Protein AF-A0A7C3BAU5-F1 (afdb_monomer)

Structure (mmCIF, N/CA/C/O backbone):
data_AF-A0A7C3BAU5-F1
#
_entry.id   AF-A0A7C3BAU5-F1
#
loop_
_atom_site.group_PDB
_atom_site.id
_atom_site.type_symbol
_atom_site.label_atom_id
_atom_site.label_alt_id
_atom_site.label_comp_id
_atom_site.label_asym_id
_atom_site.label_entity_id
_atom_site.label_seq_id
_atom_site.pdbx_PDB_ins_code
_atom_site.Cartn_x
_atom_site.Cartn_y
_atom_site.Cartn_z
_atom_site.occupancy
_atom_site.B_iso_or_equiv
_atom_site.auth_seq_id
_atom_site.auth_comp_id
_atom_site.auth_asym_id
_atom_site.auth_atom_id
_atom_site.pdbx_PDB_model_num
ATOM 1 N N . MET A 1 1 ? -24.018 23.374 11.054 1.00 55.62 1 MET A N 1
ATOM 2 C CA . MET A 1 1 ? -23.605 22.783 9.769 1.00 55.62 1 MET A CA 1
ATOM 3 C C . MET A 1 1 ? -24.853 22.575 8.941 1.00 55.62 1 MET A C 1
ATOM 5 O O . MET A 1 1 ? -25.745 21.865 9.404 1.00 55.62 1 MET A O 1
ATOM 9 N N . GLY A 1 2 ? -24.959 23.269 7.809 1.00 74.81 2 GLY A N 1
ATOM 10 C CA . GLY A 1 2 ? -26.102 23.132 6.901 1.00 74.81 2 GLY A CA 1
ATOM 11 C C . GLY A 1 2 ? -26.100 21.772 6.198 1.00 74.81 2 GLY A C 1
ATOM 12 O O . GLY A 1 2 ? -25.072 21.096 6.162 1.00 74.81 2 GLY A O 1
ATOM 13 N N . ILE A 1 3 ? -27.241 21.353 5.645 1.00 82.06 3 ILE A N 1
ATOM 14 C CA . ILE A 1 3 ? -27.339 20.087 4.901 1.00 82.06 3 ILE A CA 1
ATOM 15 C C . ILE A 1 3 ? -26.442 20.078 3.658 1.00 82.06 3 ILE A C 1
ATOM 17 O O . ILE A 1 3 ? -25.807 19.069 3.371 1.00 82.06 3 ILE A O 1
ATOM 21 N N . GLU A 1 4 ? -26.336 21.212 2.965 1.00 82.38 4 GLU A N 1
ATOM 22 C CA . GLU A 1 4 ? -25.482 21.368 1.785 1.00 82.38 4 GLU A CA 1
ATOM 23 C C . GLU A 1 4 ? -24.011 21.131 2.126 1.00 82.38 4 GLU A C 1
ATOM 25 O O . GLU A 1 4 ? -23.329 20.370 1.451 1.00 82.38 4 GLU A O 1
ATOM 30 N N . GLU A 1 5 ? -23.542 21.717 3.226 1.00 79.75 5 GLU A N 1
ATOM 31 C CA . GLU A 1 5 ? -22.179 21.542 3.730 1.00 79.75 5 GLU A CA 1
ATOM 32 C C . GLU A 1 5 ? -21.903 20.067 4.064 1.00 79.75 5 GLU A C 1
ATOM 34 O O . GLU A 1 5 ? -20.912 19.504 3.603 1.00 79.75 5 GLU A O 1
ATOM 39 N N . ARG A 1 6 ? -22.846 19.389 4.743 1.00 83.00 6 ARG A N 1
ATOM 40 C CA . ARG A 1 6 ? -22.765 17.937 5.000 1.00 83.00 6 ARG A CA 1
ATOM 41 C C . ARG A 1 6 ? -22.683 17.123 3.712 1.00 83.00 6 ARG A C 1
ATOM 43 O O . ARG A 1 6 ? -21.959 16.132 3.655 1.00 83.00 6 ARG A O 1
ATOM 50 N N . LEU A 1 7 ? -23.447 17.512 2.693 1.00 88.44 7 LEU A N 1
ATOM 51 C CA . LEU A 1 7 ? -23.487 16.823 1.409 1.00 88.44 7 LEU A CA 1
ATOM 52 C C . LEU A 1 7 ? -22.169 16.988 0.642 1.00 88.44 7 LEU A C 1
ATOM 54 O O . LEU A 1 7 ? -21.667 16.013 0.083 1.00 88.44 7 LEU A O 1
ATOM 58 N N . ILE A 1 8 ? -21.567 18.181 0.673 1.00 85.06 8 ILE A N 1
ATOM 59 C CA . ILE A 1 8 ? -20.228 18.422 0.116 1.00 85.06 8 ILE A CA 1
ATOM 60 C C . ILE A 1 8 ? -19.202 17.515 0.800 1.00 85.06 8 ILE A C 1
ATOM 62 O O . ILE A 1 8 ? -18.450 16.817 0.112 1.00 85.06 8 ILE A O 1
ATOM 66 N N . GLU A 1 9 ? -19.187 17.485 2.134 1.00 81.38 9 GLU A N 1
ATOM 67 C CA . GLU A 1 9 ? -18.254 16.643 2.884 1.00 81.38 9 GLU A CA 1
ATOM 68 C C . GLU A 1 9 ? -18.478 15.150 2.609 1.00 81.38 9 GLU A C 1
ATOM 70 O O . GLU A 1 9 ? -17.511 14.406 2.454 1.00 81.38 9 GLU A O 1
ATOM 75 N N . PHE A 1 10 ? -19.733 14.708 2.486 1.00 89.00 10 PHE A N 1
ATOM 76 C CA . PHE A 1 10 ? -20.071 13.324 2.156 1.00 89.00 10 PHE A CA 1
ATOM 77 C C . PHE A 1 10 ? -19.571 12.921 0.765 1.00 89.00 10 PHE A C 1
ATOM 79 O O . PHE A 1 10 ? -18.945 11.871 0.608 1.00 89.00 10 PHE A O 1
ATOM 86 N N . ILE A 1 11 ? -19.787 13.768 -0.248 1.00 89.38 11 ILE A N 1
ATOM 87 C CA . ILE A 1 11 ? -19.284 13.540 -1.611 1.00 89.38 11 ILE A CA 1
ATOM 88 C C . ILE A 1 11 ? -17.752 13.487 -1.612 1.00 89.38 11 ILE A C 1
ATOM 90 O O . ILE A 1 11 ? -17.158 12.634 -2.278 1.00 89.38 11 ILE A O 1
ATOM 94 N N . ALA A 1 12 ? -17.098 14.379 -0.869 1.00 80.81 12 ALA A N 1
ATOM 95 C CA . ALA A 1 12 ? -15.648 14.375 -0.723 1.00 80.81 12 ALA A CA 1
ATOM 96 C C . ALA A 1 12 ? -15.146 13.105 -0.007 1.00 80.81 12 ALA A C 1
ATOM 98 O O . ALA A 1 12 ? -14.176 12.503 -0.464 1.00 80.81 12 ALA A O 1
ATOM 99 N N . GLY A 1 13 ? -15.844 12.636 1.031 1.00 81.31 13 GLY A N 1
ATOM 100 C CA . GLY A 1 13 ? -15.552 11.378 1.723 1.00 81.31 13 GLY A CA 1
ATOM 101 C C . GLY A 1 13 ? -15.683 10.151 0.816 1.00 81.31 13 GLY A C 1
ATOM 102 O O . GLY A 1 13 ? -14.781 9.314 0.772 1.00 81.31 13 GLY A O 1
ATOM 103 N N . LEU A 1 14 ? -16.751 10.072 0.014 1.00 85.94 14 LEU A N 1
ATOM 104 C CA . LEU A 1 14 ? -16.921 9.015 -0.992 1.00 85.94 14 LEU A CA 1
ATOM 105 C C . LEU A 1 14 ? -15.770 9.019 -2.009 1.00 85.94 14 LEU A C 1
ATOM 107 O O . LEU A 1 14 ? -15.193 7.971 -2.307 1.00 85.94 14 LEU A O 1
ATOM 111 N N . ARG A 1 15 ? -15.384 10.202 -2.506 1.00 80.25 15 ARG A N 1
ATOM 112 C CA . ARG A 1 15 ? -14.238 10.354 -3.416 1.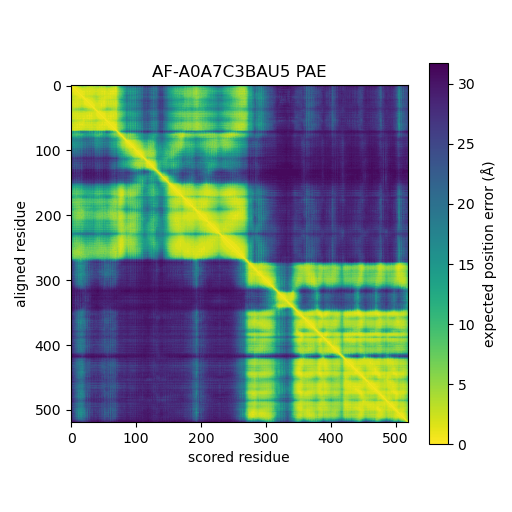00 80.25 15 ARG A CA 1
ATOM 113 C C . ARG A 1 15 ? -12.917 9.939 -2.765 1.00 80.25 15 ARG A C 1
ATOM 115 O O . ARG A 1 15 ? -12.089 9.312 -3.428 1.00 80.25 15 ARG A O 1
ATOM 122 N N . ALA A 1 16 ? -12.721 10.247 -1.484 1.00 72.50 16 ALA A N 1
ATOM 123 C CA . ALA A 1 16 ? -11.522 9.874 -0.736 1.00 72.50 16 ALA A CA 1
ATOM 124 C C . ALA A 1 16 ? -11.379 8.350 -0.561 1.00 72.50 16 ALA A C 1
ATOM 126 O O . ALA A 1 16 ? -10.261 7.834 -0.633 1.00 72.50 16 ALA A O 1
ATOM 127 N N . GLU A 1 17 ? -12.497 7.630 -0.427 1.00 74.56 17 GLU A N 1
ATOM 128 C CA . GLU A 1 17 ? -12.561 6.158 -0.400 1.00 74.56 17 GLU A CA 1
ATOM 129 C C . GLU A 1 17 ? -12.557 5.523 -1.809 1.00 74.56 17 GLU A C 1
ATOM 131 O O . GLU A 1 17 ? -12.654 4.305 -1.957 1.00 74.56 17 GLU A O 1
ATOM 136 N N . GLY A 1 18 ? -12.381 6.331 -2.860 1.00 74.88 18 GLY A N 1
ATOM 137 C CA . GLY A 1 18 ? -12.150 5.865 -4.226 1.00 74.88 18 GLY A CA 1
ATOM 138 C C . GLY A 1 18 ? -13.395 5.748 -5.105 1.00 74.88 18 GLY A C 1
ATOM 139 O O . GLY A 1 18 ? -13.264 5.287 -6.242 1.00 74.88 18 GLY A O 1
ATOM 140 N N . VAL A 1 19 ? -14.562 6.194 -4.631 1.00 83.25 19 VAL A N 1
ATOM 141 C CA . VAL A 1 19 ? -15.788 6.258 -5.439 1.00 83.25 19 VAL A CA 1
ATOM 142 C C . VAL A 1 19 ? -15.637 7.354 -6.496 1.00 83.25 19 VAL A C 1
ATOM 144 O O . VAL A 1 19 ? -15.302 8.505 -6.195 1.00 83.25 19 VAL A O 1
ATOM 147 N N . ARG A 1 20 ? -15.868 7.011 -7.766 1.00 80.75 20 ARG A N 1
ATOM 148 C CA . ARG A 1 20 ? -15.763 7.974 -8.871 1.00 80.75 20 ARG A CA 1
ATOM 149 C C . ARG A 1 20 ? -17.056 8.772 -8.987 1.00 80.75 20 ARG A C 1
ATOM 151 O O . ARG A 1 20 ? -18.033 8.272 -9.520 1.00 80.75 20 ARG A O 1
ATOM 158 N N . ILE A 1 21 ? -17.021 10.020 -8.524 1.00 85.38 21 ILE A N 1
ATOM 159 C CA . ILE A 1 21 ? -18.158 10.947 -8.591 1.00 85.38 21 ILE A CA 1
ATOM 160 C C . ILE A 1 21 ? -17.750 12.179 -9.397 1.00 85.38 21 ILE A C 1
ATOM 162 O O . ILE A 1 21 ? -16.884 12.951 -8.972 1.00 85.38 21 ILE A O 1
ATOM 166 N N . SER A 1 22 ? -18.382 12.389 -10.544 1.00 82.62 22 SER A N 1
ATOM 167 C CA . SER A 1 22 ? -18.223 13.561 -11.405 1.00 82.62 22 SER A CA 1
ATOM 168 C C . SER A 1 22 ? -18.901 14.811 -10.827 1.00 82.62 22 SER A C 1
ATOM 170 O O . SER A 1 22 ? -19.681 14.751 -9.877 1.00 82.62 22 SER A O 1
ATOM 172 N N . VAL A 1 23 ? -18.601 15.977 -11.408 1.00 82.38 23 VAL A N 1
ATOM 173 C CA . VAL A 1 23 ? -19.256 17.246 -11.039 1.00 82.38 23 VAL A CA 1
ATOM 174 C C . VAL A 1 23 ? -20.749 17.218 -11.378 1.00 82.38 23 VAL A C 1
ATOM 176 O O . VAL A 1 23 ? -21.552 17.730 -10.604 1.00 82.38 23 VAL A O 1
ATOM 179 N N . ALA A 1 24 ? -21.125 16.584 -12.495 1.00 85.12 24 ALA A N 1
ATOM 180 C CA . ALA A 1 24 ? -22.522 16.438 -12.897 1.00 85.12 24 ALA A CA 1
ATOM 181 C C . ALA A 1 24 ? -23.311 15.602 -11.879 1.00 85.12 24 ALA A C 1
ATOM 183 O O . ALA A 1 24 ? -24.347 16.047 -11.408 1.00 85.12 24 ALA A O 1
ATOM 184 N N . GLU A 1 25 ? -22.766 14.463 -11.444 1.00 90.94 25 GLU A N 1
ATOM 185 C CA . GLU A 1 25 ? -23.404 13.610 -10.427 1.00 90.94 25 GLU A CA 1
ATOM 186 C C . GLU A 1 25 ? -23.505 14.301 -9.065 1.00 90.94 25 GLU A C 1
ATOM 188 O O . GLU A 1 25 ? -24.496 14.136 -8.358 1.00 90.94 25 GLU A O 1
ATOM 193 N N . SER A 1 26 ? -22.505 15.117 -8.706 1.00 90.38 26 SER A N 1
ATOM 194 C CA . SER A 1 26 ? -22.607 15.974 -7.522 1.00 90.38 26 SER A CA 1
ATOM 195 C C . SER A 1 26 ? -23.786 16.937 -7.662 1.00 90.38 26 SER A C 1
ATOM 197 O O . SER A 1 26 ? -24.648 16.957 -6.792 1.00 90.38 26 SER A O 1
ATOM 199 N N . ALA A 1 27 ? -23.878 17.680 -8.768 1.00 89.62 27 ALA A N 1
ATOM 200 C CA . ALA A 1 27 ? -24.973 18.620 -9.014 1.00 89.62 27 ALA A CA 1
ATOM 201 C C . ALA A 1 27 ? -26.354 17.938 -9.041 1.00 89.62 27 ALA A C 1
ATOM 203 O O . ALA A 1 27 ? -27.309 18.472 -8.481 1.00 89.62 27 ALA A O 1
ATOM 204 N N . ASP A 1 28 ? -26.454 16.752 -9.641 1.00 93.25 28 ASP A N 1
ATOM 205 C CA . ASP A 1 28 ? -27.688 15.965 -9.667 1.00 93.25 28 ASP A CA 1
ATOM 206 C C . ASP A 1 28 ? -28.094 15.515 -8.260 1.00 93.25 28 ASP A C 1
ATOM 208 O O . ASP A 1 28 ? -29.279 15.534 -7.937 1.00 93.25 28 ASP A O 1
ATOM 212 N N . SER A 1 29 ? -27.128 15.184 -7.395 1.00 94.38 29 SER A N 1
ATOM 213 C CA . SER A 1 29 ? -27.415 14.866 -5.993 1.00 94.38 29 SER A CA 1
ATOM 214 C C . SER A 1 29 ? -27.974 16.062 -5.215 1.00 94.38 29 SER A C 1
ATOM 216 O O . SER A 1 29 ? -28.926 15.882 -4.465 1.00 94.38 29 SER A O 1
ATOM 218 N N . PHE A 1 30 ? -27.470 17.285 -5.438 1.00 93.62 30 PHE A N 1
ATOM 219 C CA . PHE A 1 30 ? -28.030 18.490 -4.805 1.00 93.62 30 PHE A CA 1
ATOM 220 C C . PHE A 1 30 ? -29.479 18.718 -5.236 1.00 93.62 30 PHE A C 1
ATOM 222 O O . PHE A 1 30 ? -30.349 18.868 -4.386 1.00 93.62 30 PHE A O 1
ATOM 229 N N . LYS A 1 31 ? -29.757 18.633 -6.542 1.00 92.81 31 LYS A N 1
ATOM 230 C CA . LYS A 1 31 ? -31.123 18.762 -7.073 1.00 92.81 31 LYS A CA 1
ATOM 231 C C . LYS A 1 31 ? -32.059 17.688 -6.524 1.00 92.81 31 LYS A C 1
ATOM 233 O O . LYS A 1 31 ? -33.185 17.983 -6.149 1.00 92.81 31 LYS A O 1
ATOM 238 N N . ALA A 1 32 ? -31.601 16.437 -6.459 1.00 91.94 32 ALA A N 1
ATOM 239 C CA . ALA A 1 32 ? -32.408 15.349 -5.916 1.00 91.94 32 ALA A CA 1
ATOM 240 C C . ALA A 1 32 ? -32.760 15.584 -4.439 1.00 91.94 32 ALA A C 1
ATOM 242 O O . ALA A 1 32 ? -33.878 15.291 -4.026 1.00 91.94 32 ALA A O 1
ATOM 243 N N . VAL A 1 33 ? -31.830 16.138 -3.656 1.00 91.25 33 VAL A N 1
ATOM 244 C CA . VAL A 1 33 ? -32.060 16.480 -2.245 1.00 91.25 33 VAL A CA 1
ATOM 245 C C . VAL A 1 33 ? -32.989 17.684 -2.084 1.00 91.25 33 VAL A C 1
ATOM 247 O O . VAL A 1 33 ? -33.806 17.675 -1.168 1.00 91.25 33 VAL A O 1
ATOM 250 N N . GLU A 1 34 ? -32.913 18.688 -2.960 1.00 90.31 34 GLU A N 1
ATOM 251 C CA . GLU A 1 34 ? -33.848 19.826 -2.965 1.00 90.31 34 GLU A CA 1
ATOM 252 C C . GLU A 1 34 ? -35.297 19.381 -3.219 1.00 90.31 34 GLU A C 1
ATOM 254 O O . GLU A 1 34 ? -36.212 19.869 -2.559 1.00 90.31 34 GLU A O 1
ATOM 259 N N . GLU A 1 35 ? -35.501 18.425 -4.128 1.00 91.56 35 GLU A N 1
ATOM 260 C CA . GLU A 1 35 ? -36.832 17.917 -4.489 1.00 91.56 35 GLU A CA 1
ATOM 261 C C . GLU A 1 35 ? -37.401 16.932 -3.455 1.00 91.56 35 GLU A C 1
ATOM 263 O O . GLU A 1 35 ? -38.584 16.975 -3.123 1.00 91.56 35 GLU A O 1
ATOM 268 N N . ILE A 1 36 ? -36.570 16.017 -2.942 1.00 89.25 36 ILE A N 1
ATOM 269 C CA . ILE A 1 36 ? -37.009 14.946 -2.028 1.00 89.25 36 ILE A CA 1
ATOM 270 C C . ILE A 1 36 ? -37.040 15.429 -0.572 1.00 89.25 36 ILE A C 1
ATOM 272 O O . ILE A 1 36 ? -37.829 14.939 0.240 1.00 89.25 36 ILE A O 1
ATOM 276 N N . GLY A 1 37 ? -36.198 16.405 -0.231 1.00 85.50 37 GLY A N 1
ATOM 277 C CA . GLY A 1 37 ? -35.982 16.854 1.137 1.00 85.50 37 GLY A CA 1
ATOM 278 C C . GLY A 1 37 ? -35.217 15.835 1.992 1.00 85.50 37 GLY A C 1
ATOM 279 O O . GLY A 1 37 ? -34.718 14.816 1.519 1.00 85.50 37 GLY A O 1
ATOM 280 N N . VAL A 1 38 ? -35.113 16.134 3.290 1.00 83.56 38 VAL A N 1
ATOM 281 C CA . VAL A 1 38 ? -34.362 15.329 4.280 1.00 83.56 38 VAL A CA 1
ATOM 282 C C . VAL A 1 38 ? -35.240 14.706 5.366 1.00 83.56 38 VAL A C 1
ATOM 284 O O . VAL A 1 38 ? -34.726 14.138 6.324 1.00 83.56 38 VAL A O 1
ATOM 287 N N . VAL A 1 39 ? -36.563 14.857 5.251 1.00 83.38 39 VAL A N 1
ATOM 288 C CA . VAL A 1 39 ? -37.518 14.402 6.274 1.00 83.38 39 VAL A CA 1
ATOM 289 C C . VAL A 1 39 ? -37.656 12.882 6.249 1.00 83.38 39 VAL A C 1
ATOM 291 O O . VAL A 1 39 ? -37.600 12.242 7.295 1.00 83.38 39 VAL A O 1
ATOM 294 N N . ASP A 1 40 ? -37.802 12.302 5.056 1.00 87.12 40 ASP A N 1
ATOM 295 C CA . ASP A 1 40 ? -37.791 10.853 4.868 1.00 87.12 40 ASP A CA 1
ATOM 296 C C . ASP A 1 40 ? -36.352 10.384 4.633 1.00 87.12 40 ASP A C 1
ATOM 298 O O . ASP A 1 40 ? -35.755 10.604 3.576 1.00 87.12 40 ASP A O 1
ATOM 302 N N . ARG A 1 41 ? -35.790 9.733 5.653 1.00 85.50 41 ARG A N 1
ATOM 303 C CA . ARG A 1 41 ? -34.408 9.249 5.660 1.00 85.50 41 ARG A CA 1
ATOM 304 C C . ARG A 1 41 ? -34.151 8.193 4.589 1.00 85.50 41 ARG A C 1
ATOM 306 O O . ARG A 1 41 ? -33.070 8.191 3.998 1.00 85.50 41 ARG A O 1
ATOM 313 N N . ASP A 1 42 ? -35.102 7.296 4.345 1.00 89.06 42 ASP A N 1
ATOM 314 C CA . ASP A 1 42 ? -34.926 6.230 3.363 1.00 89.06 42 ASP A CA 1
ATOM 315 C C . ASP A 1 42 ? -35.013 6.782 1.944 1.00 89.06 42 ASP A C 1
ATOM 317 O O . ASP A 1 42 ? -34.173 6.436 1.107 1.00 89.06 42 ASP A O 1
ATOM 321 N N . ALA A 1 43 ? -35.943 7.707 1.697 1.00 90.38 43 ALA A N 1
ATOM 322 C CA . ALA A 1 43 ? -36.022 8.420 0.427 1.00 90.38 43 ALA A CA 1
ATOM 323 C C . ALA A 1 43 ? -34.763 9.266 0.173 1.00 90.38 43 ALA A C 1
ATOM 325 O O . ALA A 1 43 ? -34.174 9.182 -0.905 1.00 90.38 43 ALA A O 1
ATOM 326 N N . PHE A 1 44 ? -34.289 10.010 1.178 1.00 91.62 44 PHE A N 1
ATOM 327 C CA . PHE A 1 44 ? -33.062 10.807 1.105 1.00 91.62 44 PHE A CA 1
ATOM 328 C C . PHE A 1 44 ? -31.823 9.938 0.829 1.00 91.62 44 PHE A C 1
ATOM 330 O O . PHE A 1 44 ? -31.022 10.236 -0.063 1.00 91.62 44 PHE A O 1
ATOM 337 N N . ARG A 1 45 ? -31.686 8.807 1.533 1.00 94.12 45 ARG A N 1
ATOM 338 C CA . ARG A 1 45 ? -30.610 7.833 1.295 1.00 94.12 45 ARG A CA 1
ATOM 339 C C . ARG A 1 45 ? -30.672 7.259 -0.118 1.00 94.12 45 ARG A C 1
ATOM 341 O O . ARG A 1 45 ? -29.646 7.193 -0.799 1.00 94.12 45 ARG A O 1
ATOM 348 N N . ALA A 1 46 ? -31.856 6.842 -0.561 1.00 93.50 46 ALA A N 1
ATOM 349 C CA . ALA A 1 46 ? -32.058 6.264 -1.885 1.00 93.50 46 ALA A CA 1
ATOM 350 C C . ALA A 1 46 ? -31.754 7.273 -3.001 1.00 93.50 46 ALA A C 1
ATOM 352 O O . ALA A 1 46 ? -31.118 6.905 -3.993 1.00 93.50 46 ALA A O 1
ATOM 353 N N . ALA A 1 47 ? -32.139 8.539 -2.818 1.00 94.75 47 ALA A N 1
ATOM 354 C CA . ALA A 1 47 ? -31.834 9.635 -3.732 1.00 94.75 47 ALA A CA 1
ATOM 355 C C . ALA A 1 47 ? -30.326 9.776 -3.940 1.00 94.75 47 ALA A C 1
ATOM 357 O O . ALA A 1 47 ? -29.836 9.633 -5.061 1.00 94.75 47 ALA A O 1
ATOM 358 N N . LEU A 1 48 ? -29.586 9.943 -2.839 1.00 95.56 48 LEU A N 1
ATOM 359 C CA . LEU A 1 48 ? -28.136 10.093 -2.867 1.00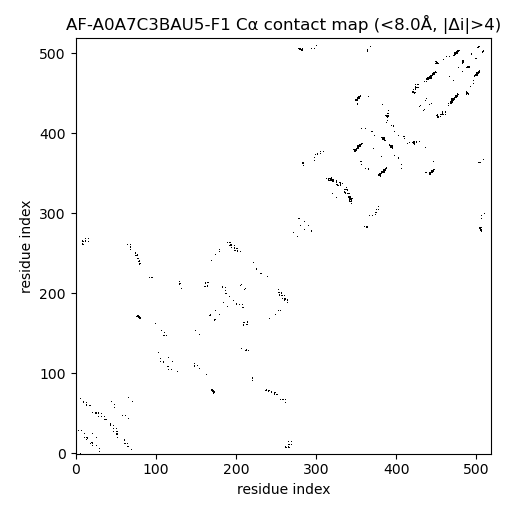 95.56 48 LEU A CA 1
ATOM 360 C C . LEU A 1 48 ? -27.444 8.874 -3.476 1.00 95.56 48 LEU A C 1
ATOM 362 O O . LEU A 1 48 ? -26.552 9.034 -4.311 1.00 95.56 48 LEU A O 1
ATOM 366 N N . ARG A 1 49 ? -27.868 7.657 -3.112 1.00 96.38 49 ARG A N 1
ATOM 367 C CA . ARG A 1 49 ? -27.293 6.426 -3.673 1.00 96.38 49 ARG A CA 1
ATOM 368 C C . ARG A 1 49 ? -27.488 6.366 -5.185 1.00 96.38 49 ARG A C 1
ATOM 370 O O . ARG A 1 49 ? -26.560 6.016 -5.906 1.00 96.38 49 ARG A O 1
ATOM 377 N N . THR A 1 50 ? -28.671 6.742 -5.665 1.00 95.19 50 THR A N 1
ATOM 378 C CA . THR A 1 50 ? -29.029 6.706 -7.092 1.00 95.19 50 THR A CA 1
ATOM 379 C C . THR A 1 50 ? -28.256 7.745 -7.906 1.00 95.19 50 THR A C 1
ATOM 381 O O . THR A 1 50 ? -27.817 7.468 -9.027 1.00 95.19 50 THR A O 1
ATOM 384 N N . THR A 1 51 ? -28.054 8.942 -7.352 1.00 96.00 51 THR A N 1
ATOM 385 C CA . THR A 1 51 ? -27.332 10.016 -8.045 1.00 96.00 51 THR A CA 1
ATOM 386 C C . THR A 1 51 ? -25.818 9.823 -8.018 1.00 96.00 51 THR A C 1
ATOM 388 O O . THR A 1 51 ? -25.161 10.123 -9.012 1.00 96.00 51 THR A O 1
ATOM 391 N N . LEU A 1 52 ? -25.263 9.298 -6.917 1.00 95.62 52 LEU A N 1
ATOM 392 C CA . LEU A 1 52 ? -23.815 9.272 -6.673 1.00 95.62 52 LEU A CA 1
ATOM 393 C C . LEU A 1 52 ? -23.131 7.943 -7.026 1.00 95.62 52 LEU A C 1
ATOM 395 O O . LEU A 1 52 ? -21.928 7.950 -7.273 1.00 95.62 52 LEU A O 1
ATOM 399 N N . ILE A 1 53 ? -23.846 6.811 -7.038 1.00 95.81 53 ILE A N 1
ATOM 400 C CA . ILE A 1 53 ? -23.243 5.477 -7.205 1.00 95.81 53 ILE A CA 1
ATOM 401 C C . ILE A 1 53 ? -23.623 4.872 -8.559 1.00 95.81 53 ILE A C 1
ATOM 403 O O . ILE A 1 53 ? -24.800 4.651 -8.842 1.00 95.81 53 ILE A O 1
ATOM 407 N N . LYS A 1 54 ? -22.620 4.577 -9.399 1.00 89.12 54 LYS A N 1
ATOM 408 C CA . LYS A 1 54 ? -22.804 3.949 -10.726 1.00 89.12 54 LYS A CA 1
ATOM 409 C C . LYS A 1 54 ? -22.350 2.497 -10.790 1.00 89.12 54 LYS A C 1
ATOM 411 O O . LYS A 1 54 ? -22.904 1.723 -11.564 1.00 89.12 54 LYS A O 1
ATOM 416 N N . GLU A 1 55 ? -21.375 2.129 -9.968 1.00 83.94 55 GLU A N 1
ATOM 417 C CA . GLU A 1 55 ? -20.815 0.782 -9.933 1.00 83.94 55 GLU A CA 1
ATOM 418 C C . GLU A 1 55 ? -21.365 0.006 -8.726 1.00 83.94 55 GLU A C 1
ATOM 420 O O . GLU A 1 55 ? -21.305 0.508 -7.599 1.00 83.94 55 GLU A O 1
ATOM 425 N N . PRO A 1 56 ? -21.841 -1.244 -8.898 1.00 85.44 56 PRO A N 1
ATOM 426 C CA . PRO A 1 56 ? -22.304 -2.071 -7.780 1.00 85.44 56 PRO A CA 1
ATOM 427 C C . PRO A 1 56 ? -21.246 -2.268 -6.684 1.00 85.44 56 PRO A C 1
ATOM 429 O O . PRO A 1 56 ? -21.587 -2.413 -5.511 1.00 85.44 56 PRO A O 1
ATOM 432 N N . ALA A 1 57 ? -19.962 -2.237 -7.057 1.00 81.12 57 ALA A N 1
ATOM 433 C CA . ALA A 1 57 ? -18.836 -2.374 -6.138 1.00 81.12 57 ALA A CA 1
ATOM 434 C C . ALA A 1 57 ? -18.694 -1.203 -5.146 1.00 81.12 57 ALA A C 1
ATOM 436 O O . ALA A 1 57 ? -18.068 -1.381 -4.103 1.00 81.12 57 ALA A O 1
ATOM 437 N N . ASP A 1 58 ? -19.277 -0.037 -5.442 1.00 88.25 58 ASP A N 1
ATOM 438 C CA . ASP A 1 58 ? -19.178 1.164 -4.603 1.00 88.25 58 ASP A CA 1
ATOM 439 C C . ASP A 1 58 ? -20.346 1.280 -3.598 1.00 88.25 58 ASP A C 1
ATOM 441 O O . ASP A 1 58 ? -20.282 2.069 -2.653 1.00 88.25 58 ASP A O 1
ATOM 445 N N . ILE A 1 59 ? -21.393 0.452 -3.738 1.00 90.31 59 ILE A N 1
ATOM 446 C CA . ILE A 1 59 ? -22.546 0.418 -2.818 1.00 90.31 59 ILE A CA 1
ATOM 447 C C . ILE A 1 59 ? -22.117 0.153 -1.362 1.00 90.31 59 ILE A C 1
ATOM 449 O O . ILE A 1 59 ? -22.560 0.896 -0.486 1.00 90.31 59 ILE A O 1
ATOM 453 N N . PRO A 1 60 ? -21.238 -0.826 -1.053 1.00 86.69 60 PRO A N 1
ATOM 454 C CA . PRO A 1 60 ? -20.805 -1.056 0.327 1.00 86.69 60 PRO A CA 1
ATOM 455 C C . PRO A 1 60 ? -20.091 0.152 0.948 1.00 86.69 60 PRO A C 1
ATOM 457 O O . PRO A 1 60 ? -20.232 0.409 2.142 1.00 86.69 60 PRO A O 1
ATOM 460 N N . VAL A 1 61 ? -19.338 0.916 0.146 1.00 85.38 61 VAL A N 1
ATOM 461 C CA . VAL A 1 61 ? -18.659 2.136 0.610 1.00 85.38 61 VAL A CA 1
ATOM 462 C C . VAL A 1 61 ? -19.686 3.210 0.955 1.00 85.38 61 VAL A C 1
ATOM 464 O O . VAL A 1 61 ? -19.579 3.822 2.018 1.00 85.38 61 VAL A O 1
ATOM 467 N N . PHE A 1 62 ? -20.702 3.387 0.106 1.00 93.00 62 PHE A N 1
ATOM 468 C CA . PHE A 1 62 ? -21.808 4.311 0.349 1.00 93.00 62 PHE A CA 1
ATOM 469 C C . PHE A 1 62 ? -22.582 3.974 1.626 1.00 93.00 62 PHE A C 1
ATOM 471 O O . PHE A 1 62 ? -22.725 4.839 2.487 1.00 93.00 62 PHE A O 1
ATOM 478 N N . GLU A 1 63 ? -23.045 2.729 1.777 1.00 90.00 63 GLU A N 1
ATOM 479 C CA . GLU A 1 63 ? -23.865 2.320 2.931 1.00 90.00 63 GLU A CA 1
ATOM 480 C C . GLU A 1 63 ? -23.088 2.429 4.251 1.00 90.00 63 GLU A C 1
ATOM 482 O O . GLU A 1 63 ? -23.668 2.731 5.289 1.00 90.00 63 GLU A O 1
ATOM 487 N N . ARG A 1 64 ? -21.760 2.256 4.214 1.00 85.00 64 ARG A N 1
ATOM 488 C CA . ARG A 1 64 ? -20.886 2.466 5.376 1.00 85.00 64 ARG A CA 1
ATOM 489 C C . ARG A 1 64 ? -20.688 3.947 5.707 1.00 85.00 64 ARG A C 1
ATOM 491 O O . ARG A 1 64 ? -20.635 4.304 6.879 1.00 85.00 64 ARG A O 1
ATOM 498 N N . LEU A 1 65 ? -20.537 4.806 4.697 1.00 87.00 65 LEU A N 1
ATOM 499 C CA . LEU A 1 65 ? -20.253 6.230 4.897 1.00 87.00 65 LEU A CA 1
ATOM 500 C C . LEU A 1 65 ? -21.497 7.048 5.240 1.00 87.00 65 LEU A C 1
ATOM 502 O O . LEU A 1 65 ? -21.414 7.973 6.043 1.00 87.00 65 LEU A O 1
ATOM 506 N N . PHE A 1 66 ? -22.645 6.724 4.651 1.00 90.75 66 PHE A N 1
ATOM 507 C CA . PHE A 1 66 ? -23.869 7.510 4.795 1.00 90.75 66 PHE A CA 1
ATOM 508 C C . PHE A 1 66 ? -24.270 7.757 6.270 1.00 90.75 66 PHE A C 1
ATOM 510 O O . PHE A 1 66 ? -24.502 8.916 6.632 1.00 90.75 66 PHE A O 1
ATOM 517 N N . PRO A 1 67 ? -24.266 6.748 7.169 1.00 86.62 67 PRO A N 1
ATOM 518 C CA . PRO A 1 67 ? -24.581 6.953 8.585 1.00 86.62 67 PRO A CA 1
ATOM 519 C C . PRO A 1 67 ? -23.581 7.847 9.334 1.00 86.62 67 PRO A C 1
ATOM 521 O O . PRO A 1 67 ? -23.939 8.449 10.342 1.00 86.62 67 PRO A O 1
ATOM 524 N N . LEU A 1 68 ? -22.341 7.984 8.858 1.00 83.44 68 LEU A N 1
ATOM 525 C CA . LEU A 1 68 ? -21.333 8.827 9.513 1.00 83.44 68 LEU A CA 1
ATOM 526 C C . LEU A 1 68 ? -21.586 10.322 9.283 1.00 83.44 68 LEU A C 1
ATOM 528 O O . LEU A 1 68 ? -21.252 11.139 10.136 1.00 83.44 68 LEU A O 1
ATOM 532 N N . TYR A 1 69 ? -22.209 10.680 8.157 1.00 82.31 69 TYR A N 1
ATOM 533 C CA . TYR A 1 69 ? -22.527 12.070 7.812 1.00 82.31 69 TYR A CA 1
ATOM 534 C C . TYR A 1 69 ? -23.962 12.468 8.179 1.00 82.31 69 TYR A C 1
ATOM 536 O O . TYR A 1 69 ? -24.211 13.613 8.580 1.00 82.31 69 TYR A O 1
ATOM 544 N N . PHE A 1 70 ? -24.899 11.519 8.069 1.00 85.38 70 PHE A N 1
ATOM 545 C CA . PHE A 1 70 ? -26.341 11.755 8.212 1.00 85.38 70 PHE A CA 1
ATOM 546 C C . PHE A 1 70 ? -27.010 10.901 9.306 1.00 85.38 70 PHE A C 1
ATOM 548 O O . PHE A 1 70 ? -28.226 10.956 9.491 1.00 85.38 70 PHE A O 1
ATOM 555 N N . GLY A 1 71 ? -26.253 10.094 10.052 1.00 72.31 71 GLY A N 1
ATOM 556 C CA . GLY A 1 71 ? -26.763 9.402 11.236 1.00 72.31 71 GLY A CA 1
ATOM 557 C C . GLY A 1 71 ? -26.991 10.374 12.389 1.00 72.31 71 GLY A C 1
ATOM 558 O O . GLY A 1 71 ? -26.063 11.060 12.807 1.00 72.31 71 GLY A O 1
ATOM 559 N N . LEU A 1 72 ? -28.221 10.418 12.899 1.00 57.25 72 LEU A N 1
ATOM 560 C CA . LEU A 1 72 ? -28.584 11.079 14.158 1.00 57.25 72 LEU A CA 1
ATOM 561 C C . LEU A 1 72 ? -29.028 10.060 15.222 1.00 57.25 72 LEU A C 1
ATOM 563 O O . LEU A 1 72 ? -29.376 10.452 16.328 1.00 57.25 72 LEU A O 1
ATOM 567 N N . ASP A 1 73 ? -28.994 8.766 14.898 1.00 56.28 73 ASP A N 1
ATOM 568 C CA . ASP A 1 73 ? -29.675 7.709 15.647 1.00 56.28 73 ASP A CA 1
ATOM 569 C C . ASP A 1 73 ? -28.702 6.875 16.489 1.00 56.28 73 ASP A C 1
ATOM 571 O O . ASP A 1 73 ? -28.821 5.656 16.542 1.00 56.28 73 ASP A O 1
ATOM 575 N N . THR A 1 74 ? -27.713 7.497 17.137 1.00 63.91 74 THR A N 1
ATOM 576 C CA . THR A 1 74 ? -27.056 6.796 18.248 1.00 63.91 74 THR A CA 1
ATOM 577 C C . THR A 1 74 ? -28.073 6.629 19.369 1.00 63.91 74 THR A C 1
ATOM 579 O O . THR A 1 74 ? -28.702 7.630 19.738 1.00 63.91 74 THR A O 1
ATOM 582 N N . PRO A 1 75 ? -28.224 5.423 19.937 1.00 71.94 75 PRO A N 1
ATOM 583 C CA . PRO A 1 75 ? -29.096 5.204 21.076 1.00 71.94 75 PRO A CA 1
ATOM 584 C C . PRO A 1 75 ? -28.790 6.236 22.171 1.00 71.94 75 PRO A C 1
ATOM 586 O O . PRO A 1 75 ? -27.614 6.448 22.504 1.00 71.94 75 PRO A O 1
ATOM 589 N N . PRO A 1 76 ? -29.808 6.937 22.704 1.00 79.69 76 PRO A N 1
ATOM 590 C CA . PRO A 1 76 ? -29.590 7.798 23.850 1.00 79.69 76 PRO A CA 1
ATOM 591 C C . PRO A 1 76 ? -29.181 6.924 25.033 1.00 79.69 76 PRO A C 1
ATOM 593 O O . PRO A 1 76 ? -29.717 5.832 25.228 1.00 79.69 76 PRO A O 1
ATOM 596 N N . MET A 1 77 ? -28.247 7.418 25.839 1.00 85.75 77 MET A N 1
ATOM 597 C CA . MET A 1 77 ? -28.000 6.803 27.135 1.00 85.75 77 MET A CA 1
ATOM 598 C C . MET A 1 77 ? -29.216 7.062 28.035 1.00 85.75 77 MET A C 1
ATOM 600 O O . MET A 1 77 ? -29.834 8.128 27.995 1.00 85.75 77 MET A O 1
ATOM 604 N N . LEU A 1 78 ? -29.581 6.061 28.823 1.00 85.00 78 LEU A N 1
ATOM 605 C CA . LEU A 1 78 ? -30.711 6.077 29.735 1.00 85.00 78 LEU A CA 1
ATOM 606 C C . LEU A 1 78 ? -30.244 6.502 31.133 1.00 85.00 78 LEU A C 1
ATOM 608 O O . LEU A 1 78 ? -29.147 6.137 31.557 1.00 85.00 78 LEU A O 1
ATOM 612 N N . PRO A 1 79 ? -31.043 7.255 31.897 1.00 85.12 79 PRO A N 1
ATOM 613 C CA . PRO A 1 79 ? -30.718 7.549 33.288 1.00 85.12 79 PRO A CA 1
ATOM 614 C C . PRO A 1 79 ? -30.804 6.264 34.128 1.00 85.12 79 PRO A C 1
ATOM 616 O O . PRO A 1 79 ? -31.874 5.858 34.569 1.00 85.12 79 PRO A O 1
ATOM 619 N N . ALA A 1 80 ? -29.664 5.621 34.393 1.00 81.50 80 ALA A N 1
ATOM 620 C CA . ALA A 1 80 ? -29.612 4.329 35.088 1.00 81.50 80 ALA A CA 1
ATOM 621 C C . ALA A 1 80 ? -30.124 4.390 36.540 1.00 81.50 80 ALA A C 1
ATOM 623 O O . ALA A 1 80 ? -30.494 3.378 37.131 1.00 81.50 80 ALA A O 1
ATOM 624 N N . MET A 1 81 ? -30.165 5.594 37.114 1.00 75.31 81 MET A N 1
ATOM 625 C CA . MET A 1 81 ? -30.710 5.861 38.447 1.00 75.31 81 MET A CA 1
ATOM 626 C C . MET A 1 81 ? -32.234 6.088 38.462 1.00 75.31 81 MET A C 1
ATOM 628 O O . MET A 1 81 ? -32.811 6.280 39.541 1.00 75.31 81 MET A O 1
ATOM 632 N N . GLU A 1 82 ? -32.892 6.115 37.300 1.00 70.69 82 GLU A N 1
ATOM 633 C CA . GLU A 1 82 ? -34.335 6.321 37.186 1.00 70.69 82 GLU A CA 1
ATOM 634 C C . GLU A 1 82 ? -35.092 5.104 37.750 1.00 70.69 82 GLU A C 1
ATOM 636 O O . GLU A 1 82 ? -34.855 3.958 37.379 1.00 70.69 82 GLU A O 1
ATOM 641 N N . GLY A 1 83 ? -35.974 5.342 38.728 1.00 66.69 83 GLY A N 1
ATOM 642 C CA . GLY A 1 83 ? -36.698 4.284 39.450 1.00 66.69 83 GLY A CA 1
ATOM 643 C C . GLY A 1 83 ? -36.066 3.820 40.772 1.00 66.69 83 GLY A C 1
ATOM 644 O O . GLY A 1 83 ? -36.687 3.028 41.481 1.00 66.69 83 GLY A O 1
ATOM 645 N N . MET A 1 84 ? -34.888 4.330 41.154 1.00 71.19 84 MET A N 1
ATOM 646 C CA . MET A 1 84 ? -34.317 4.123 42.494 1.00 71.19 84 MET A CA 1
ATOM 647 C C . MET A 1 84 ? -34.919 5.088 43.526 1.00 71.19 84 MET A C 1
ATOM 649 O O . MET A 1 84 ? -35.198 6.249 43.226 1.00 71.19 84 MET A O 1
ATOM 653 N N . SER A 1 85 ? -35.072 4.641 44.777 1.00 76.06 85 SER A N 1
ATOM 654 C CA . SER A 1 85 ? -35.479 5.532 45.872 1.00 76.06 85 SER A CA 1
ATOM 655 C C . SER A 1 85 ? -34.367 6.541 46.216 1.00 76.06 85 SER A C 1
ATOM 657 O O . SER A 1 85 ? -33.185 6.229 46.045 1.00 76.06 85 SER A O 1
ATOM 659 N N . PRO A 1 86 ? -34.695 7.720 46.779 1.00 77.44 86 PRO A N 1
ATOM 660 C CA . PRO A 1 86 ? -33.694 8.715 47.175 1.00 77.44 86 PRO A CA 1
ATOM 661 C C . PRO A 1 86 ? -32.610 8.164 48.113 1.00 77.44 86 PRO A 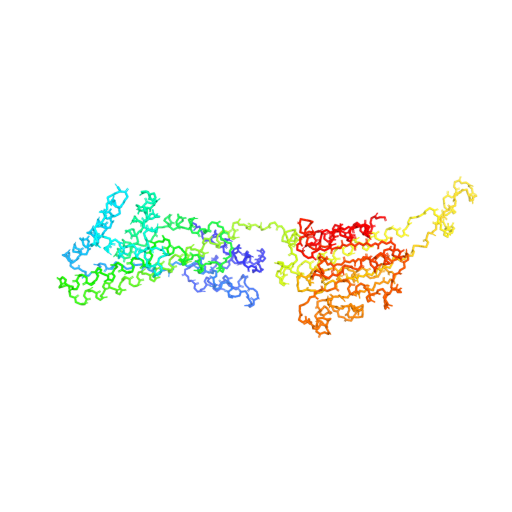C 1
ATOM 663 O O . PRO A 1 86 ? -31.447 8.533 47.984 1.00 77.44 86 PRO A O 1
ATOM 666 N N . ASN A 1 87 ? -32.963 7.237 49.013 1.00 74.69 87 ASN A N 1
ATOM 667 C CA . ASN A 1 87 ? -31.993 6.581 49.894 1.00 74.69 87 ASN A CA 1
ATOM 668 C C . ASN A 1 87 ? -31.020 5.689 49.111 1.00 74.69 87 ASN A C 1
ATOM 670 O O . ASN A 1 87 ? -29.818 5.777 49.339 1.00 74.69 87 ASN A O 1
ATOM 674 N N . GLN A 1 88 ? -31.516 4.894 48.157 1.00 6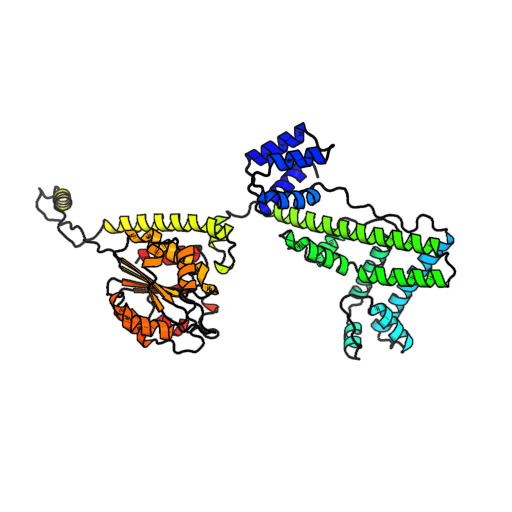9.38 88 GLN A N 1
ATOM 675 C CA . GLN A 1 88 ? -30.679 4.038 47.304 1.00 69.38 88 GLN A CA 1
ATOM 676 C C . GLN A 1 88 ? -29.748 4.868 46.414 1.00 69.38 88 GLN A C 1
ATOM 678 O O . GLN A 1 88 ? -28.563 4.565 46.307 1.00 69.38 88 GLN A O 1
ATOM 683 N N . GLN A 1 89 ? -30.253 5.960 45.833 1.00 73.50 89 GLN A N 1
ATOM 684 C CA . GLN A 1 89 ? -29.430 6.899 45.066 1.00 73.50 89 GLN A CA 1
ATOM 685 C C . GLN A 1 89 ? -28.338 7.532 45.941 1.00 73.50 89 GLN A C 1
ATOM 687 O O . GLN A 1 89 ? -27.187 7.659 45.524 1.00 73.50 89 GLN A O 1
ATOM 692 N N . GLN A 1 90 ? -28.677 7.911 47.176 1.00 76.12 90 GLN A N 1
ATOM 693 C CA . GLN A 1 90 ? -27.727 8.506 48.110 1.00 76.12 90 GLN A CA 1
ATOM 694 C C . GLN A 1 90 ? -26.675 7.496 48.589 1.00 76.12 90 GLN A C 1
ATOM 696 O O . GLN A 1 90 ? -25.520 7.870 48.783 1.00 76.12 90 GLN A O 1
ATOM 701 N N . GLU A 1 91 ? -27.048 6.229 48.752 1.00 72.88 91 GLU A N 1
ATOM 702 C CA . GLU A 1 91 ? -26.154 5.130 49.120 1.00 72.88 91 GLU A CA 1
ATOM 703 C C . GLU A 1 91 ? -25.194 4.762 47.984 1.00 72.88 91 GLU A C 1
ATOM 705 O O . GLU A 1 91 ? -23.988 4.699 48.214 1.00 72.88 91 GLU A O 1
ATOM 710 N N . LEU A 1 92 ? -25.688 4.669 46.746 1.00 71.62 92 LEU A N 1
ATOM 711 C CA . LEU A 1 92 ? -24.869 4.498 45.542 1.00 71.62 92 LEU A CA 1
ATOM 712 C C . LEU A 1 92 ? -23.839 5.631 45.399 1.00 71.62 92 LEU A C 1
ATOM 714 O O . LEU A 1 92 ? -22.644 5.388 45.226 1.00 71.62 92 LEU A O 1
ATOM 718 N N . MET A 1 93 ? -24.276 6.885 45.554 1.00 72.56 93 MET A N 1
ATOM 719 C CA . MET A 1 93 ? -23.380 8.045 45.486 1.00 72.56 93 MET A CA 1
ATOM 720 C C . MET A 1 93 ? -22.379 8.090 46.647 1.00 72.56 93 MET A C 1
ATOM 722 O O . MET A 1 93 ? -21.253 8.563 46.473 1.00 72.56 93 MET A O 1
ATOM 726 N N . ARG A 1 94 ? -22.754 7.604 47.839 1.00 74.81 94 ARG A N 1
ATOM 727 C CA . ARG A 1 94 ? -21.821 7.436 48.966 1.00 74.81 94 ARG A CA 1
ATOM 728 C C . ARG A 1 94 ? -20.796 6.345 48.672 1.00 74.81 94 ARG A C 1
ATOM 730 O O . ARG A 1 94 ? -19.618 6.582 48.924 1.00 74.81 94 ARG A O 1
ATOM 737 N N . ALA A 1 95 ? -21.216 5.213 48.109 1.00 70.50 95 ALA A N 1
ATOM 738 C CA . ALA A 1 95 ? -20.333 4.119 47.722 1.00 70.50 95 ALA A CA 1
ATOM 739 C C . ALA A 1 95 ? -19.294 4.597 46.697 1.00 70.50 95 ALA A C 1
ATOM 741 O O . ALA A 1 95 ? -18.097 4.482 46.960 1.00 70.50 95 ALA A O 1
ATOM 742 N N . LEU A 1 96 ? -19.729 5.263 45.622 1.00 66.94 96 LEU A N 1
ATOM 743 C CA . LEU A 1 96 ? -18.847 5.849 44.602 1.00 66.94 96 LEU A CA 1
ATOM 744 C C . LEU A 1 96 ? -17.833 6.833 45.196 1.00 66.94 96 LEU A C 1
ATOM 746 O O . LEU A 1 96 ? -16.633 6.706 44.961 1.00 66.94 96 LEU A O 1
ATOM 750 N N . ARG A 1 97 ? -18.293 7.781 46.025 1.00 68.44 97 ARG A N 1
ATOM 751 C CA . ARG A 1 97 ? -17.411 8.768 46.674 1.00 68.44 97 ARG A CA 1
ATOM 752 C C . ARG A 1 97 ? -16.446 8.139 47.675 1.00 68.44 97 ARG A C 1
ATOM 754 O O . ARG A 1 97 ? -15.346 8.653 47.853 1.00 68.44 97 ARG A O 1
ATOM 761 N N . SER A 1 98 ? -16.859 7.078 48.368 1.00 68.88 98 SER A N 1
ATOM 762 C CA . SER A 1 98 ? -15.993 6.367 49.313 1.00 68.88 98 SER A CA 1
ATOM 763 C C . SER A 1 98 ? -14.866 5.639 48.587 1.00 68.88 98 SER A C 1
ATOM 765 O O . SER A 1 98 ? -13.721 5.692 49.025 1.00 68.88 98 SER A O 1
ATOM 767 N N . LEU A 1 99 ? -15.180 5.043 47.436 1.00 66.06 99 LEU A N 1
ATOM 768 C CA . LEU A 1 99 ? -14.251 4.268 46.629 1.00 66.06 99 LEU A CA 1
ATOM 769 C C . LEU A 1 99 ? -13.254 5.191 45.917 1.00 66.06 99 LEU A C 1
ATOM 771 O O . LEU A 1 99 ? -12.049 4.972 46.007 1.00 66.06 99 LEU A O 1
ATOM 775 N N . SER A 1 100 ? -13.733 6.301 45.342 1.00 61.06 100 SER A N 1
ATOM 776 C CA . SER A 1 100 ? -12.865 7.318 44.737 1.00 61.06 100 SER A CA 1
ATOM 777 C C . SER A 1 100 ? -11.930 7.971 45.760 1.00 61.06 100 SER A C 1
ATOM 779 O O . SER A 1 100 ? -10.759 8.206 45.468 1.00 61.06 100 SER A O 1
ATOM 781 N N . ARG A 1 101 ? -12.422 8.245 46.978 1.00 66.06 101 ARG A N 1
ATOM 782 C CA . ARG A 1 101 ? -11.615 8.826 48.060 1.00 66.06 101 ARG A CA 1
ATOM 783 C C . ARG A 1 101 ? -10.565 7.843 48.572 1.00 66.06 101 ARG A C 1
ATOM 785 O O . ARG A 1 101 ? -9.422 8.241 48.742 1.00 66.06 101 ARG A O 1
ATOM 792 N N . ARG A 1 102 ? -10.930 6.573 48.758 1.00 68.69 102 ARG A N 1
ATOM 793 C CA . ARG A 1 102 ? -10.010 5.519 49.207 1.00 68.69 102 ARG A CA 1
ATOM 794 C C . ARG A 1 102 ? -8.878 5.285 48.209 1.00 68.69 102 ARG A C 1
ATOM 796 O O . ARG A 1 102 ? -7.723 5.179 48.607 1.00 68.69 102 ARG A O 1
ATOM 803 N N . LEU A 1 103 ? -9.204 5.260 46.919 1.00 63.47 103 LEU A N 1
ATOM 804 C CA . LEU A 1 103 ? -8.221 5.108 45.849 1.00 63.47 103 LEU A CA 1
ATOM 805 C C . LEU A 1 103 ? -7.273 6.323 45.797 1.00 63.47 103 LEU A C 1
ATOM 807 O O . LEU A 1 103 ? -6.056 6.152 45.745 1.00 63.47 103 LEU A O 1
ATOM 811 N N . ALA A 1 104 ? -7.806 7.544 45.933 1.00 61.66 104 ALA A N 1
ATOM 812 C CA . ALA A 1 104 ? -6.996 8.760 46.031 1.00 61.66 104 ALA A CA 1
ATOM 813 C C . ALA A 1 104 ? -6.080 8.780 47.273 1.00 61.66 104 ALA A C 1
ATOM 815 O O . ALA A 1 104 ? -4.923 9.180 47.166 1.00 61.66 104 ALA A O 1
ATOM 816 N N . GLU A 1 105 ? -6.568 8.327 48.433 1.00 64.62 105 GLU A N 1
ATOM 817 C CA . GLU A 1 105 ? -5.789 8.225 49.677 1.00 64.62 105 GLU A CA 1
ATOM 818 C C . GLU A 1 105 ? -4.612 7.247 49.538 1.00 64.62 105 GLU A C 1
ATOM 820 O O . GLU A 1 105 ? -3.484 7.598 49.885 1.00 64.62 105 GLU A O 1
ATOM 825 N N . LEU A 1 106 ? -4.849 6.053 48.982 1.00 65.38 106 LEU A N 1
ATOM 826 C CA . LEU A 1 106 ? -3.810 5.034 48.791 1.00 65.38 106 LEU A CA 1
ATOM 827 C C . LEU A 1 106 ? -2.744 5.477 47.774 1.00 65.38 106 LEU A C 1
ATOM 829 O O . LEU A 1 106 ? -1.550 5.281 48.009 1.00 65.38 106 LEU A O 1
ATOM 833 N N . LEU A 1 107 ? -3.153 6.131 46.680 1.00 60.44 107 LEU A N 1
ATOM 834 C CA . LEU A 1 107 ? -2.223 6.729 45.717 1.00 60.44 107 LEU A CA 1
ATOM 835 C C . LEU A 1 107 ? -1.403 7.858 46.351 1.00 60.44 107 LEU A C 1
ATOM 837 O O . LEU A 1 107 ? -0.189 7.904 46.183 1.00 60.44 107 LEU A O 1
ATOM 841 N N . GLN A 1 108 ? -2.031 8.743 47.130 1.00 63.00 108 GLN A N 1
ATOM 842 C CA . GLN A 1 108 ? -1.339 9.849 47.794 1.00 63.00 108 GLN A CA 1
ATOM 843 C C . GLN A 1 108 ? -0.333 9.363 48.853 1.00 63.00 108 GLN A C 1
ATOM 845 O O . GLN A 1 108 ? 0.743 9.946 49.001 1.00 63.00 108 GLN A O 1
ATOM 850 N N . GLN A 1 109 ? -0.643 8.288 49.581 1.00 64.31 109 GLN A N 1
ATOM 851 C CA . GLN A 1 109 ? 0.294 7.647 50.509 1.00 64.31 109 GLN A CA 1
ATOM 852 C C . GLN A 1 109 ? 1.511 7.068 49.775 1.00 64.31 109 GLN A C 1
ATOM 854 O O . GLN A 1 109 ? 2.644 7.305 50.196 1.00 64.31 109 GLN A O 1
ATOM 859 N N . LEU A 1 110 ? 1.297 6.395 48.642 1.00 58.22 110 LEU A N 1
ATOM 860 C CA . LEU A 1 110 ? 2.381 5.846 47.825 1.00 58.22 110 LEU A CA 1
ATOM 861 C C . LEU A 1 110 ? 3.271 6.951 47.225 1.00 58.22 110 LEU A C 1
ATOM 863 O O . LEU A 1 110 ? 4.496 6.866 47.314 1.00 58.22 110 LEU A O 1
ATOM 867 N N . LEU A 1 111 ? 2.661 8.017 46.697 1.00 54.78 111 LEU A N 1
ATOM 868 C CA . LEU A 1 111 ? 3.346 9.163 46.079 1.00 54.78 111 LEU A CA 1
ATOM 869 C C . LEU A 1 111 ? 4.091 10.042 47.100 1.00 54.78 111 LEU A C 1
ATOM 871 O O . LEU A 1 111 ? 5.139 10.607 46.801 1.00 54.78 111 LEU A O 1
ATOM 875 N N . SER A 1 112 ? 3.609 10.118 48.345 1.00 63.56 112 SER A N 1
ATOM 876 C CA . SER A 1 112 ? 4.294 10.829 49.441 1.00 63.56 112 SER A CA 1
ATOM 877 C C . SER A 1 112 ? 5.445 10.034 50.076 1.00 63.56 112 SER A C 1
ATOM 879 O O . SER A 1 112 ? 6.011 10.461 51.087 1.00 63.56 112 SER A O 1
ATOM 881 N N . GLY A 1 113 ? 5.806 8.882 49.500 1.00 54.84 113 GLY A N 1
ATOM 882 C CA . GLY A 1 113 ? 6.885 8.018 49.978 1.00 54.84 113 GLY A CA 1
ATOM 883 C C . GLY A 1 113 ? 6.540 7.233 51.247 1.00 54.84 113 GLY A C 1
ATOM 884 O O . GLY A 1 113 ? 7.433 6.648 51.869 1.00 54.84 113 GLY A O 1
ATOM 885 N N . GLN A 1 114 ? 5.267 7.205 51.657 1.00 66.00 114 GLN A N 1
ATOM 886 C CA . GLN A 1 114 ? 4.825 6.391 52.784 1.00 66.00 114 GLN A CA 1
ATOM 887 C C . GLN A 1 114 ? 4.736 4.923 52.356 1.00 66.00 114 GLN A C 1
ATOM 889 O O . GLN A 1 114 ? 4.231 4.582 51.287 1.00 66.00 114 GLN A O 1
ATOM 894 N N . ARG A 1 115 ? 5.247 4.023 53.204 1.00 57.00 115 ARG A N 1
ATOM 895 C CA . ARG A 1 115 ? 5.112 2.581 52.982 1.00 57.00 115 ARG A CA 1
ATOM 896 C C . ARG A 1 115 ? 3.690 2.156 53.327 1.00 57.00 115 ARG A C 1
ATOM 898 O O . ARG A 1 115 ? 3.327 2.169 54.500 1.00 57.00 115 ARG A O 1
ATOM 905 N N . LEU A 1 116 ? 2.942 1.733 52.317 1.00 65.00 116 LEU A N 1
ATOM 906 C CA . LEU A 1 116 ? 1.670 1.041 52.496 1.00 65.00 116 LEU A CA 1
ATOM 907 C C . LEU A 1 116 ? 1.903 -0.293 53.217 1.00 65.00 116 LEU A C 1
ATOM 909 O O . LEU A 1 116 ? 2.879 -1.005 52.948 1.00 65.00 116 LEU A O 1
ATOM 913 N N . ASN A 1 117 ? 1.016 -0.640 54.143 1.00 73.25 117 ASN A N 1
ATOM 914 C CA . ASN A 1 117 ? 1.054 -1.933 54.818 1.00 73.25 117 ASN A CA 1
ATOM 915 C C . ASN A 1 117 ? 0.583 -3.067 53.880 1.00 73.25 117 ASN A C 1
ATOM 917 O O . ASN A 1 117 ? 0.068 -2.813 52.797 1.00 73.25 117 ASN A O 1
ATOM 921 N N . ALA A 1 118 ? 0.750 -4.336 54.271 1.00 56.06 118 ALA A N 1
ATOM 922 C CA . ALA A 1 118 ? 0.412 -5.481 53.412 1.00 56.06 118 ALA A CA 1
ATOM 923 C C . ALA A 1 118 ? -1.063 -5.507 52.958 1.00 56.06 118 ALA A C 1
ATOM 925 O O . ALA A 1 118 ? -1.366 -6.000 51.874 1.00 56.06 118 ALA A O 1
ATOM 926 N N . GLN A 1 119 ? -1.966 -4.957 53.771 1.00 62.84 119 GLN A N 1
ATOM 927 C CA . GLN A 1 119 ? -3.397 -4.904 53.497 1.00 62.84 119 GLN A CA 1
ATOM 928 C C . GLN A 1 119 ? -3.743 -3.737 52.560 1.00 62.84 119 GLN A C 1
ATOM 930 O O . GLN A 1 119 ? -4.460 -3.936 51.590 1.00 62.84 119 GLN A O 1
ATOM 935 N N . GLU A 1 120 ? -3.154 -2.561 52.778 1.00 62.03 120 GLU A N 1
ATOM 936 C CA . GLU A 1 120 ? -3.242 -1.384 51.901 1.00 62.03 120 GLU A CA 1
ATOM 937 C C . GLU A 1 120 ? -2.570 -1.629 50.546 1.00 62.03 120 GLU A C 1
ATOM 939 O O . GLU A 1 120 ? -3.051 -1.170 49.519 1.00 62.03 120 GLU A O 1
ATOM 944 N N . MET A 1 121 ? -1.480 -2.396 50.527 1.00 53.56 121 MET A N 1
ATOM 945 C CA . MET A 1 121 ? -0.810 -2.859 49.316 1.00 53.56 121 MET A CA 1
ATOM 946 C C . MET A 1 121 ? -1.671 -3.846 48.534 1.00 53.56 121 MET A C 1
ATOM 948 O O . MET A 1 121 ? -1.717 -3.762 47.312 1.00 53.56 121 MET A O 1
ATOM 952 N N . ALA A 1 122 ? -2.344 -4.780 49.209 1.00 57.03 122 ALA A N 1
ATOM 953 C CA . ALA A 1 122 ? -3.285 -5.692 48.565 1.00 57.03 122 ALA A CA 1
ATOM 954 C C . ALA A 1 122 ? -4.520 -4.944 48.037 1.00 57.03 122 ALA A C 1
ATOM 956 O O . ALA A 1 122 ? -4.983 -5.228 46.937 1.00 57.03 122 ALA A O 1
ATOM 957 N N . GLU A 1 123 ? -5.008 -3.955 48.785 1.00 63.19 123 GLU A N 1
ATOM 958 C CA . GLU A 1 123 ? -6.133 -3.101 48.403 1.00 63.19 123 GLU A CA 1
ATOM 959 C C . GLU A 1 123 ? -5.776 -2.192 47.222 1.00 63.19 123 GLU A C 1
ATOM 961 O O . GLU A 1 123 ? -6.503 -2.158 46.237 1.00 63.19 123 GLU A O 1
ATOM 966 N N . LEU A 1 124 ? -4.617 -1.530 47.256 1.00 59.12 124 LEU A N 1
ATOM 967 C CA . LEU A 1 124 ? -4.120 -0.740 46.136 1.00 59.12 124 LEU A CA 1
ATOM 968 C C . LEU A 1 124 ? -3.848 -1.626 44.916 1.00 59.12 124 LEU A C 1
ATOM 970 O O . LEU A 1 124 ? -4.207 -1.237 43.818 1.00 59.12 124 LEU A O 1
ATOM 974 N N . ARG A 1 125 ? -3.261 -2.820 45.079 1.00 54.16 125 ARG A N 1
ATOM 975 C CA . ARG A 1 125 ? -3.079 -3.776 43.970 1.00 54.16 125 ARG A CA 1
ATOM 976 C C . ARG A 1 125 ? -4.408 -4.204 43.369 1.00 54.16 125 ARG A C 1
ATOM 978 O O . ARG A 1 125 ? -4.514 -4.230 42.152 1.00 54.16 125 ARG A O 1
ATOM 985 N N . SER A 1 126 ? -5.408 -4.488 44.199 1.00 57.78 126 SER A N 1
ATOM 986 C CA . SER A 1 126 ? -6.762 -4.775 43.731 1.00 57.78 126 SER A CA 1
ATOM 987 C C . SER A 1 126 ? -7.311 -3.592 42.933 1.00 57.78 126 SER A C 1
ATOM 989 O O . SER A 1 126 ? -7.758 -3.797 41.816 1.00 57.78 126 SER A O 1
ATOM 991 N N . LEU A 1 127 ? -7.190 -2.360 43.440 1.00 59.09 127 LEU A N 1
ATOM 992 C CA . LEU A 1 127 ? -7.670 -1.139 42.778 1.00 59.09 127 LEU A CA 1
ATOM 993 C C . LEU A 1 127 ? -6.850 -0.724 41.535 1.00 59.09 127 LEU A C 1
ATOM 995 O O . LEU A 1 127 ? -7.392 -0.067 40.656 1.00 59.09 127 LEU A O 1
ATOM 999 N N . LEU A 1 128 ? -5.561 -1.078 41.452 1.00 49.59 128 LEU A N 1
ATOM 1000 C CA . LEU A 1 128 ? -4.649 -0.766 40.337 1.00 49.59 128 LEU A CA 1
ATOM 1001 C C . LEU A 1 128 ? -4.635 -1.837 39.243 1.00 49.59 128 LEU A C 1
ATOM 1003 O O . LEU A 1 128 ? -4.374 -1.507 38.091 1.00 49.59 128 LEU A O 1
ATOM 1007 N N . GLN A 1 129 ? -4.934 -3.099 39.567 1.00 50.41 129 GLN A N 1
ATOM 1008 C CA . GLN A 1 129 ? -5.251 -4.124 38.560 1.00 50.41 129 GLN A CA 1
ATOM 1009 C C . GLN A 1 129 ? -6.452 -3.704 37.696 1.00 50.41 129 GLN A C 1
ATOM 1011 O O . GLN A 1 129 ? -6.597 -4.172 36.573 1.00 50.41 129 GLN A O 1
ATOM 1016 N N . MET A 1 130 ? -7.244 -2.750 38.190 1.00 49.25 130 MET A N 1
ATOM 1017 C CA . MET A 1 130 ? -8.313 -2.055 37.485 1.00 49.25 130 MET A CA 1
ATOM 1018 C C . MET A 1 130 ? -7.796 -0.804 36.739 1.00 49.25 130 MET A C 1
ATOM 1020 O O . MET A 1 130 ? -8.486 0.205 36.740 1.00 49.25 130 MET A O 1
ATOM 1024 N N . LEU A 1 131 ? -6.597 -0.796 36.134 1.00 43.31 131 LEU A N 1
ATOM 1025 C CA . LEU A 1 131 ? -6.048 0.271 35.258 1.00 43.31 131 LEU A CA 1
ATOM 1026 C C . LEU A 1 131 ? -5.392 -0.348 34.000 1.00 43.31 131 LEU A C 1
ATOM 1028 O O . LEU A 1 131 ? -5.144 -1.552 33.994 1.00 43.31 131 LEU A O 1
ATOM 1032 N N . PRO A 1 132 ? -5.175 0.395 32.889 1.00 36.28 132 PRO A N 1
ATOM 1033 C CA . PRO A 1 132 ? -4.803 -0.221 31.612 1.00 36.28 132 PRO A CA 1
ATOM 1034 C C . PRO A 1 132 ? -3.405 -0.873 31.648 1.00 36.28 132 PRO A C 1
ATOM 1036 O O . PRO A 1 132 ? -2.482 -0.306 32.221 1.00 36.28 132 PRO A O 1
ATOM 1039 N N . ASP A 1 133 ? -3.264 -2.016 30.960 1.00 41.66 133 ASP A N 1
ATOM 1040 C CA . ASP A 1 133 ? -2.021 -2.771 30.672 1.00 41.66 133 ASP A CA 1
ATOM 1041 C C . ASP A 1 133 ? -1.335 -3.573 31.803 1.00 41.66 133 ASP A C 1
ATOM 1043 O O . ASP A 1 133 ? -0.169 -3.950 31.680 1.00 41.66 133 ASP A O 1
ATOM 1047 N N . HIS A 1 134 ? -2.065 -3.996 32.839 1.00 45.19 134 HIS A N 1
ATOM 1048 C CA . HIS A 1 134 ? -1.550 -4.983 33.804 1.00 45.19 134 HIS A CA 1
ATOM 1049 C C . HIS A 1 134 ? -2.337 -6.297 33.774 1.00 45.19 134 HIS A C 1
ATOM 1051 O O . HIS A 1 134 ? -3.002 -6.676 34.735 1.00 45.19 134 HIS A O 1
ATOM 1057 N N . GLY A 1 135 ? -2.243 -7.018 32.652 1.00 34.62 135 GLY A N 1
ATOM 1058 C CA . GLY A 1 135 ? -2.570 -8.445 32.638 1.00 34.62 135 GLY A CA 1
ATOM 1059 C C . GLY A 1 135 ? -1.670 -9.191 33.626 1.00 34.62 135 GLY A C 1
ATOM 1060 O O . GLY A 1 135 ? -0.470 -8.940 33.632 1.00 34.62 135 GLY A O 1
ATOM 1061 N N . GLU A 1 136 ? -2.271 -10.039 34.469 1.00 35.19 136 GLU A N 1
ATOM 1062 C CA . GLU A 1 136 ? -1.656 -10.991 35.416 1.00 35.19 136 GLU A CA 1
ATOM 1063 C C . GLU A 1 136 ? -0.130 -10.850 35.620 1.00 35.19 136 GLU A C 1
ATOM 1065 O O . GLU A 1 136 ? 0.652 -11.697 35.195 1.00 35.19 136 GLU A O 1
ATOM 1070 N N . MET A 1 137 ? 0.317 -9.779 36.283 1.00 34.53 137 MET A N 1
ATOM 1071 C CA . MET A 1 137 ? 1.706 -9.647 36.735 1.00 34.53 137 MET A CA 1
ATOM 1072 C C . MET A 1 137 ? 1.776 -9.879 38.244 1.00 34.53 137 MET A C 1
ATOM 1074 O O . MET A 1 137 ? 1.151 -9.166 39.036 1.00 34.53 137 MET A O 1
ATOM 1078 N N . GLU A 1 138 ? 2.572 -10.868 38.660 1.00 36.94 138 GLU A N 1
ATOM 1079 C CA . GLU A 1 138 ? 3.098 -10.936 40.022 1.00 36.94 138 GLU A CA 1
ATOM 1080 C C . GLU A 1 138 ? 4.012 -9.724 40.238 1.00 36.94 138 GLU A C 1
ATOM 1082 O O . GLU A 1 138 ? 5.206 -9.775 39.963 1.00 36.94 138 GLU A O 1
ATOM 1087 N N . LEU A 1 139 ? 3.427 -8.619 40.708 1.00 41.91 139 LEU A N 1
ATOM 1088 C CA . LEU A 1 139 ? 4.127 -7.354 40.925 1.00 41.91 139 LEU A CA 1
ATOM 1089 C C . LEU A 1 139 ? 5.373 -7.562 41.800 1.00 41.91 139 LEU A C 1
ATOM 1091 O O . LEU A 1 139 ? 5.281 -7.776 43.020 1.00 41.91 139 LEU A O 1
ATOM 1095 N N . SER A 1 140 ? 6.534 -7.471 41.164 1.00 50.59 140 SER A N 1
ATOM 1096 C CA . SER A 1 140 ? 7.853 -7.516 41.780 1.00 50.59 140 SER A CA 1
ATOM 1097 C C . SER A 1 140 ? 8.168 -6.175 42.458 1.00 50.59 140 SER A C 1
ATOM 1099 O O . SER A 1 140 ? 7.553 -5.141 42.190 1.00 50.59 140 SER A O 1
ATOM 1101 N N . GLY A 1 141 ? 9.157 -6.145 43.358 1.00 48.06 141 GLY A N 1
ATOM 1102 C CA . GLY A 1 141 ? 9.575 -4.908 44.041 1.00 48.06 141 GLY A CA 1
ATOM 1103 C C . GLY A 1 141 ? 10.132 -3.811 43.116 1.00 48.06 141 GLY A C 1
ATOM 1104 O O . GLY A 1 141 ? 10.450 -2.724 43.597 1.00 48.06 141 GLY A O 1
ATOM 1105 N N . GLN A 1 142 ? 10.273 -4.095 41.818 1.00 40.19 142 GLN A N 1
ATOM 1106 C CA . GLN A 1 142 ? 10.806 -3.197 40.797 1.00 40.19 142 GLN A CA 1
ATOM 1107 C C . GLN A 1 142 ? 9.688 -2.396 40.101 1.00 40.19 142 GLN A C 1
ATOM 1109 O O . GLN A 1 142 ? 9.813 -1.182 39.996 1.00 40.19 142 GLN A O 1
ATOM 1114 N N . GLU A 1 143 ? 8.549 -3.015 39.774 1.00 42.50 143 GLU A N 1
ATOM 1115 C CA . GLU A 1 143 ? 7.363 -2.337 39.197 1.00 42.50 143 GLU A CA 1
ATOM 1116 C C . GLU A 1 143 ? 6.675 -1.411 40.215 1.00 42.50 143 GLU A C 1
ATOM 1118 O O . GLU A 1 143 ? 6.125 -0.365 39.884 1.00 42.50 143 GLU A O 1
ATOM 1123 N N . LEU A 1 144 ? 6.782 -1.743 41.506 1.00 47.38 144 LEU A N 1
ATOM 1124 C CA . LEU A 1 144 ? 6.360 -0.867 42.602 1.00 47.38 144 LEU A CA 1
ATOM 1125 C C . LEU A 1 144 ? 7.174 0.429 42.704 1.00 47.38 144 LEU A C 1
ATOM 1127 O O . LEU A 1 144 ? 6.673 1.403 43.261 1.00 47.38 144 LEU A O 1
ATOM 1131 N N . ARG A 1 145 ? 8.410 0.449 42.185 1.00 47.34 145 ARG A N 1
ATOM 1132 C CA . ARG A 1 145 ? 9.198 1.683 42.050 1.00 47.34 145 ARG A CA 1
ATOM 1133 C C . ARG A 1 145 ? 8.764 2.485 40.824 1.00 47.34 145 ARG A C 1
ATOM 1135 O O . ARG A 1 145 ? 8.678 3.697 40.923 1.00 47.34 145 ARG A O 1
ATOM 1142 N N . GLU A 1 146 ? 8.396 1.828 39.726 1.00 43.69 146 GLU A N 1
ATOM 1143 C CA . GLU A 1 146 ? 7.857 2.504 38.534 1.00 43.69 146 GLU A CA 1
ATOM 1144 C C . GLU A 1 146 ? 6.502 3.184 38.814 1.00 43.69 146 GLU A C 1
ATOM 1146 O O . GLU A 1 146 ? 6.243 4.279 38.323 1.00 43.69 146 GLU A O 1
ATOM 1151 N N . LEU A 1 147 ? 5.674 2.602 39.693 1.00 47.16 147 LEU A N 1
ATOM 1152 C CA . LEU A 1 147 ? 4.451 3.233 40.214 1.00 47.16 147 LEU A CA 1
ATOM 1153 C C . LEU A 1 147 ? 4.715 4.422 41.161 1.00 47.16 147 LEU A C 1
ATOM 1155 O O . LEU A 1 147 ? 3.857 5.295 41.279 1.00 47.16 147 LEU A O 1
ATOM 1159 N N . GLN A 1 148 ? 5.876 4.477 41.829 1.00 48.09 148 GLN A N 1
ATOM 1160 C CA . GLN A 1 148 ? 6.296 5.636 42.638 1.00 48.09 148 GLN A CA 1
ATOM 1161 C C . GLN A 1 148 ? 6.763 6.817 41.773 1.00 48.09 148 GLN A C 1
ATOM 1163 O O . GLN A 1 148 ? 6.727 7.952 42.242 1.00 48.09 148 GLN A O 1
ATOM 1168 N N . ASP A 1 149 ? 7.150 6.557 40.520 1.00 48.84 149 ASP A N 1
ATOM 1169 C CA . ASP A 1 149 ? 7.625 7.558 39.557 1.00 48.84 149 ASP A CA 1
ATOM 1170 C C . ASP A 1 149 ? 6.503 8.119 38.652 1.00 48.84 149 ASP A C 1
ATOM 1172 O O . ASP A 1 149 ? 6.760 8.964 37.789 1.00 48.84 149 ASP A O 1
ATOM 1176 N N . LEU A 1 150 ? 5.245 7.694 38.842 1.00 50.44 150 LEU A N 1
ATOM 1177 C CA . LEU A 1 150 ? 4.088 8.282 38.159 1.00 50.44 150 LEU A CA 1
ATOM 1178 C C . LEU A 1 150 ? 3.924 9.749 38.606 1.00 50.44 150 LEU A C 1
ATOM 1180 O O . LEU A 1 150 ? 3.703 10.000 39.791 1.00 50.44 150 LEU A O 1
ATOM 1184 N N . PRO A 1 151 ? 3.989 10.743 37.699 1.00 55.16 151 PRO A N 1
ATOM 1185 C CA . PRO A 1 151 ? 3.818 12.140 38.080 1.00 55.16 151 PRO A CA 1
ATOM 1186 C C . PRO A 1 151 ? 2.435 12.349 38.713 1.00 55.16 151 PRO A C 1
ATOM 1188 O O . PRO A 1 151 ? 1.437 11.920 38.134 1.00 55.16 151 PRO A O 1
ATOM 1191 N N . ASP A 1 152 ? 2.352 13.066 39.842 1.00 54.03 152 ASP A N 1
ATOM 1192 C CA . ASP A 1 152 ? 1.106 13.379 40.579 1.00 54.03 152 ASP A CA 1
ATOM 1193 C C . ASP A 1 152 ? -0.071 13.821 39.684 1.00 54.03 152 ASP A C 1
ATOM 1195 O O . ASP A 1 152 ? -1.242 13.617 40.006 1.00 54.03 152 ASP A O 1
ATOM 1199 N N . GLN A 1 153 ? 0.236 14.465 38.558 1.00 56.03 153 GLN A N 1
ATOM 1200 C CA . GLN A 1 153 ? -0.737 14.938 37.577 1.00 56.03 153 GLN A CA 1
ATOM 1201 C C . GLN A 1 153 ? -1.398 13.796 36.794 1.00 56.03 153 GLN A C 1
ATOM 1203 O O . GLN A 1 153 ? -2.605 13.837 36.580 1.00 56.03 153 GLN A O 1
ATOM 1208 N N . MET A 1 154 ? -0.644 12.759 36.428 1.00 53.19 154 MET A N 1
ATOM 1209 C CA . MET A 1 154 ? -1.112 11.661 35.578 1.00 53.19 154 MET A CA 1
ATOM 1210 C C . MET A 1 154 ? -2.080 10.734 36.328 1.00 53.19 154 MET A C 1
ATOM 1212 O O . MET A 1 154 ? -3.101 10.323 35.782 1.00 53.19 154 MET A O 1
ATOM 1216 N N . ALA A 1 155 ? -1.818 10.481 37.615 1.00 56.44 155 ALA A N 1
ATOM 1217 C CA . ALA A 1 155 ? -2.727 9.726 38.478 1.00 56.44 155 ALA A CA 1
ATOM 1218 C C . ALA A 1 155 ? -4.060 10.466 38.710 1.00 56.44 155 ALA A C 1
ATOM 1220 O O . ALA A 1 155 ? -5.129 9.859 38.659 1.00 56.44 155 ALA A O 1
ATOM 1221 N N . ARG A 1 156 ? -4.012 11.789 38.926 1.00 62.31 156 ARG A N 1
ATOM 1222 C CA . ARG A 1 156 ? -5.221 12.621 39.076 1.00 62.31 156 ARG A CA 1
ATOM 1223 C C . ARG A 1 156 ? -6.043 12.666 37.794 1.00 62.31 156 ARG A C 1
ATOM 1225 O O . ARG A 1 156 ? -7.253 12.485 37.845 1.00 62.31 156 ARG A O 1
ATOM 1232 N N . GLU A 1 157 ? -5.384 12.847 36.656 1.00 63.59 157 GLU A N 1
ATOM 1233 C CA . GLU A 1 157 ? -6.042 12.923 35.354 1.00 63.59 157 GLU A CA 1
ATOM 1234 C C . GLU A 1 157 ? -6.783 11.629 35.004 1.00 63.59 157 GLU A C 1
ATOM 1236 O O . GLU A 1 157 ? -7.907 11.657 34.502 1.00 63.59 157 GLU A O 1
ATOM 1241 N N . LEU A 1 158 ? -6.188 10.482 35.323 1.00 64.56 158 LEU A N 1
ATOM 1242 C CA . LEU A 1 158 ? -6.825 9.191 35.119 1.00 64.56 158 LEU A CA 1
ATOM 1243 C C . LEU A 1 158 ? -8.058 9.009 36.026 1.00 64.56 158 LEU A C 1
ATOM 1245 O O . LEU A 1 158 ? -9.091 8.506 35.579 1.00 64.56 158 LEU A O 1
ATOM 1249 N N . MET A 1 159 ? -7.982 9.463 37.279 1.00 66.50 159 MET A N 1
ATOM 1250 C CA . MET A 1 159 ? -9.108 9.405 38.216 1.00 66.50 159 MET A CA 1
ATOM 1251 C C . MET A 1 159 ? -10.271 10.304 37.802 1.00 66.50 159 MET A C 1
ATOM 1253 O O . MET A 1 159 ? -11.428 9.887 37.890 1.00 66.50 159 MET A O 1
ATOM 1257 N N . ASP A 1 160 ? -9.975 11.505 37.311 1.00 71.25 160 ASP A N 1
ATOM 1258 C CA . ASP A 1 160 ? -10.993 12.423 36.803 1.00 71.25 160 ASP A CA 1
ATOM 1259 C C . ASP A 1 160 ? -11.708 11.829 35.578 1.00 71.25 160 ASP A C 1
ATOM 1261 O O . ASP A 1 160 ? -12.935 11.913 35.477 1.00 71.25 160 ASP A O 1
ATOM 1265 N N . ARG A 1 161 ? -10.977 11.139 34.688 1.00 74.31 161 ARG A N 1
ATOM 1266 C CA . ARG A 1 161 ? -11.555 10.431 33.529 1.00 74.31 161 ARG A CA 1
ATOM 1267 C C . ARG A 1 161 ? -12.498 9.305 33.944 1.00 74.31 161 ARG A C 1
ATOM 1269 O O . ARG A 1 161 ? -13.619 9.245 33.442 1.00 74.31 161 ARG A O 1
ATOM 1276 N N . LEU A 1 162 ? -12.081 8.453 34.883 1.00 75.69 162 LEU A N 1
ATOM 1277 C CA . LEU A 1 162 ? -12.924 7.366 35.396 1.00 75.69 162 LEU A CA 1
ATOM 1278 C C . LEU A 1 162 ? -14.186 7.900 36.082 1.00 75.69 162 LEU A C 1
ATOM 1280 O O . LEU A 1 162 ? -15.285 7.403 35.834 1.00 75.69 162 LEU A O 1
ATOM 1284 N N . ALA A 1 163 ? -14.056 8.940 36.910 1.00 74.88 163 ALA A N 1
ATOM 1285 C CA . ALA A 1 163 ? -15.197 9.567 37.572 1.00 74.88 163 ALA A CA 1
ATOM 1286 C C . ALA A 1 163 ? -16.185 10.173 36.562 1.00 74.88 163 ALA A C 1
ATOM 1288 O O . ALA A 1 163 ? -17.402 10.023 36.711 1.00 74.88 163 ALA A O 1
ATOM 1289 N N . GLN A 1 164 ? -15.671 10.821 35.515 1.00 82.19 164 GLN A N 1
ATOM 1290 C CA . GLN A 1 164 ? -16.481 11.390 34.444 1.00 82.19 164 GLN A CA 1
ATOM 1291 C C . GLN A 1 164 ? -17.219 10.305 33.647 1.00 82.19 164 GLN A C 1
ATOM 1293 O O . GLN A 1 164 ? -18.410 10.459 33.369 1.00 82.19 164 GLN A O 1
ATOM 1298 N N . LEU A 1 165 ? -16.549 9.194 33.332 1.00 85.38 165 LEU A N 1
ATOM 1299 C CA . LEU A 1 165 ? -17.153 8.062 32.635 1.00 85.38 165 LEU A CA 1
ATOM 1300 C C . LEU A 1 165 ? -18.273 7.411 33.456 1.00 85.38 165 LEU A C 1
ATOM 1302 O O . LEU A 1 165 ? -19.369 7.196 32.941 1.00 85.38 165 LEU A O 1
ATOM 1306 N N . LEU A 1 166 ? -18.032 7.147 34.742 1.00 82.81 166 LEU A N 1
ATOM 1307 C CA . LEU A 1 166 ? -19.053 6.612 35.648 1.00 82.81 166 LEU A CA 1
ATOM 1308 C C . LEU A 1 166 ? -20.255 7.556 35.757 1.00 82.81 166 LEU A C 1
ATOM 1310 O O . LEU A 1 166 ? -21.400 7.109 35.748 1.00 82.81 166 LEU A O 1
ATOM 1314 N N . SER A 1 167 ? -20.007 8.866 35.806 1.00 83.81 167 SER A N 1
ATOM 1315 C CA . SER A 1 167 ? -21.070 9.871 35.784 1.00 83.81 167 SER A CA 1
ATOM 1316 C C . SER A 1 167 ? -21.924 9.769 34.516 1.00 83.81 167 SER A C 1
ATOM 1318 O O . SER A 1 167 ? -23.153 9.772 34.610 1.00 83.81 167 SER A O 1
ATOM 1320 N N . TRP A 1 168 ? -21.311 9.612 33.339 1.00 87.75 168 TRP A N 1
ATOM 1321 C CA . TRP A 1 168 ? -22.041 9.424 32.079 1.00 87.75 168 TRP A CA 1
ATOM 1322 C C . TRP A 1 168 ? -22.882 8.144 32.080 1.00 87.75 168 TRP A C 1
ATOM 1324 O O . TRP A 1 168 ? -24.075 8.191 31.777 1.00 87.75 168 TRP A O 1
ATOM 1334 N N . LEU A 1 169 ? -22.298 7.019 32.505 1.00 88.31 169 LEU A N 1
ATOM 1335 C CA . LEU A 1 169 ? -22.984 5.724 32.576 1.00 88.31 169 LEU A CA 1
ATOM 1336 C C . LEU A 1 169 ? -24.156 5.710 33.568 1.00 88.31 169 LEU A C 1
ATOM 1338 O O . LEU A 1 169 ? -25.105 4.959 33.368 1.00 88.31 169 LEU A O 1
ATOM 1342 N N . LEU A 1 170 ? -24.118 6.521 34.627 1.00 84.81 170 LEU A N 1
ATOM 1343 C CA . LEU A 1 170 ? -25.174 6.548 35.646 1.00 84.81 170 LEU A CA 1
ATOM 1344 C C . LEU A 1 170 ? -26.255 7.597 35.369 1.00 84.81 170 LEU A C 1
ATOM 1346 O O . LEU A 1 170 ? -27.437 7.354 35.613 1.00 84.81 170 LEU A O 1
ATOM 1350 N N . SER A 1 171 ? -25.856 8.769 34.876 1.00 83.19 171 SER A N 1
ATOM 1351 C CA . SER A 1 171 ? -26.771 9.890 34.628 1.00 83.19 171 SER A CA 1
ATOM 1352 C C . SER A 1 171 ? -27.508 9.796 33.294 1.00 83.19 171 SER A C 1
ATOM 1354 O O . SER A 1 171 ? -28.524 10.467 33.123 1.00 83.19 171 SER A O 1
ATOM 1356 N N . GLY A 1 172 ? -26.995 9.008 32.345 1.00 82.00 172 GLY A N 1
ATOM 1357 C CA . GLY A 1 172 ? -27.490 8.981 30.969 1.00 82.00 172 GLY A CA 1
ATOM 1358 C C . GLY A 1 172 ? -27.073 10.203 30.140 1.00 82.00 172 GLY A C 1
ATOM 1359 O O . GLY A 1 172 ? -27.489 10.348 28.994 1.00 82.00 172 GLY A O 1
ATOM 1360 N N . GLN A 1 173 ? -26.253 11.106 30.686 1.00 82.19 173 GLN A N 1
ATOM 1361 C CA . GLN A 1 173 ? -25.671 12.201 29.914 1.00 82.19 173 GLN A CA 1
ATOM 1362 C C . GLN A 1 173 ? -24.433 11.658 29.198 1.00 82.19 173 GLN A C 1
ATOM 1364 O O . GLN A 1 173 ? -23.456 11.324 29.853 1.00 82.19 173 GLN A O 1
ATOM 1369 N N . GLY A 1 174 ? -24.477 11.517 27.873 1.00 83.69 174 GLY A N 1
ATOM 1370 C CA . GLY A 1 174 ? -23.326 11.059 27.089 1.00 83.69 174 GLY A CA 1
ATOM 1371 C C . GLY A 1 174 ? -22.164 12.065 27.063 1.00 83.69 174 GLY A C 1
ATOM 1372 O O . GLY A 1 174 ? -22.303 13.205 27.523 1.00 83.69 174 GLY A O 1
ATOM 1373 N N . PRO A 1 175 ? -21.004 11.674 26.512 1.00 87.44 175 PRO A N 1
ATOM 1374 C CA . PRO A 1 175 ? -19.854 12.557 26.386 1.00 87.44 175 PRO A CA 1
ATOM 1375 C C . PRO A 1 175 ? -20.164 13.760 25.491 1.00 87.44 175 PRO A C 1
ATOM 1377 O O . PRO A 1 175 ? -20.804 13.648 24.444 1.00 87.44 175 PRO A O 1
ATOM 1380 N N . THR A 1 176 ? -19.663 14.934 25.880 1.00 88.38 176 THR A N 1
ATOM 1381 C CA . THR A 1 176 ? -19.745 16.117 25.021 1.00 88.38 176 THR A CA 1
ATOM 1382 C C . THR A 1 176 ? -18.818 15.959 23.821 1.00 88.38 176 THR A C 1
ATOM 1384 O O . THR A 1 176 ? -17.796 15.269 23.867 1.00 88.38 176 THR A O 1
ATOM 1387 N N . ARG A 1 177 ? -19.140 16.656 22.730 1.00 84.62 177 ARG A N 1
ATOM 1388 C CA . ARG A 1 177 ? -18.296 16.652 21.534 1.00 84.62 177 ARG A CA 1
ATOM 1389 C C . ARG A 1 177 ? -16.870 17.139 21.821 1.00 84.62 177 ARG A C 1
ATOM 1391 O O . ARG A 1 177 ? -15.926 16.551 21.309 1.00 84.62 177 ARG A O 1
ATOM 1398 N N . GLU A 1 178 ? -16.712 18.161 22.657 1.00 85.88 178 GLU A N 1
ATOM 1399 C CA . GLU A 1 178 ? -15.401 18.689 23.065 1.00 85.88 178 GLU A CA 1
ATOM 1400 C C . GLU A 1 178 ? -14.565 17.636 23.811 1.00 85.88 178 GLU A C 1
ATOM 1402 O O . GLU A 1 178 ? -13.373 17.486 23.537 1.00 85.88 178 GLU A O 1
ATOM 1407 N N . ALA A 1 179 ? -15.195 16.850 24.693 1.00 86.00 179 ALA A N 1
ATOM 1408 C CA . ALA A 1 179 ? -14.528 15.758 25.399 1.00 86.00 179 ALA A CA 1
ATOM 1409 C C . ALA A 1 179 ? -14.051 14.664 24.428 1.00 86.00 179 ALA A C 1
ATOM 1411 O O . ALA A 1 179 ? -12.909 14.207 24.514 1.00 86.00 179 ALA A O 1
ATOM 1412 N N . LEU A 1 180 ? -14.890 14.287 23.454 1.00 89.94 180 LEU A N 1
ATOM 1413 C CA . LEU A 1 180 ? -14.518 13.327 22.409 1.00 89.94 180 LEU A CA 1
ATOM 1414 C C . LEU A 1 180 ? -13.390 13.853 21.508 1.00 89.94 180 LEU A C 1
ATOM 1416 O O . LEU A 1 180 ? -12.505 13.090 21.126 1.00 89.94 180 LEU A O 1
ATOM 1420 N N . GLU A 1 181 ? -13.378 15.151 21.192 1.00 87.62 181 GLU A N 1
ATOM 1421 C CA . GLU A 1 181 ? -12.308 15.791 20.414 1.00 87.62 181 GLU A CA 1
ATOM 1422 C C . GLU A 1 181 ? -10.970 15.806 21.174 1.00 87.62 181 GLU A C 1
ATOM 1424 O O . GLU A 1 181 ? -9.916 15.576 20.575 1.00 87.62 181 GLU A O 1
ATOM 1429 N N . GLN A 1 182 ? -10.980 16.031 22.491 1.00 86.25 182 GLN A N 1
ATOM 1430 C CA . GLN A 1 182 ? -9.775 15.936 23.321 1.00 86.25 182 GLN A CA 1
ATOM 1431 C C . GLN A 1 182 ? -9.230 14.502 23.374 1.00 86.25 182 GLN A C 1
ATOM 1433 O O . GLN A 1 182 ? -8.074 14.282 23.012 1.00 86.25 182 GLN A O 1
ATOM 1438 N N . LEU A 1 183 ? -10.076 13.528 23.718 1.00 84.81 183 LEU A N 1
ATOM 1439 C CA . LEU A 1 183 ? -9.706 12.109 23.755 1.00 84.81 183 LEU A CA 1
ATOM 1440 C C . LEU A 1 183 ? -9.241 11.598 22.388 1.00 84.81 183 LEU A C 1
ATOM 1442 O O . LEU A 1 183 ? -8.277 10.841 22.286 1.00 84.81 183 LEU A O 1
ATOM 1446 N N . GLY A 1 184 ? -9.895 12.046 21.316 1.00 84.06 184 GLY A N 1
ATOM 1447 C CA . GLY A 1 184 ? -9.511 11.715 19.951 1.00 84.06 184 GLY A CA 1
ATOM 1448 C C . GLY A 1 184 ? -8.094 12.188 19.624 1.00 84.06 184 GLY A C 1
ATOM 1449 O O . GLY A 1 184 ? -7.324 11.436 19.027 1.00 84.06 184 GLY A O 1
ATOM 1450 N N . ARG A 1 185 ? -7.707 13.401 20.043 1.00 84.94 185 ARG A N 1
ATOM 1451 C CA . ARG A 1 185 ? -6.341 13.915 19.828 1.00 84.94 185 ARG A CA 1
ATOM 1452 C C . ARG A 1 185 ? -5.290 13.046 20.515 1.00 84.94 185 ARG A C 1
ATOM 1454 O O . ARG A 1 185 ? -4.291 12.714 19.884 1.00 84.94 185 ARG A O 1
ATOM 1461 N N . GLU A 1 186 ? -5.541 12.635 21.750 1.00 79.00 186 GLU A N 1
ATOM 1462 C CA . GLU A 1 186 ? -4.643 11.763 22.519 1.00 79.00 186 GLU A CA 1
ATOM 1463 C C . GLU A 1 186 ? -4.562 10.346 21.931 1.00 79.00 186 GLU A C 1
ATOM 1465 O O . GLU A 1 186 ? -3.488 9.750 21.860 1.00 79.00 186 GLU A O 1
ATOM 1470 N N . ALA A 1 187 ? -5.684 9.823 21.430 1.00 78.06 187 ALA A N 1
ATOM 1471 C CA . ALA A 1 187 ? -5.757 8.510 20.791 1.00 78.06 187 ALA A CA 1
ATOM 1472 C C . ALA A 1 187 ? -5.164 8.471 19.365 1.00 78.06 187 ALA A C 1
ATOM 1474 O O . ALA A 1 187 ? -5.069 7.394 18.770 1.00 78.06 187 ALA A O 1
ATOM 1475 N N . GLY A 1 188 ? -4.750 9.617 18.809 1.00 79.56 188 GLY A N 1
ATOM 1476 C CA . GLY A 1 188 ? -4.159 9.724 17.470 1.00 79.56 188 GLY A CA 1
ATOM 1477 C C . GLY A 1 188 ? -5.167 9.898 16.325 1.00 79.56 188 GLY A C 1
ATOM 1478 O O . GLY A 1 188 ? -4.814 9.700 15.163 1.00 79.56 188 GLY A O 1
ATOM 1479 N N . LEU A 1 189 ? -6.409 10.300 16.618 1.00 84.00 189 LEU A N 1
ATOM 1480 C CA . LEU A 1 189 ? -7.470 10.530 15.625 1.00 84.00 189 LEU A CA 1
ATOM 1481 C C . LEU A 1 189 ? -7.130 11.647 14.625 1.00 84.00 189 LEU A C 1
ATOM 1483 O O . LEU A 1 189 ? -7.656 11.650 13.520 1.00 84.00 189 LEU A O 1
ATOM 1487 N N . SER A 1 190 ? -6.248 12.586 14.979 1.00 81.88 190 SER A N 1
ATOM 1488 C CA . SER A 1 190 ? -5.830 13.708 14.118 1.00 81.88 190 SER A CA 1
ATOM 1489 C C . SER A 1 190 ? -5.027 13.289 12.879 1.00 81.88 190 SER A C 1
ATOM 1491 O O . SER A 1 190 ? -4.882 14.068 11.936 1.00 81.88 190 SER A O 1
ATOM 1493 N N . GLN A 1 191 ? -4.476 12.074 12.882 1.00 76.75 191 GLN A N 1
ATOM 1494 C CA . GLN A 1 191 ? -3.693 11.527 11.772 1.00 76.75 191 GLN A CA 1
ATOM 1495 C C . GLN A 1 191 ? -4.480 10.493 10.953 1.00 76.75 191 GLN A C 1
ATOM 1497 O O . GLN A 1 191 ? -3.994 10.021 9.922 1.00 76.75 191 GLN A O 1
ATOM 1502 N N . ALA A 1 192 ? -5.682 10.131 11.401 1.00 76.12 192 ALA A N 1
ATOM 1503 C CA . ALA A 1 192 ? -6.469 9.058 10.823 1.00 76.12 192 ALA A CA 1
ATOM 1504 C C . ALA A 1 192 ? -7.145 9.514 9.525 1.00 76.12 192 ALA A C 1
ATOM 1506 O O . ALA A 1 192 ? -7.878 10.495 9.483 1.00 76.12 192 ALA A O 1
ATOM 1507 N N . THR A 1 193 ? -6.892 8.787 8.443 1.00 72.50 193 THR A N 1
ATOM 1508 C CA . THR A 1 193 ? -7.307 9.185 7.084 1.00 72.50 193 THR A CA 1
ATOM 1509 C C . THR A 1 193 ? -8.099 8.114 6.361 1.00 72.50 193 THR A C 1
ATOM 1511 O O . THR A 1 193 ? -8.605 8.363 5.269 1.00 72.50 193 THR A O 1
ATOM 1514 N N . HIS A 1 194 ? -8.214 6.930 6.960 1.00 74.06 194 HIS A N 1
ATOM 1515 C CA . HIS A 1 194 ? -8.847 5.783 6.340 1.00 74.06 194 HIS A CA 1
ATOM 1516 C C . HIS A 1 194 ? -9.892 5.169 7.263 1.00 74.06 194 HIS A C 1
ATOM 1518 O O . HIS A 1 194 ? -9.619 4.877 8.428 1.00 74.06 194 HIS A O 1
ATOM 1524 N N . LEU A 1 195 ? -11.081 4.887 6.730 1.00 72.94 195 LEU A N 1
ATOM 1525 C CA . LEU A 1 195 ? -12.197 4.370 7.531 1.00 72.94 195 LEU A CA 1
ATOM 1526 C C . LEU A 1 195 ? -11.956 2.976 8.116 1.00 72.94 195 LEU A C 1
ATOM 1528 O O . LEU A 1 195 ? -12.560 2.633 9.127 1.00 72.94 195 LEU A O 1
ATOM 1532 N N . TYR A 1 196 ? -11.059 2.169 7.538 1.00 74.44 196 TYR A N 1
ATOM 1533 C CA . TYR A 1 196 ? -10.698 0.876 8.137 1.00 74.44 196 TYR A CA 1
ATOM 1534 C C . TYR A 1 196 ? -10.050 1.035 9.525 1.00 74.44 196 TYR A C 1
ATOM 1536 O O . TYR A 1 196 ? -10.022 0.081 10.297 1.00 74.44 196 TYR A O 1
ATOM 1544 N N . GLN A 1 197 ? -9.537 2.229 9.854 1.00 77.12 197 GLN A N 1
ATOM 1545 C CA . GLN A 1 197 ? -8.939 2.541 11.154 1.00 77.12 197 GLN A CA 1
ATOM 1546 C C . GLN A 1 197 ? -10.000 2.771 12.243 1.00 77.12 197 GLN A C 1
ATOM 1548 O O . GLN A 1 197 ? -9.664 2.725 13.427 1.00 77.12 197 GLN A O 1
ATOM 1553 N N . GLN A 1 198 ? -11.271 2.990 11.870 1.00 84.12 198 GLN A N 1
ATOM 1554 C CA . GLN A 1 198 ? -12.354 3.321 12.801 1.00 84.12 198 GLN A CA 1
ATOM 1555 C C . GLN A 1 198 ? -12.508 2.293 13.938 1.00 84.12 198 GLN A C 1
ATOM 1557 O O . GLN A 1 198 ? -12.503 2.731 15.089 1.00 84.12 198 GLN A O 1
ATOM 1562 N N . PRO A 1 199 ? -12.603 0.964 13.703 1.00 76.00 199 PRO A N 1
ATOM 1563 C CA . PRO A 1 199 ? -12.852 0.015 14.793 1.00 76.00 199 PRO A CA 1
ATOM 1564 C C . PRO A 1 199 ? -11.723 -0.004 15.831 1.00 76.00 199 PRO A C 1
ATOM 1566 O O . PRO A 1 199 ? -11.974 -0.019 17.035 1.00 76.00 199 PRO A O 1
ATOM 1569 N N . TRP A 1 200 ? -10.471 0.060 15.371 1.00 80.50 200 TRP A N 1
ATOM 1570 C CA . TRP A 1 200 ? -9.305 0.083 16.253 1.00 80.50 200 TRP A CA 1
ATOM 1571 C C . TRP A 1 200 ? -9.206 1.396 17.043 1.00 80.50 200 TRP A C 1
ATOM 1573 O O . TRP A 1 200 ? -8.998 1.358 18.253 1.00 80.50 200 TRP A O 1
ATOM 1583 N N . LEU A 1 201 ? -9.425 2.547 16.395 1.00 79.25 201 LEU A N 1
ATOM 1584 C CA . LEU A 1 201 ? -9.420 3.853 17.069 1.00 79.25 201 LEU A CA 1
ATOM 1585 C C . LEU A 1 201 ? -10.566 3.996 18.073 1.00 79.25 201 LEU A C 1
ATOM 1587 O O . LEU A 1 201 ? -10.360 4.552 19.146 1.00 79.25 201 LEU A O 1
ATOM 1591 N N . THR A 1 202 ? -11.741 3.447 17.761 1.00 85.31 202 THR A N 1
ATOM 1592 C CA . THR A 1 202 ? -12.891 3.411 18.678 1.00 85.31 202 THR A CA 1
ATOM 1593 C C . THR A 1 202 ? -12.535 2.639 19.942 1.00 85.31 202 THR A C 1
ATOM 1595 O O . THR A 1 202 ? -12.667 3.165 21.045 1.00 85.31 202 THR A O 1
ATOM 1598 N N . ARG A 1 203 ? -11.992 1.422 19.792 1.00 82.31 203 ARG A N 1
ATOM 1599 C CA . ARG A 1 203 ? -11.533 0.613 20.929 1.00 82.31 203 ARG A CA 1
ATOM 1600 C C . ARG A 1 203 ? -10.458 1.337 21.738 1.00 82.31 203 ARG A C 1
ATOM 1602 O O . ARG A 1 203 ? -10.538 1.355 22.961 1.00 82.31 203 ARG A O 1
ATOM 1609 N N . ARG A 1 204 ? -9.489 1.963 21.066 1.00 80.62 204 ARG A N 1
ATOM 1610 C CA . ARG A 1 204 ? -8.416 2.722 21.717 1.00 80.62 204 ARG A CA 1
ATOM 1611 C C . ARG A 1 204 ? -8.950 3.919 22.508 1.00 80.62 204 ARG A C 1
ATOM 1613 O O . ARG A 1 204 ? -8.490 4.154 23.619 1.00 80.62 204 ARG A O 1
ATOM 1620 N N . MET A 1 205 ? -9.923 4.655 21.969 1.00 85.94 205 MET A N 1
ATOM 1621 C CA . MET A 1 205 ? -10.576 5.756 22.684 1.00 85.94 205 MET A CA 1
ATOM 1622 C C . MET A 1 205 ? -11.352 5.253 23.904 1.00 85.94 205 MET A C 1
ATOM 1624 O O . MET A 1 205 ? -11.174 5.799 24.986 1.00 85.94 205 MET A O 1
ATOM 1628 N N . LEU A 1 206 ? -12.139 4.182 23.769 1.00 85.00 206 LEU A N 1
ATOM 1629 C CA . LEU A 1 206 ? -12.869 3.581 24.893 1.00 85.00 206 LEU A CA 1
ATOM 1630 C C . LEU A 1 206 ? -11.925 3.070 25.997 1.00 85.00 206 LEU A C 1
ATOM 1632 O O . LEU A 1 206 ? -12.207 3.232 27.183 1.00 85.00 206 LEU A O 1
ATOM 1636 N N . GLN A 1 207 ? -10.775 2.505 25.622 1.00 79.00 207 GLN A N 1
ATOM 1637 C CA . GLN A 1 207 ? -9.724 2.120 26.569 1.00 79.00 207 GLN A CA 1
ATOM 1638 C C . GLN A 1 207 ? -9.113 3.337 27.271 1.00 79.00 207 GLN A C 1
ATOM 1640 O O . GLN A 1 207 ? -8.967 3.322 28.487 1.00 79.00 207 GLN A O 1
ATOM 1645 N N . ALA A 1 208 ? -8.817 4.413 26.536 1.00 75.62 208 ALA A N 1
ATOM 1646 C CA . ALA A 1 208 ? -8.295 5.656 27.109 1.00 75.62 208 ALA A CA 1
ATOM 1647 C C . ALA A 1 208 ? -9.299 6.371 28.036 1.00 75.62 208 ALA A C 1
ATOM 1649 O O . ALA A 1 208 ? -8.894 7.147 28.902 1.00 75.62 208 ALA A O 1
ATOM 1650 N N . MET A 1 209 ? -10.600 6.114 27.864 1.00 81.75 209 MET A N 1
ATOM 1651 C CA . MET A 1 209 ? -11.663 6.564 28.773 1.00 81.75 209 MET A CA 1
ATOM 1652 C C . MET A 1 209 ? -11.767 5.717 30.046 1.00 81.75 209 MET A C 1
ATOM 1654 O O . MET A 1 209 ? -12.390 6.155 31.009 1.00 81.75 209 MET A O 1
ATOM 1658 N N . GLY A 1 210 ? -11.183 4.518 30.056 1.00 75.94 210 GLY A N 1
ATOM 1659 C CA . GLY A 1 210 ? -11.243 3.602 31.188 1.00 75.94 210 GLY A CA 1
ATOM 1660 C C . GLY A 1 210 ? -12.505 2.728 31.231 1.00 75.94 210 GLY A C 1
ATOM 1661 O O . GLY A 1 210 ? -13.029 2.461 32.311 1.00 75.94 210 GLY A O 1
ATOM 1662 N N . ILE A 1 211 ? -13.042 2.308 30.074 1.00 81.19 211 ILE A N 1
ATOM 1663 C CA . ILE A 1 211 ? -14.315 1.563 30.023 1.00 81.19 211 ILE A CA 1
ATOM 1664 C C . ILE A 1 211 ? -14.282 0.224 30.763 1.00 81.19 211 ILE A C 1
ATOM 1666 O O . ILE A 1 211 ? -15.230 -0.093 31.475 1.00 81.19 211 ILE A O 1
ATOM 1670 N N . SER A 1 212 ? -13.190 -0.535 30.648 1.00 74.81 212 SER A N 1
ATOM 1671 C CA . SER A 1 212 ? -13.049 -1.825 31.333 1.00 74.81 212 SER A CA 1
ATOM 1672 C C . SER A 1 212 ? -13.087 -1.637 32.848 1.00 74.81 212 SER A C 1
ATOM 1674 O O . SER A 1 212 ? -13.793 -2.340 33.561 1.00 74.81 212 SER A O 1
ATOM 1676 N N . GLN A 1 213 ? -12.396 -0.601 33.312 1.00 70.69 213 GLN A N 1
ATOM 1677 C CA . GLN A 1 213 ? -12.265 -0.241 34.715 1.00 70.69 213 GLN A CA 1
ATOM 1678 C C . GLN A 1 213 ? -13.598 0.227 35.301 1.00 70.69 213 GLN A C 1
ATOM 1680 O O . GLN A 1 213 ? -13.964 -0.139 36.415 1.00 70.69 213 GLN A O 1
ATOM 1685 N N . ALA A 1 214 ? -14.358 1.017 34.541 1.00 76.06 214 ALA A N 1
ATOM 1686 C CA . ALA A 1 214 ? -15.685 1.446 34.955 1.00 76.06 214 ALA A CA 1
ATOM 1687 C C . ALA A 1 214 ? -16.647 0.260 35.131 1.00 76.06 214 ALA A C 1
ATOM 1689 O O . ALA A 1 214 ? -17.401 0.245 36.102 1.00 76.06 214 ALA A O 1
ATOM 1690 N N . ILE A 1 215 ? -16.603 -0.736 34.238 1.00 77.44 215 ILE A N 1
ATOM 1691 C CA . ILE A 1 215 ? -17.445 -1.941 34.327 1.00 77.44 215 ILE A CA 1
ATOM 1692 C C . ILE A 1 215 ? -17.107 -2.740 35.594 1.00 77.44 215 ILE A C 1
ATOM 1694 O O . ILE A 1 215 ? -17.999 -3.005 36.398 1.00 77.44 215 ILE A O 1
ATOM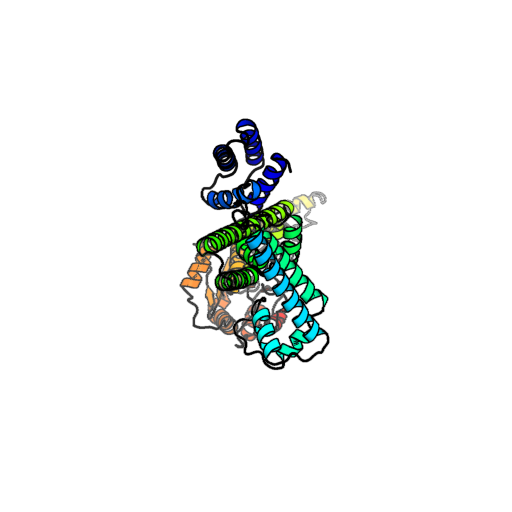 1698 N N . GLU A 1 216 ? -15.827 -3.032 35.831 1.00 70.56 216 GLU A N 1
ATOM 1699 C CA . GLU A 1 216 ? -15.367 -3.773 37.018 1.00 70.56 216 GLU A CA 1
ATOM 1700 C C . GLU A 1 216 ? -15.740 -3.074 38.337 1.00 70.56 216 GLU A C 1
ATOM 1702 O O . GLU A 1 216 ? -16.152 -3.716 39.309 1.00 70.56 216 GLU A O 1
ATOM 1707 N N . LEU A 1 217 ? -15.629 -1.742 38.383 1.00 71.00 217 LEU A N 1
ATOM 1708 C CA . LEU A 1 217 ? -16.028 -0.954 39.550 1.00 71.00 217 LEU A CA 1
ATOM 1709 C C . LEU A 1 217 ? -17.542 -0.996 39.783 1.00 71.00 217 LEU A C 1
ATOM 1711 O O . LEU A 1 217 ? -17.987 -1.082 40.930 1.00 71.00 217 LEU A O 1
ATOM 1715 N N . LEU A 1 218 ? -18.341 -0.939 38.716 1.00 76.81 218 LEU A N 1
ATOM 1716 C CA . LEU A 1 218 ? -19.798 -1.004 38.814 1.00 76.81 218 LEU A CA 1
ATOM 1717 C C . LEU A 1 218 ? -20.266 -2.374 39.316 1.00 76.81 218 LEU A C 1
ATOM 1719 O O . LEU A 1 218 ? -21.136 -2.420 40.185 1.00 76.81 218 LEU A O 1
ATOM 1723 N N . GLU A 1 219 ? -19.651 -3.470 38.869 1.00 80.00 219 GLU A N 1
ATOM 1724 C CA . GLU A 1 219 ? -19.942 -4.821 39.373 1.00 80.00 219 GLU A CA 1
ATOM 1725 C C . GLU A 1 219 ? -19.703 -4.939 40.886 1.00 80.00 219 GLU A C 1
ATOM 1727 O O . GLU A 1 219 ? -20.561 -5.427 41.626 1.00 80.00 219 GLU A O 1
ATOM 1732 N N . GLN A 1 220 ? -18.583 -4.409 41.383 1.00 72.75 220 GLN A N 1
ATOM 1733 C CA . GLN A 1 220 ? -18.281 -4.419 42.819 1.00 72.75 220 GLN A CA 1
ATOM 1734 C C . GLN A 1 220 ? -19.245 -3.553 43.631 1.00 72.75 220 GLN A C 1
ATOM 1736 O O . GLN A 1 220 ? -19.633 -3.913 44.745 1.00 72.75 220 GLN A O 1
ATOM 1741 N N . ILE A 1 221 ? -19.640 -2.397 43.092 1.00 76.38 221 ILE A N 1
ATOM 1742 C CA . ILE A 1 221 ? -20.623 -1.524 43.739 1.00 76.38 221 ILE A CA 1
ATOM 1743 C C . ILE A 1 221 ? -21.975 -2.235 43.830 1.00 76.38 221 ILE A C 1
ATOM 1745 O O . ILE A 1 221 ? -22.599 -2.205 44.892 1.00 76.38 221 ILE A O 1
ATOM 1749 N N . LEU A 1 222 ? -22.403 -2.917 42.766 1.00 80.06 222 LEU A N 1
ATOM 1750 C CA . LEU A 1 222 ? -23.625 -3.721 42.767 1.00 80.06 222 LEU A CA 1
ATOM 1751 C C . LEU A 1 222 ? -23.562 -4.841 43.815 1.00 80.06 222 LEU A C 1
ATOM 1753 O O . LEU A 1 222 ? -24.533 -5.040 44.546 1.00 80.06 222 LEU A O 1
ATOM 1757 N N . GLN A 1 223 ? -22.415 -5.512 43.955 1.00 81.06 223 GLN A N 1
ATOM 1758 C CA . GLN A 1 223 ? -22.214 -6.542 44.975 1.00 81.06 223 GLN A CA 1
ATOM 1759 C C . GLN A 1 223 ? -22.312 -5.977 46.401 1.00 81.06 223 GLN A C 1
ATOM 1761 O O . GLN A 1 223 ? -23.030 -6.528 47.234 1.00 81.06 223 GLN A O 1
ATOM 1766 N N . ARG A 1 224 ? -21.670 -4.836 46.681 1.00 77.81 224 ARG A N 1
ATOM 1767 C CA . ARG A 1 224 ? -21.756 -4.179 48.000 1.00 77.81 224 ARG A CA 1
ATOM 1768 C C . ARG A 1 224 ? -23.168 -3.704 48.327 1.00 77.81 224 ARG A C 1
ATOM 1770 O O . ARG A 1 224 ? -23.596 -3.797 49.473 1.00 77.81 224 ARG A O 1
ATOM 1777 N N . LEU A 1 225 ? -23.902 -3.205 47.334 1.00 77.62 225 LEU A N 1
ATOM 1778 C CA . LEU A 1 225 ? -25.305 -2.831 47.515 1.00 77.62 225 LEU A CA 1
ATOM 1779 C C . LEU A 1 225 ? -26.177 -4.059 47.813 1.00 77.62 225 LEU A C 1
ATOM 1781 O O . LEU A 1 225 ? -27.075 -3.971 48.649 1.00 77.62 225 LEU A O 1
ATOM 1785 N N . ALA A 1 226 ? -25.895 -5.209 47.193 1.00 81.19 226 ALA A N 1
ATOM 1786 C CA . ALA A 1 226 ? -26.563 -6.468 47.520 1.00 81.19 226 ALA A CA 1
ATOM 1787 C C . ALA A 1 226 ? -26.299 -6.896 48.974 1.00 81.19 226 ALA A C 1
ATOM 1789 O O . ALA A 1 226 ? -27.237 -7.241 49.692 1.00 81.19 226 ALA A O 1
ATOM 1790 N N . GLU A 1 227 ? -25.046 -6.809 49.433 1.00 79.56 227 GLU A N 1
ATOM 1791 C CA . GLU A 1 227 ? -24.652 -7.099 50.821 1.00 79.56 227 GLU A CA 1
ATOM 1792 C C . GLU A 1 227 ? -25.291 -6.134 51.833 1.00 79.56 227 GLU A C 1
ATOM 1794 O O . GLU A 1 227 ? -25.659 -6.543 52.935 1.00 79.56 227 GLU A O 1
ATOM 1799 N N . ALA A 1 228 ? -25.489 -4.869 51.448 1.00 75.25 228 ALA A N 1
ATOM 1800 C CA . ALA A 1 228 ? -26.182 -3.854 52.243 1.00 75.25 228 ALA A CA 1
ATOM 1801 C C . ALA A 1 228 ? -27.718 -4.023 52.274 1.00 75.25 228 ALA A C 1
ATOM 1803 O O . ALA A 1 228 ? -28.411 -3.266 52.955 1.00 75.25 228 ALA A O 1
ATOM 1804 N N . GLY A 1 229 ? -28.266 -5.024 51.573 1.00 76.56 229 GLY A N 1
ATOM 1805 C CA . GLY A 1 229 ? -29.693 -5.349 51.583 1.00 76.56 229 GLY A CA 1
ATOM 1806 C C . GLY A 1 229 ? -30.521 -4.659 50.496 1.00 76.56 229 GLY A C 1
ATOM 1807 O O . GLY A 1 229 ? -31.743 -4.559 50.634 1.00 76.56 229 GLY A O 1
ATOM 1808 N N . ALA A 1 230 ? -29.901 -4.181 49.412 1.00 76.75 230 ALA A N 1
ATOM 1809 C CA . ALA A 1 230 ? -30.644 -3.680 48.259 1.00 76.75 230 ALA A CA 1
ATOM 1810 C C . ALA A 1 230 ? -31.466 -4.802 47.594 1.00 76.75 230 ALA A C 1
ATOM 1812 O O . ALA A 1 230 ? -31.016 -5.938 47.448 1.00 76.75 230 ALA A O 1
ATOM 1813 N N . GLY A 1 231 ? -32.690 -4.480 47.167 1.00 80.00 231 GLY A N 1
ATOM 1814 C CA . GLY A 1 231 ? -33.569 -5.441 46.498 1.00 80.00 231 GLY A CA 1
ATOM 1815 C C . GLY A 1 231 ? -32.992 -5.918 45.161 1.00 80.00 231 GLY A C 1
ATOM 1816 O O . GLY A 1 231 ? -32.567 -5.099 44.346 1.00 80.00 231 GLY A O 1
ATOM 1817 N N . GLN A 1 232 ? -33.034 -7.232 44.914 1.00 81.88 232 GLN A N 1
ATOM 1818 C CA . GLN A 1 232 ? -32.485 -7.861 43.701 1.00 81.88 232 GLN A CA 1
ATOM 1819 C C . GLN A 1 232 ? -33.041 -7.255 42.403 1.00 81.88 232 GLN A C 1
ATOM 1821 O O . GLN A 1 232 ? -32.294 -7.045 41.454 1.00 81.88 232 GLN A O 1
ATOM 1826 N N . GLU A 1 233 ? -34.324 -6.890 42.382 1.00 80.25 233 GLU A N 1
ATOM 1827 C CA . GLU A 1 233 ? -34.965 -6.278 41.213 1.00 80.25 233 GLU A CA 1
ATOM 1828 C C . GLU A 1 233 ? -34.395 -4.885 40.884 1.00 80.25 233 GLU A C 1
ATOM 1830 O O . GLU A 1 233 ? -34.216 -4.542 39.719 1.00 80.25 233 GLU A O 1
ATOM 1835 N N . ALA A 1 234 ? -34.055 -4.084 41.899 1.00 77.88 234 ALA A N 1
ATOM 1836 C CA . ALA A 1 234 ? -33.460 -2.763 41.695 1.00 77.88 234 ALA A CA 1
ATOM 1837 C C . ALA A 1 234 ? -32.011 -2.862 41.190 1.00 77.88 234 ALA A C 1
ATOM 1839 O O . ALA A 1 234 ? -31.602 -2.076 40.338 1.00 77.88 234 ALA A O 1
ATOM 1840 N N . LEU A 1 235 ? -31.253 -3.844 41.690 1.00 82.25 235 LEU A N 1
ATOM 1841 C CA . LEU A 1 235 ? -29.889 -4.125 41.234 1.00 82.25 235 LEU A CA 1
ATOM 1842 C C . LEU A 1 235 ? -29.866 -4.613 39.786 1.00 82.25 235 LEU A C 1
ATOM 1844 O O . LEU A 1 235 ? -29.023 -4.174 39.009 1.00 82.25 235 LEU A O 1
ATOM 1848 N N . GLN A 1 236 ? -30.819 -5.469 39.413 1.00 85.62 236 GLN A N 1
ATOM 1849 C CA . GLN A 1 236 ? -30.928 -5.975 38.052 1.00 85.62 236 GLN A CA 1
ATOM 1850 C C . GLN A 1 236 ? -31.266 -4.860 37.053 1.00 85.62 236 GLN A C 1
ATOM 1852 O O . GLN A 1 236 ? -30.582 -4.731 36.042 1.00 85.62 236 GLN A O 1
ATOM 1857 N N . ARG A 1 237 ? -32.239 -3.990 37.365 1.00 85.00 237 ARG A N 1
ATOM 1858 C CA . ARG A 1 237 ? -32.557 -2.829 36.510 1.00 85.00 237 ARG A CA 1
ATOM 1859 C C . ARG A 1 237 ? -31.370 -1.877 36.347 1.00 85.00 237 ARG A C 1
ATOM 1861 O O . ARG A 1 237 ? -31.142 -1.371 35.253 1.00 85.00 237 ARG A O 1
ATOM 1868 N N . LEU A 1 238 ? -30.612 -1.640 37.423 1.00 85.00 238 LEU A N 1
ATOM 1869 C CA . LEU A 1 238 ? -29.412 -0.804 37.372 1.00 85.00 238 LEU A CA 1
ATOM 1870 C C . LEU A 1 238 ? -28.340 -1.425 36.462 1.00 85.00 238 LEU A C 1
ATOM 1872 O O . LEU A 1 238 ? -27.770 -0.721 35.633 1.00 85.00 238 LEU A O 1
ATOM 1876 N N . ALA A 1 239 ? -28.095 -2.732 36.581 1.00 86.19 239 ALA A N 1
ATOM 1877 C CA . ALA A 1 239 ? -27.145 -3.447 35.731 1.00 86.19 239 ALA A CA 1
ATOM 1878 C C . ALA A 1 239 ? -27.553 -3.412 34.247 1.00 86.19 239 ALA A C 1
ATOM 1880 O O . ALA A 1 239 ? -26.725 -3.107 33.391 1.00 86.19 239 ALA A O 1
ATOM 1881 N N . GLU A 1 240 ? -28.832 -3.652 33.943 1.00 87.88 240 GLU A N 1
ATOM 1882 C CA . GLU A 1 240 ? -29.373 -3.584 32.578 1.00 87.88 240 GLU A CA 1
ATOM 1883 C C . GLU A 1 240 ? -29.231 -2.176 31.976 1.00 87.88 240 GLU A C 1
ATOM 1885 O O . GLU A 1 240 ? -28.796 -2.030 30.832 1.00 87.88 240 GLU A O 1
ATOM 1890 N N . ALA A 1 241 ? -29.523 -1.127 32.753 1.00 87.94 241 ALA A N 1
ATOM 1891 C CA . ALA A 1 241 ? -29.372 0.253 32.300 1.00 87.94 241 ALA A CA 1
ATOM 1892 C C . ALA A 1 241 ? -27.902 0.648 32.075 1.00 87.94 241 ALA A C 1
ATOM 1894 O O . ALA A 1 241 ? -27.589 1.316 31.091 1.00 87.94 241 ALA A O 1
ATOM 1895 N N . ILE A 1 242 ? -26.987 0.207 32.946 1.00 88.44 242 ILE A N 1
ATOM 1896 C CA . ILE A 1 242 ? -25.541 0.405 32.764 1.00 88.44 242 ILE A CA 1
ATOM 1897 C C . ILE A 1 242 ? -25.065 -0.282 31.480 1.00 88.44 242 ILE A C 1
ATOM 1899 O O . ILE A 1 242 ? -24.347 0.337 30.697 1.00 88.44 242 ILE A O 1
ATOM 1903 N N . GLN A 1 243 ? -25.480 -1.527 31.239 1.00 88.69 243 GLN A N 1
ATOM 1904 C CA . GLN A 1 243 ? -25.089 -2.278 30.047 1.00 88.69 243 GLN A CA 1
ATOM 1905 C C . GLN A 1 243 ? -25.567 -1.586 28.761 1.00 88.69 243 GLN A C 1
ATOM 1907 O O . GLN A 1 243 ? -24.769 -1.361 27.850 1.00 88.69 243 GLN A O 1
ATOM 1912 N N . ALA A 1 244 ? -26.834 -1.159 28.719 1.00 88.50 244 ALA A N 1
ATOM 1913 C CA . ALA A 1 244 ? -27.378 -0.389 27.599 1.00 88.50 244 ALA A CA 1
ATOM 1914 C C . ALA A 1 244 ? -26.604 0.924 27.373 1.00 88.50 244 ALA A C 1
ATOM 1916 O O . ALA A 1 244 ? -26.341 1.318 26.237 1.00 88.50 244 ALA A O 1
ATOM 1917 N N . ASN A 1 245 ? -26.179 1.581 28.455 1.00 90.75 245 ASN A N 1
ATOM 1918 C CA . ASN A 1 245 ? -25.378 2.799 28.396 1.00 90.75 245 ASN A CA 1
ATOM 1919 C C . ASN A 1 245 ? -23.958 2.569 27.873 1.00 90.75 245 ASN A C 1
ATOM 1921 O O . ASN A 1 245 ? -23.449 3.412 27.136 1.00 90.75 245 ASN A O 1
ATOM 1925 N N . VAL A 1 246 ? -23.320 1.447 28.210 1.00 89.94 246 VAL A N 1
ATOM 1926 C CA . VAL A 1 246 ? -22.008 1.067 27.659 1.00 89.94 246 VAL A CA 1
ATOM 1927 C C . VAL A 1 246 ? -22.103 0.832 26.150 1.00 89.94 246 VAL A C 1
ATOM 1929 O O . VAL A 1 246 ? -21.258 1.320 25.396 1.00 89.94 246 VAL A O 1
ATOM 1932 N N . GLU A 1 247 ? -23.141 0.129 25.695 1.00 89.00 247 GLU A N 1
ATOM 1933 C CA . GLU A 1 247 ? -23.385 -0.123 24.270 1.00 89.00 247 GLU A CA 1
ATOM 1934 C C . GLU A 1 247 ? -23.643 1.183 23.507 1.00 89.00 247 GLU A C 1
ATOM 1936 O O . GLU A 1 247 ? -22.966 1.463 22.513 1.00 89.00 247 GLU A O 1
ATOM 1941 N N . ALA A 1 248 ? -24.531 2.033 24.035 1.00 89.38 248 ALA A N 1
ATOM 1942 C CA . ALA A 1 248 ? -24.812 3.357 23.489 1.00 89.38 248 ALA A CA 1
ATOM 1943 C C . ALA A 1 248 ? -23.549 4.230 23.415 1.00 89.38 248 ALA A C 1
ATOM 1945 O O . ALA A 1 248 ? -23.293 4.877 22.398 1.00 89.38 248 ALA A O 1
ATOM 1946 N N . LEU A 1 249 ? -22.716 4.218 24.460 1.00 90.75 249 LEU A N 1
ATOM 1947 C CA . LEU A 1 249 ? -21.456 4.955 24.487 1.00 90.75 249 LEU A CA 1
ATOM 1948 C C . LEU A 1 249 ? -20.478 4.453 23.417 1.00 90.75 249 LEU A C 1
ATOM 1950 O O . LEU A 1 249 ? -19.867 5.259 22.715 1.00 90.75 249 LEU A O 1
ATOM 1954 N N . SER A 1 250 ? -20.333 3.134 23.272 1.00 89.81 250 SER A N 1
ATOM 1955 C CA . SER A 1 250 ? -19.473 2.533 22.248 1.00 89.81 250 SER A CA 1
ATOM 1956 C C . SER A 1 250 ? -19.904 2.944 20.840 1.00 89.81 250 SER A C 1
ATOM 1958 O O . SER A 1 250 ? -19.062 3.282 20.003 1.00 89.81 250 SER A O 1
ATOM 1960 N N . GLU A 1 251 ? -21.211 2.963 20.577 1.00 86.56 251 GLU A N 1
ATOM 1961 C CA . GLU A 1 251 ? -21.758 3.401 19.295 1.00 86.56 251 GLU A CA 1
ATOM 1962 C C . GLU A 1 251 ? -21.527 4.900 19.053 1.00 86.56 251 GLU A C 1
ATOM 1964 O O . GLU A 1 251 ? -21.058 5.283 17.979 1.00 86.56 251 GLU A O 1
ATOM 1969 N N . GLN A 1 252 ? -21.743 5.744 20.069 1.00 88.38 252 GLN A N 1
ATOM 1970 C CA . GLN A 1 252 ? -21.484 7.188 19.999 1.00 88.38 252 GLN A CA 1
ATOM 1971 C C . GLN A 1 252 ? -20.010 7.504 19.710 1.00 88.38 252 GLN A C 1
ATOM 1973 O O . GLN A 1 252 ? -19.707 8.301 18.816 1.00 88.38 252 GLN A O 1
ATOM 1978 N N . VAL A 1 253 ? -19.077 6.852 20.413 1.00 90.44 253 VAL A N 1
ATOM 1979 C CA . VAL A 1 253 ? -17.634 7.007 20.163 1.00 90.44 253 VAL A CA 1
ATOM 1980 C C . VAL A 1 253 ? -17.284 6.510 18.759 1.00 90.44 253 VAL A C 1
ATOM 1982 O O . VAL A 1 253 ? -16.570 7.196 18.025 1.00 90.44 253 VAL A O 1
ATOM 1985 N N . GLY A 1 254 ? -17.823 5.360 18.347 1.00 87.00 254 GLY A N 1
ATOM 1986 C CA . GLY A 1 254 ? -17.593 4.798 17.018 1.00 87.00 254 GLY A CA 1
ATOM 1987 C C . GLY A 1 254 ? -18.064 5.712 15.891 1.00 87.00 254 GLY A C 1
ATOM 1988 O O . GLY A 1 254 ? -17.338 5.909 14.909 1.00 87.00 254 GLY A O 1
ATOM 1989 N N . GLN A 1 255 ? -19.244 6.314 16.037 1.00 85.75 255 GLN A N 1
ATOM 1990 C CA . GLN A 1 255 ? -19.780 7.261 15.067 1.00 85.75 255 GLN A CA 1
ATOM 1991 C C . GLN A 1 255 ? -18.953 8.551 15.031 1.00 85.75 255 GLN A C 1
ATOM 1993 O O . GLN A 1 255 ? -18.621 9.035 13.947 1.00 85.75 255 GLN A O 1
ATOM 1998 N N . PHE A 1 256 ? -18.549 9.076 16.191 1.00 88.69 256 PHE A N 1
ATOM 1999 C CA . PHE A 1 256 ? -17.685 10.253 16.278 1.00 88.69 256 PHE A CA 1
ATOM 2000 C C . PHE A 1 256 ? -16.326 10.035 15.597 1.00 88.69 256 PHE A C 1
ATOM 2002 O O . PHE A 1 256 ? -15.870 10.892 14.830 1.00 88.69 256 PHE A O 1
ATOM 2009 N N . VAL A 1 257 ? -15.687 8.884 15.835 1.00 87.69 257 VAL A N 1
ATOM 2010 C CA . VAL A 1 257 ? -14.425 8.496 15.187 1.00 87.69 257 VAL A CA 1
ATOM 2011 C C . VAL A 1 257 ? -14.613 8.417 13.677 1.00 87.69 257 VAL A C 1
ATOM 2013 O O . VAL A 1 257 ? -13.856 9.041 12.933 1.00 87.69 257 VAL A O 1
ATOM 2016 N N . GLY A 1 258 ? -15.645 7.705 13.216 1.00 84.50 258 GLY A N 1
ATOM 2017 C CA . GLY A 1 258 ? -15.933 7.560 11.791 1.00 84.50 258 GLY A CA 1
ATOM 2018 C C . GLY A 1 258 ? -16.186 8.905 11.105 1.00 84.50 258 GLY A C 1
ATOM 2019 O O . GLY A 1 258 ? -15.562 9.198 10.087 1.00 84.50 258 GLY A O 1
ATOM 2020 N N . ALA A 1 259 ? -17.022 9.763 11.694 1.00 83.88 259 ALA A N 1
ATOM 2021 C CA . ALA A 1 259 ? -17.315 11.099 11.175 1.00 83.88 259 ALA A CA 1
ATOM 2022 C C . ALA A 1 259 ? -16.079 12.015 11.162 1.00 83.88 259 ALA A C 1
ATOM 2024 O O . ALA A 1 259 ? -15.920 12.854 10.276 1.00 83.88 259 ALA A O 1
ATOM 2025 N N . SER A 1 260 ? -15.180 11.869 12.136 1.00 86.19 260 SER A N 1
ATOM 2026 C CA . SER A 1 260 ? -13.940 12.649 12.194 1.00 86.19 260 SER A CA 1
ATOM 2027 C C . SER A 1 260 ? -12.930 12.208 11.135 1.00 86.19 260 SER A C 1
ATOM 2029 O O . SER A 1 260 ? -12.371 13.065 10.456 1.00 86.19 260 SER A O 1
ATOM 2031 N N . ILE A 1 261 ? -12.755 10.899 10.924 1.00 82.25 261 ILE A N 1
ATOM 2032 C CA . ILE A 1 261 ? -11.919 10.359 9.836 1.00 82.25 261 ILE A CA 1
ATOM 2033 C C . ILE A 1 261 ? -12.466 10.804 8.480 1.00 82.25 261 ILE A C 1
ATOM 2035 O O . ILE A 1 261 ? -11.714 11.259 7.622 1.00 82.25 261 ILE A O 1
ATOM 2039 N N . ALA A 1 262 ? -13.782 10.703 8.294 1.00 78.06 262 ALA A N 1
ATOM 2040 C CA . ALA A 1 262 ? -14.426 11.041 7.036 1.00 78.06 262 ALA A CA 1
ATOM 2041 C C . ALA A 1 262 ? -14.284 12.542 6.706 1.00 78.06 262 ALA A C 1
ATOM 2043 O O . ALA A 1 262 ? -13.940 12.896 5.577 1.00 78.06 262 ALA A O 1
ATOM 2044 N N . ARG A 1 263 ? -14.435 13.431 7.701 1.00 79.50 263 ARG A N 1
ATOM 2045 C CA . ARG A 1 263 ? -14.163 14.872 7.544 1.00 79.50 263 ARG A CA 1
ATOM 2046 C C . ARG A 1 263 ? -12.703 15.170 7.227 1.00 79.50 263 ARG A C 1
ATOM 2048 O O . ARG A 1 263 ? -12.438 15.888 6.273 1.00 79.50 263 ARG A O 1
ATOM 2055 N N . GLN A 1 264 ? -11.754 14.570 7.943 1.00 80.94 264 GLN A N 1
ATOM 2056 C CA . GLN A 1 264 ? -10.328 14.757 7.646 1.00 80.94 264 GLN A CA 1
ATOM 2057 C C . GLN A 1 264 ? -9.960 14.259 6.242 1.00 80.94 264 GLN A C 1
ATOM 2059 O O . GLN A 1 264 ? -9.135 14.863 5.555 1.00 80.94 264 GLN A O 1
ATOM 2064 N N . ALA A 1 265 ? -10.577 13.165 5.792 1.00 72.06 265 ALA A N 1
ATOM 2065 C CA . ALA A 1 265 ? -10.413 12.658 4.437 1.00 72.06 265 ALA A CA 1
ATOM 2066 C C . ALA A 1 265 ? -11.000 13.622 3.385 1.00 72.06 265 ALA A C 1
ATOM 2068 O O . ALA A 1 265 ? -10.400 13.794 2.322 1.00 72.06 265 ALA A O 1
ATOM 2069 N N . ALA A 1 266 ? -12.126 14.276 3.694 1.00 70.81 266 ALA A N 1
ATOM 2070 C CA . ALA A 1 266 ? -12.766 15.286 2.855 1.00 70.81 266 ALA A CA 1
ATOM 2071 C C . ALA A 1 266 ? -11.985 16.613 2.795 1.00 70.81 266 ALA A C 1
ATOM 2073 O O . ALA A 1 266 ? -11.810 17.159 1.713 1.00 70.81 266 ALA A O 1
ATOM 2074 N N . GLU A 1 267 ? -11.463 17.113 3.917 1.00 72.00 267 GLU A N 1
ATOM 2075 C CA . GLU A 1 267 ? -10.669 18.355 3.982 1.00 72.00 267 GLU A CA 1
ATOM 2076 C C . GLU A 1 267 ? -9.333 18.247 3.236 1.00 72.00 267 GLU A C 1
ATOM 2078 O O . GLU A 1 267 ? -8.819 19.232 2.708 1.00 72.00 267 GLU A O 1
ATOM 2083 N N . ARG A 1 268 ? -8.769 17.038 3.142 1.00 64.19 268 ARG A N 1
ATOM 2084 C CA . ARG A 1 268 ? -7.569 16.762 2.334 1.00 64.19 268 ARG A CA 1
ATOM 2085 C C . ARG A 1 268 ? -7.867 16.658 0.829 1.00 64.19 268 ARG A C 1
ATOM 2087 O O . ARG A 1 268 ? -6.959 16.366 0.049 1.00 64.19 268 ARG A O 1
ATOM 2094 N N . TRP A 1 269 ? -9.114 16.875 0.405 1.00 48.19 269 TRP A N 1
ATOM 2095 C CA . TRP A 1 269 ? -9.526 16.930 -0.997 1.00 48.19 269 TRP A CA 1
ATOM 2096 C C . TRP A 1 269 ? -9.530 18.387 -1.513 1.00 48.19 269 TRP A C 1
ATOM 2098 O O . TRP A 1 269 ? -10.091 19.254 -0.850 1.00 48.19 269 TRP A O 1
ATOM 2108 N N . PRO A 1 270 ? -8.986 18.695 -2.710 1.00 50.00 270 PRO A N 1
ATOM 2109 C CA . PRO A 1 270 ? -8.462 17.775 -3.709 1.00 50.00 270 PRO A CA 1
ATOM 2110 C C . PRO A 1 270 ? -7.039 17.334 -3.363 1.00 50.00 270 PRO A C 1
ATOM 2112 O O . PRO A 1 270 ? -6.178 18.163 -3.072 1.00 50.00 270 PRO A O 1
ATOM 2115 N N . ARG A 1 271 ? -6.771 16.024 -3.465 1.00 51.94 271 ARG A N 1
ATOM 2116 C CA . ARG A 1 271 ? -5.384 15.548 -3.503 1.00 51.94 271 ARG A CA 1
ATOM 2117 C C . ARG A 1 271 ? -4.654 16.293 -4.636 1.00 51.94 271 ARG A C 1
ATOM 2119 O O . ARG A 1 271 ? -5.265 16.476 -5.700 1.00 51.94 271 ARG A O 1
ATOM 2126 N N . PRO A 1 272 ? -3.380 16.690 -4.461 1.00 44.53 272 PRO A N 1
ATOM 2127 C CA . PRO A 1 272 ? -2.499 17.003 -5.584 1.00 44.53 272 PRO A CA 1
ATOM 2128 C C . PRO A 1 272 ? -2.691 15.950 -6.680 1.00 44.53 272 PRO A C 1
ATOM 2130 O O . PRO A 1 272 ? -2.960 14.789 -6.365 1.00 44.53 272 PRO A O 1
ATOM 2133 N N . THR A 1 273 ? -2.647 16.359 -7.953 1.00 52.16 273 THR A N 1
ATOM 2134 C CA . THR A 1 273 ? -2.979 15.526 -9.119 1.00 52.16 273 THR A CA 1
ATOM 2135 C C . THR A 1 273 ? -2.540 14.084 -8.887 1.00 52.16 273 THR A C 1
ATOM 2137 O O . THR A 1 273 ? -1.346 13.821 -8.814 1.00 52.16 273 THR A O 1
ATOM 2140 N N . ARG A 1 274 ? -3.504 13.156 -8.760 1.00 62.16 274 ARG A N 1
ATOM 2141 C CA . ARG A 1 274 ? -3.289 11.732 -8.430 1.00 62.16 274 ARG A CA 1
ATOM 2142 C C . ARG A 1 274 ? -2.093 11.122 -9.173 1.00 62.16 274 ARG A C 1
ATOM 2144 O O . ARG A 1 274 ? -1.397 10.285 -8.633 1.00 62.16 274 ARG A O 1
ATOM 2151 N N . ILE A 1 275 ? -1.818 11.580 -10.391 1.00 65.81 275 ILE A N 1
ATOM 2152 C CA . ILE A 1 275 ? -0.677 11.153 -11.204 1.00 65.81 275 ILE A CA 1
ATOM 2153 C C . ILE A 1 275 ? 0.691 11.578 -10.646 1.00 65.81 275 ILE A C 1
ATOM 2155 O O . ILE A 1 275 ? 1.585 10.743 -10.668 1.00 65.81 275 ILE A O 1
ATOM 2159 N N . ASP A 1 276 ? 0.880 12.808 -10.160 1.00 70.69 276 ASP A N 1
ATOM 2160 C CA . ASP A 1 276 ? 2.196 13.273 -9.686 1.00 70.69 276 ASP A CA 1
ATOM 2161 C C . ASP A 1 276 ? 2.593 12.544 -8.394 1.00 70.69 276 ASP A C 1
ATOM 2163 O O . ASP A 1 276 ? 3.701 12.024 -8.286 1.00 70.69 276 ASP A O 1
ATOM 2167 N N . GLU A 1 277 ? 1.662 12.388 -7.447 1.00 72.19 277 GLU A N 1
ATOM 2168 C CA . GLU A 1 277 ? 1.896 11.576 -6.244 1.00 72.19 277 GLU A CA 1
ATOM 2169 C C . GLU A 1 277 ? 2.144 10.103 -6.586 1.00 72.19 277 GLU A C 1
ATOM 2171 O O . GLU A 1 277 ? 3.087 9.497 -6.075 1.00 72.19 277 GLU A O 1
ATOM 2176 N N . LEU A 1 278 ? 1.336 9.522 -7.482 1.00 79.94 278 LEU A N 1
ATOM 2177 C CA . LEU A 1 278 ? 1.539 8.143 -7.924 1.00 79.94 278 LEU A CA 1
ATOM 2178 C C . LEU A 1 278 ? 2.874 7.963 -8.650 1.00 79.94 278 LEU A C 1
ATOM 2180 O O . LEU A 1 278 ? 3.480 6.900 -8.547 1.00 79.94 278 LEU A O 1
ATOM 2184 N N . MET A 1 279 ? 3.357 8.984 -9.361 1.00 82.88 279 MET A N 1
ATOM 2185 C CA . MET A 1 279 ? 4.649 8.937 -10.036 1.00 82.88 279 MET A CA 1
ATOM 2186 C C . MET A 1 279 ? 5.824 8.838 -9.060 1.00 82.88 279 MET A C 1
ATOM 2188 O O . MET A 1 279 ? 6.822 8.207 -9.405 1.00 82.88 279 MET A O 1
ATOM 2192 N N . HIS A 1 280 ? 5.710 9.433 -7.870 1.00 84.81 280 HIS A N 1
ATOM 2193 C CA . HIS A 1 280 ? 6.743 9.397 -6.830 1.00 84.81 280 HIS A CA 1
ATOM 2194 C C . HIS A 1 280 ? 6.553 8.259 -5.815 1.00 84.81 280 HIS A C 1
ATOM 2196 O O . HIS A 1 280 ? 7.472 7.952 -5.053 1.00 84.81 280 HIS A O 1
ATOM 2202 N N . ARG A 1 281 ? 5.388 7.602 -5.808 1.00 82.00 281 ARG A N 1
ATOM 2203 C CA . ARG A 1 281 ? 5.101 6.474 -4.919 1.00 82.00 281 ARG A CA 1
ATOM 2204 C C . ARG A 1 281 ? 5.924 5.232 -5.316 1.00 82.00 281 ARG A C 1
ATOM 2206 O O . ARG A 1 281 ? 5.950 4.885 -6.498 1.00 82.00 281 ARG A O 1
ATOM 2213 N N . PRO A 1 282 ? 6.566 4.533 -4.357 1.00 83.75 282 PRO A N 1
ATOM 2214 C CA . PRO A 1 282 ? 7.322 3.316 -4.644 1.00 83.75 282 PRO A CA 1
ATOM 2215 C C . PRO A 1 282 ? 6.462 2.228 -5.290 1.00 83.75 282 PRO A C 1
ATOM 2217 O O . PRO A 1 282 ? 5.344 1.973 -4.831 1.00 83.75 282 PRO A O 1
ATOM 2220 N N . PHE A 1 283 ? 6.987 1.533 -6.302 1.00 82.88 283 PHE A N 1
ATOM 2221 C CA . PHE A 1 283 ? 6.219 0.550 -7.073 1.00 82.88 283 PHE A CA 1
ATOM 2222 C C . PHE A 1 283 ? 5.643 -0.589 -6.218 1.00 82.88 283 PHE A C 1
ATOM 2224 O O . PHE A 1 283 ? 4.517 -1.020 -6.454 1.00 82.88 283 PHE A O 1
ATOM 2231 N N . HIS A 1 284 ? 6.374 -1.041 -5.195 1.00 75.44 284 HIS A N 1
ATOM 2232 C CA . HIS A 1 284 ? 5.933 -2.104 -4.284 1.00 75.44 284 HIS A CA 1
ATOM 2233 C C . HIS A 1 284 ? 4.756 -1.696 -3.378 1.00 75.44 284 HIS A C 1
ATOM 2235 O O . HIS A 1 284 ? 4.130 -2.551 -2.760 1.00 75.44 284 HIS A O 1
ATOM 2241 N N . SER A 1 285 ? 4.467 -0.395 -3.267 1.00 76.56 285 SER A N 1
ATOM 2242 C CA . SER A 1 285 ? 3.391 0.146 -2.424 1.00 76.56 285 SER A CA 1
ATOM 2243 C C . SER A 1 285 ? 2.107 0.467 -3.197 1.00 76.56 285 SER A C 1
ATOM 2245 O O . SER A 1 285 ? 1.134 0.934 -2.609 1.00 76.56 285 SER A O 1
ATOM 2247 N N . LEU A 1 286 ? 2.099 0.245 -4.514 1.00 75.25 286 LEU A N 1
ATOM 2248 C CA . LEU A 1 286 ? 0.957 0.541 -5.372 1.00 75.25 286 LEU A CA 1
ATOM 2249 C C . LEU A 1 286 ? -0.131 -0.525 -5.240 1.00 75.25 286 LEU A C 1
ATOM 2251 O O . LEU A 1 286 ? 0.133 -1.725 -5.315 1.00 75.25 286 LEU A O 1
ATOM 2255 N N . SER A 1 287 ? -1.384 -0.088 -5.145 1.00 75.00 287 SER A N 1
ATOM 2256 C CA . SER A 1 287 ? -2.532 -0.979 -5.319 1.00 75.00 287 SER A CA 1
ATOM 2257 C C . SER A 1 287 ? -2.725 -1.375 -6.797 1.00 75.00 287 SER A C 1
ATOM 2259 O O . SER A 1 287 ? -2.307 -0.642 -7.700 1.00 75.00 287 SER A O 1
ATOM 2261 N N . PRO A 1 288 ? -3.445 -2.477 -7.097 1.00 68.44 288 PRO A N 1
ATOM 2262 C CA . PRO A 1 288 ? -3.710 -2.896 -8.480 1.00 68.44 288 PRO A CA 1
ATOM 2263 C C . PRO A 1 288 ? -4.410 -1.826 -9.337 1.00 68.44 288 PRO A C 1
ATOM 2265 O O . PRO A 1 288 ? -4.159 -1.716 -10.538 1.00 68.44 288 PRO A O 1
ATOM 2268 N N . ARG A 1 289 ? -5.281 -1.013 -8.720 1.00 69.44 289 ARG A N 1
ATOM 2269 C CA . ARG A 1 289 ? -5.980 0.094 -9.395 1.00 69.44 289 ARG A CA 1
ATOM 2270 C C . ARG A 1 289 ? -5.026 1.245 -9.726 1.00 69.44 289 ARG A C 1
ATOM 2272 O O . ARG A 1 289 ? -5.087 1.787 -10.823 1.00 69.44 289 ARG A O 1
ATOM 2279 N N . GLU A 1 290 ? -4.134 1.598 -8.805 1.00 75.88 290 GLU A N 1
ATOM 2280 C CA . GLU A 1 290 ? -3.132 2.653 -9.010 1.00 75.88 290 GLU A CA 1
ATOM 2281 C C . GLU A 1 290 ? -2.081 2.251 -10.052 1.00 75.88 290 GLU A C 1
ATOM 2283 O O . GLU A 1 290 ? -1.698 3.066 -10.892 1.00 75.88 290 GLU A O 1
ATOM 2288 N N . ALA A 1 291 ? -1.672 0.979 -10.063 1.00 75.50 291 ALA A N 1
ATOM 2289 C CA . ALA A 1 291 ? -0.790 0.443 -11.093 1.00 75.50 291 ALA A CA 1
ATOM 2290 C C . ALA A 1 291 ? -1.413 0.555 -12.501 1.00 75.50 291 ALA A C 1
ATOM 2292 O O . ALA A 1 291 ? -0.716 0.903 -13.452 1.00 75.50 291 ALA A O 1
ATOM 2293 N N . GLU A 1 292 ? -2.729 0.333 -12.656 1.00 76.06 292 GLU A N 1
ATOM 2294 C CA . GLU A 1 292 ? -3.437 0.580 -13.928 1.00 76.06 292 GLU A CA 1
ATOM 2295 C C . GLU A 1 292 ? -3.414 2.050 -14.360 1.00 76.06 292 GLU A C 1
ATOM 2297 O O . GLU A 1 292 ? -3.231 2.357 -15.534 1.00 76.06 292 GLU A O 1
ATOM 2302 N N . GLU A 1 293 ? -3.520 2.988 -13.430 1.00 77.88 293 GLU A N 1
ATOM 2303 C CA . GLU A 1 293 ? -3.479 4.411 -13.777 1.00 77.88 293 GLU A CA 1
ATOM 2304 C C . GLU A 1 293 ? -2.078 4.870 -14.203 1.00 77.88 293 GLU A C 1
ATOM 2306 O O . GLU A 1 293 ? -1.927 5.645 -15.154 1.00 77.88 293 GLU A O 1
ATOM 2311 N N . LEU A 1 294 ? -1.031 4.348 -13.558 1.00 82.81 294 LEU A N 1
ATOM 2312 C CA . LEU A 1 294 ? 0.356 4.606 -13.956 1.00 82.81 294 LEU A CA 1
ATOM 2313 C C . LEU A 1 294 ? 0.707 3.980 -15.309 1.00 82.81 294 LEU A C 1
ATOM 2315 O O . LEU A 1 294 ? 1.545 4.513 -16.047 1.00 82.81 294 LEU A O 1
ATOM 2319 N N . ARG A 1 295 ? 0.031 2.891 -15.689 1.00 79.81 295 ARG A N 1
ATOM 2320 C CA . ARG A 1 295 ? 0.233 2.226 -16.979 1.00 79.81 295 ARG A CA 1
ATOM 2321 C C . ARG A 1 295 ? -0.046 3.155 -18.169 1.00 79.81 295 ARG A C 1
ATOM 2323 O O . ARG A 1 295 ? 0.645 3.033 -19.185 1.00 79.81 295 ARG A O 1
ATOM 2330 N N . ASP A 1 296 ? -0.963 4.112 -18.071 1.00 80.25 296 ASP A N 1
ATOM 2331 C CA . ASP A 1 296 ? -1.180 5.097 -19.142 1.00 80.25 296 ASP A CA 1
ATOM 2332 C C . ASP A 1 296 ? -0.080 6.166 -19.215 1.00 80.25 296 ASP A C 1
ATOM 2334 O O . ASP A 1 296 ? 0.232 6.675 -20.297 1.00 80.25 296 ASP A O 1
ATOM 2338 N N . GLN A 1 297 ? 0.575 6.476 -18.095 1.00 84.44 297 GLN A N 1
ATOM 2339 C CA . GLN A 1 297 ? 1.711 7.400 -18.079 1.00 84.44 297 GLN A CA 1
ATOM 2340 C C . GLN A 1 297 ? 2.950 6.785 -18.736 1.00 84.44 297 GLN A C 1
ATOM 2342 O O . GLN A 1 297 ? 3.631 7.465 -19.506 1.00 84.44 297 GLN A O 1
ATOM 2347 N N . VAL A 1 298 ? 3.184 5.480 -18.548 1.00 83.56 298 VAL A N 1
ATOM 2348 C CA . VAL A 1 298 ? 4.243 4.741 -19.263 1.00 83.56 298 VAL A CA 1
ATOM 2349 C C . VAL A 1 298 ? 4.065 4.837 -20.781 1.00 83.56 298 VAL A C 1
ATOM 2351 O O . VAL A 1 298 ? 5.029 5.100 -21.499 1.00 83.56 298 VAL A O 1
ATOM 2354 N N . ARG A 1 299 ? 2.831 4.713 -21.289 1.00 82.31 299 ARG A N 1
ATOM 2355 C CA . ARG A 1 299 ? 2.543 4.866 -22.728 1.00 82.31 299 ARG A CA 1
ATOM 2356 C C . ARG A 1 299 ? 2.891 6.264 -23.240 1.00 82.31 299 ARG A C 1
ATOM 2358 O O . ARG A 1 299 ? 3.492 6.402 -24.309 1.00 82.31 299 ARG A O 1
ATOM 2365 N N . LYS A 1 300 ? 2.549 7.310 -22.479 1.00 83.88 300 LYS A N 1
ATOM 2366 C CA . LYS A 1 300 ? 2.891 8.705 -22.817 1.00 83.88 300 LYS A CA 1
ATOM 2367 C C . LYS A 1 300 ? 4.402 8.934 -22.803 1.00 83.88 300 LYS A C 1
ATOM 2369 O O . LYS A 1 300 ? 4.926 9.577 -23.715 1.00 83.88 300 LYS A O 1
ATOM 2374 N N . LEU A 1 301 ? 5.106 8.382 -21.815 1.00 82.88 301 LEU A N 1
ATOM 2375 C CA . LEU A 1 301 ? 6.567 8.410 -21.745 1.00 82.88 301 LEU A CA 1
ATOM 2376 C C . LEU A 1 301 ? 7.179 7.736 -22.981 1.00 82.88 301 LEU A C 1
ATOM 2378 O O . LEU A 1 301 ? 7.981 8.353 -23.682 1.00 82.88 301 LEU A O 1
ATOM 2382 N N . ALA A 1 302 ? 6.727 6.528 -23.324 1.00 82.06 302 ALA A N 1
ATOM 2383 C CA . ALA A 1 302 ? 7.171 5.816 -24.518 1.00 82.06 302 ALA A CA 1
ATOM 2384 C C . ALA A 1 302 ? 6.931 6.632 -25.802 1.00 82.06 302 ALA A C 1
ATOM 2386 O O . ALA A 1 302 ? 7.810 6.731 -26.657 1.00 82.06 302 ALA A O 1
ATOM 2387 N N . ALA A 1 303 ? 5.766 7.272 -25.948 1.00 81.56 303 ALA A N 1
ATOM 2388 C CA . ALA A 1 303 ? 5.456 8.126 -27.100 1.00 81.56 303 ALA A CA 1
ATOM 2389 C C . ALA A 1 303 ? 6.389 9.350 -27.210 1.00 81.56 303 ALA A C 1
ATOM 2391 O O . ALA A 1 303 ? 6.857 9.689 -28.307 1.00 81.56 303 ALA A O 1
ATOM 2392 N N . ARG A 1 304 ? 6.714 9.990 -26.079 1.00 80.38 304 ARG A N 1
ATOM 2393 C CA . ARG A 1 304 ? 7.691 11.092 -26.021 1.00 80.38 304 ARG A CA 1
ATOM 2394 C C . ARG A 1 304 ? 9.083 10.621 -26.445 1.00 80.38 304 ARG A C 1
ATOM 2396 O O . ARG A 1 304 ? 9.727 11.277 -27.264 1.00 80.38 304 ARG A O 1
ATOM 2403 N N . LEU A 1 305 ? 9.522 9.467 -25.949 1.00 77.75 305 LEU A N 1
ATOM 2404 C CA . LEU A 1 305 ? 10.817 8.872 -26.287 1.00 77.75 305 LEU A CA 1
ATOM 2405 C C . LEU A 1 305 ? 10.902 8.478 -27.770 1.00 77.75 305 LEU A C 1
ATOM 2407 O O . LEU A 1 305 ? 11.881 8.829 -28.431 1.00 77.75 305 LEU A O 1
ATOM 2411 N N . ARG A 1 306 ? 9.848 7.863 -28.332 1.00 75.00 306 ARG A N 1
ATOM 2412 C CA . ARG A 1 306 ? 9.734 7.577 -29.778 1.00 75.00 306 ARG A CA 1
ATOM 2413 C C . ARG A 1 306 ? 9.902 8.838 -30.619 1.00 75.00 306 ARG A C 1
ATOM 2415 O O . ARG A 1 306 ? 10.686 8.860 -31.566 1.00 75.00 306 ARG A O 1
ATOM 2422 N N . SER A 1 307 ? 9.210 9.909 -30.239 1.00 73.00 307 SER A N 1
ATOM 2423 C CA . SER A 1 307 ? 9.272 11.193 -30.946 1.00 73.00 307 SER A CA 1
ATOM 2424 C C . SER A 1 307 ? 10.686 11.789 -30.931 1.00 73.00 307 SER A C 1
ATOM 2426 O O . SER A 1 307 ? 11.180 12.271 -31.953 1.00 73.00 307 SER A O 1
ATOM 2428 N N . ARG A 1 308 ? 11.384 11.706 -29.792 1.00 70.69 308 ARG A N 1
ATOM 2429 C CA . ARG A 1 308 ? 12.774 12.173 -29.652 1.00 70.69 308 ARG A CA 1
ATOM 2430 C C . ARG A 1 308 ? 13.759 11.328 -30.461 1.00 70.69 308 ARG A C 1
ATOM 2432 O O . ARG A 1 308 ? 14.616 11.892 -31.146 1.00 70.69 308 ARG A O 1
ATOM 2439 N N . ALA A 1 309 ? 13.623 10.002 -30.429 1.00 67.19 309 ALA A N 1
ATOM 2440 C CA . ALA A 1 309 ? 14.434 9.093 -31.237 1.00 67.19 309 ALA A CA 1
ATOM 2441 C C . ALA A 1 309 ? 14.277 9.405 -32.738 1.00 67.19 309 ALA A C 1
ATOM 2443 O O . ALA A 1 309 ? 15.275 9.619 -33.432 1.00 67.19 309 ALA A O 1
ATOM 2444 N N . ALA A 1 310 ? 13.036 9.577 -33.212 1.00 63.75 310 ALA A N 1
ATOM 2445 C CA . ALA A 1 310 ? 12.710 9.969 -34.587 1.00 63.75 310 ALA A CA 1
ATOM 2446 C C . ALA A 1 310 ? 13.372 11.293 -35.026 1.00 63.75 310 ALA A C 1
ATOM 2448 O O . ALA A 1 310 ? 13.861 11.401 -36.155 1.00 63.75 310 ALA A O 1
ATOM 2449 N N . LEU A 1 311 ? 13.443 12.298 -34.143 1.00 55.44 311 LEU A N 1
ATOM 2450 C CA . LEU A 1 311 ? 14.101 13.582 -34.428 1.00 55.44 311 LEU A CA 1
ATOM 2451 C C . LEU A 1 311 ? 15.625 13.447 -34.589 1.00 55.44 311 LEU A C 1
ATOM 2453 O O . LEU A 1 311 ? 16.219 14.126 -35.432 1.00 55.44 311 LEU A O 1
ATOM 2457 N N . ARG A 1 312 ? 16.262 12.548 -33.831 1.00 58.56 312 ARG A N 1
ATOM 2458 C CA . ARG A 1 312 ? 17.712 12.299 -33.889 1.00 58.56 312 ARG A CA 1
ATOM 2459 C C . ARG A 1 312 ? 18.138 11.620 -35.195 1.00 58.56 312 ARG A C 1
ATOM 2461 O O . ARG A 1 312 ? 19.219 11.908 -35.703 1.00 58.56 312 ARG A O 1
ATOM 2468 N N . HIS A 1 313 ? 17.261 10.823 -35.808 1.00 55.47 313 HIS A N 1
ATOM 2469 C CA . HIS A 1 313 ? 17.501 10.199 -37.115 1.00 55.47 313 HIS A CA 1
ATOM 2470 C C . HIS A 1 313 ? 17.689 11.199 -38.280 1.00 55.47 313 HIS A C 1
ATOM 2472 O O . HIS A 1 313 ? 18.086 10.784 -39.369 1.00 55.47 313 HIS A O 1
ATOM 2478 N N . ARG A 1 314 ? 17.432 12.506 -38.090 1.00 51.25 314 ARG A N 1
ATOM 2479 C CA . ARG A 1 314 ? 17.440 13.514 -39.170 1.00 51.25 314 ARG A CA 1
ATOM 2480 C C . ARG A 1 314 ? 18.721 14.351 -39.322 1.00 51.25 314 ARG A C 1
ATOM 2482 O O . ARG A 1 314 ? 18.829 15.038 -40.335 1.00 51.25 314 ARG A O 1
ATOM 2489 N N . LYS A 1 315 ? 19.684 14.353 -38.387 1.00 48.69 315 LYS A N 1
ATOM 2490 C CA . LYS A 1 315 ? 20.847 15.275 -38.455 1.00 48.69 315 LYS A CA 1
ATOM 2491 C C . LYS A 1 315 ? 22.193 14.584 -38.203 1.00 48.69 315 LYS A C 1
ATOM 2493 O O . LYS A 1 315 ? 22.445 14.076 -37.119 1.00 48.69 315 LYS A O 1
ATOM 2498 N N . GLY A 1 316 ? 23.100 14.653 -39.183 1.00 49.97 316 GLY A N 1
ATOM 2499 C CA . GLY A 1 316 ? 24.497 14.219 -39.054 1.00 49.97 316 GLY A CA 1
ATOM 2500 C C . GLY A 1 316 ? 25.420 14.888 -40.081 1.00 49.97 316 GLY A C 1
ATOM 2501 O O . GLY A 1 316 ? 24.955 15.297 -41.140 1.00 49.97 316 GLY A O 1
ATOM 2502 N N . LYS A 1 317 ? 26.718 15.022 -39.761 1.00 48.06 317 LYS A N 1
ATOM 2503 C CA . LYS A 1 317 ? 27.720 15.717 -40.602 1.00 48.06 317 LYS A CA 1
ATOM 2504 C C . LYS A 1 317 ? 28.411 14.821 -41.662 1.00 48.06 317 LYS A C 1
ATOM 2506 O O . LYS A 1 317 ? 28.782 15.340 -42.706 1.00 48.06 317 LYS A O 1
ATOM 2511 N N . ASN A 1 318 ? 28.484 13.492 -41.468 1.00 51.44 318 ASN A N 1
ATOM 2512 C CA . ASN A 1 318 ? 29.155 12.535 -42.386 1.00 51.44 318 ASN A CA 1
ATOM 2513 C C . ASN A 1 318 ? 28.263 11.305 -42.663 1.00 51.44 318 ASN A C 1
ATOM 2515 O O . ASN A 1 318 ? 27.773 10.739 -41.687 1.00 51.44 318 ASN A O 1
ATOM 2519 N N . GLY A 1 319 ? 28.072 10.873 -43.921 1.00 60.81 319 GLY A N 1
ATOM 2520 C CA . GLY A 1 319 ? 27.147 9.791 -44.341 1.00 60.81 319 GLY A CA 1
ATOM 2521 C C . GLY A 1 319 ? 27.070 9.585 -45.875 1.00 60.81 319 GLY A C 1
ATOM 2522 O O . GLY A 1 319 ? 27.967 10.019 -46.577 1.00 60.81 319 GLY A O 1
ATOM 2523 N N . ILE A 1 320 ? 26.013 8.956 -46.410 1.00 62.03 320 ILE A N 1
ATOM 2524 C CA . ILE A 1 320 ? 25.736 8.805 -47.861 1.00 62.03 320 ILE A CA 1
ATOM 2525 C C . ILE A 1 320 ? 25.377 10.173 -48.450 1.00 62.03 320 ILE A C 1
ATOM 2527 O O . ILE A 1 320 ? 24.585 10.884 -47.846 1.00 62.03 320 ILE A O 1
ATOM 2531 N N . LEU A 1 321 ? 25.911 10.559 -49.608 1.00 70.44 321 LEU A N 1
ATOM 2532 C CA . LEU A 1 321 ? 25.629 11.861 -50.228 1.00 70.44 321 LEU A CA 1
ATOM 2533 C C . LEU A 1 321 ? 24.110 12.102 -50.365 1.00 70.44 321 LEU A C 1
ATOM 2535 O O . LEU A 1 321 ? 23.388 11.236 -50.851 1.00 70.44 321 LEU A O 1
ATOM 2539 N N . ASP A 1 322 ? 23.620 13.261 -49.915 1.00 78.25 322 ASP A N 1
ATOM 2540 C CA . ASP A 1 322 ? 22.248 13.724 -50.150 1.00 78.25 322 ASP A CA 1
ATOM 2541 C C . ASP A 1 322 ? 22.252 14.635 -51.383 1.00 78.25 322 ASP A C 1
ATOM 2543 O O . ASP A 1 322 ? 22.582 15.818 -51.250 1.00 78.25 322 ASP A O 1
ATOM 2547 N N . PRO A 1 323 ? 21.903 14.147 -52.587 1.00 77.44 323 PRO A N 1
ATOM 2548 C CA . PRO A 1 323 ? 22.049 14.941 -53.801 1.00 77.44 323 PRO A CA 1
ATOM 2549 C C . PRO A 1 323 ? 21.122 16.156 -53.775 1.00 77.44 323 PRO A C 1
ATOM 2551 O O . PRO A 1 323 ? 21.515 17.252 -54.153 1.00 77.44 323 PRO A O 1
ATOM 2554 N N . LYS A 1 324 ? 19.904 15.995 -53.241 1.00 80.12 324 LYS A N 1
ATOM 2555 C CA . LYS A 1 324 ? 18.893 17.057 -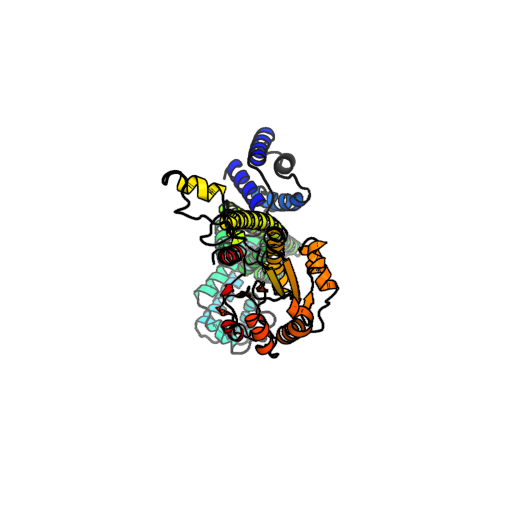53.207 1.00 80.12 324 LYS A CA 1
ATOM 2556 C C . LYS A 1 324 ? 19.274 18.156 -52.217 1.00 80.12 324 LYS A C 1
ATOM 2558 O O . LYS A 1 324 ? 19.166 19.336 -52.548 1.00 80.12 324 LYS A O 1
ATOM 2563 N N . ALA A 1 325 ? 19.733 17.785 -51.020 1.00 79.19 325 ALA A N 1
ATOM 2564 C CA . ALA A 1 325 ? 20.189 18.764 -50.032 1.00 79.19 325 ALA A CA 1
ATOM 2565 C C . ALA A 1 325 ? 21.516 19.425 -50.442 1.00 79.19 325 ALA A C 1
ATOM 2567 O O . ALA A 1 325 ? 21.683 20.622 -50.220 1.00 79.19 325 ALA A O 1
ATOM 2568 N N . THR A 1 326 ? 22.421 18.676 -51.080 1.00 84.00 326 THR A N 1
ATOM 2569 C CA . THR A 1 326 ? 23.686 19.198 -51.622 1.00 84.00 326 THR A CA 1
ATOM 2570 C C . THR A 1 326 ? 23.421 20.203 -52.740 1.00 84.00 326 THR A C 1
ATOM 2572 O O . THR A 1 326 ? 23.892 21.331 -52.654 1.00 84.00 326 THR A O 1
ATOM 2575 N N . ILE A 1 327 ? 22.598 19.872 -53.740 1.00 84.75 327 ILE A N 1
ATOM 2576 C CA . ILE A 1 327 ? 22.256 20.794 -54.838 1.00 84.75 327 ILE A CA 1
ATOM 2577 C C . ILE A 1 327 ? 21.599 22.066 -54.291 1.00 84.75 327 ILE A C 1
ATOM 2579 O O . ILE A 1 327 ? 21.996 23.170 -54.650 1.00 84.75 327 ILE A O 1
ATOM 2583 N N . ARG A 1 328 ? 20.645 21.934 -53.358 1.00 85.50 328 ARG A N 1
ATOM 2584 C CA . ARG A 1 328 ? 19.939 23.085 -52.776 1.00 85.50 328 ARG A CA 1
ATOM 2585 C C . ARG A 1 328 ? 20.858 24.001 -51.963 1.00 85.50 328 ARG A C 1
ATOM 2587 O O . ARG A 1 328 ? 20.730 25.216 -52.071 1.00 85.50 328 ARG A O 1
ATOM 2594 N N . ALA A 1 329 ? 21.781 23.440 -51.179 1.00 84.00 329 ALA A N 1
ATOM 2595 C CA . ALA A 1 329 ? 22.771 24.214 -50.424 1.00 84.00 329 ALA A CA 1
ATOM 2596 C C . ALA A 1 329 ? 23.772 24.940 -51.341 1.00 84.00 329 ALA A C 1
ATOM 2598 O O . ALA A 1 329 ? 24.277 26.002 -50.983 1.00 84.00 329 ALA A O 1
ATOM 2599 N N . ASN A 1 330 ? 24.010 24.398 -52.540 1.00 89.44 330 ASN A N 1
ATOM 2600 C CA . ASN A 1 330 ? 24.962 24.935 -53.506 1.00 89.44 330 ASN A CA 1
ATOM 2601 C C . ASN A 1 330 ? 24.347 25.795 -54.618 1.00 89.44 330 ASN A C 1
ATOM 2603 O O . ASN A 1 330 ? 25.075 26.260 -55.492 1.00 89.44 330 ASN A O 1
ATOM 2607 N N . LEU A 1 331 ? 23.043 26.094 -54.568 1.00 89.00 331 LEU A N 1
ATOM 2608 C CA . LEU A 1 331 ? 22.416 27.032 -55.513 1.00 89.00 331 LEU A CA 1
ATOM 2609 C C . LEU A 1 331 ? 23.099 28.408 -55.493 1.00 89.00 331 LEU A C 1
ATOM 2611 O O . LEU A 1 331 ? 23.291 29.013 -56.542 1.00 89.00 331 LEU A O 1
ATOM 2615 N N . ARG A 1 332 ? 23.548 28.861 -54.315 1.00 88.06 332 ARG A N 1
ATOM 2616 C CA . ARG A 1 332 ? 24.302 30.118 -54.161 1.00 88.06 332 ARG A CA 1
ATOM 2617 C C . ARG A 1 332 ? 25.697 30.098 -54.796 1.00 88.06 332 ARG A C 1
ATOM 2619 O O . ARG A 1 332 ? 26.278 31.153 -55.001 1.00 88.06 332 ARG A O 1
ATOM 2626 N N . TYR A 1 333 ? 26.225 28.913 -55.092 1.00 85.75 333 TYR A N 1
ATOM 2627 C CA . TYR A 1 333 ? 27.517 28.702 -55.746 1.00 85.75 333 TYR A CA 1
ATOM 2628 C C . TYR A 1 333 ? 27.346 28.312 -57.224 1.00 85.75 333 TYR A C 1
ATOM 2630 O O . TYR A 1 333 ? 28.192 27.624 -57.787 1.00 85.75 333 TYR A O 1
ATOM 2638 N N . GLY A 1 334 ? 26.218 28.674 -57.848 1.00 84.25 334 GLY A N 1
ATOM 2639 C CA . GLY A 1 334 ? 25.943 28.339 -59.249 1.00 84.25 334 GLY A CA 1
ATOM 2640 C C . GLY A 1 334 ? 25.747 26.840 -59.503 1.00 84.25 334 GLY A C 1
ATOM 2641 O O . GLY A 1 334 ? 25.963 26.375 -60.615 1.00 84.25 334 GLY A O 1
ATOM 2642 N N . GLY A 1 335 ? 25.375 26.066 -58.477 1.00 76.88 335 GLY A N 1
ATOM 2643 C CA . GLY A 1 335 ? 25.206 24.613 -58.575 1.00 76.88 335 GLY A CA 1
ATOM 2644 C C . GLY A 1 335 ? 26.500 23.809 -58.423 1.00 76.88 335 GLY A C 1
ATOM 2645 O O . GLY A 1 335 ? 26.444 22.579 -58.427 1.00 76.88 335 GLY A O 1
ATOM 2646 N N . VAL A 1 336 ? 27.648 24.469 -58.230 1.00 85.19 336 VAL A N 1
ATOM 2647 C CA . VAL A 1 336 ? 28.933 23.801 -57.986 1.00 85.19 336 VAL A CA 1
ATOM 2648 C C . VAL A 1 336 ? 28.960 23.229 -56.557 1.00 85.19 336 VAL A C 1
ATOM 2650 O O . VAL A 1 336 ? 28.730 23.992 -55.617 1.00 85.19 336 VAL A O 1
ATOM 2653 N N . PRO A 1 337 ? 29.231 21.921 -56.344 1.00 76.12 337 PRO A N 1
ATOM 2654 C CA . PRO A 1 337 ? 29.159 21.273 -55.025 1.00 76.12 337 PRO A CA 1
ATOM 2655 C C . PRO A 1 337 ? 30.289 21.671 -54.050 1.00 76.12 337 PRO A C 1
ATOM 2657 O O . PRO A 1 337 ? 31.146 20.861 -53.711 1.00 76.12 337 PRO A O 1
ATOM 2660 N N . MET A 1 338 ? 30.277 22.911 -53.562 1.00 85.12 338 MET A N 1
ATOM 2661 C CA . MET A 1 338 ? 31.222 23.422 -52.558 1.00 85.12 338 MET A CA 1
ATOM 2662 C C . MET A 1 338 ? 30.880 22.936 -51.138 1.00 85.12 338 MET A C 1
ATOM 2664 O O . MET A 1 338 ? 31.763 22.664 -50.330 1.00 85.12 338 MET A O 1
ATOM 2668 N N . GLU A 1 339 ? 29.588 22.785 -50.829 1.00 81.19 339 GLU A N 1
ATOM 2669 C CA . GLU A 1 339 ? 29.073 22.236 -49.571 1.00 81.19 339 GLU A CA 1
ATOM 2670 C C . GLU A 1 339 ? 28.427 20.861 -49.775 1.00 81.19 339 GLU A C 1
ATOM 2672 O O . GLU A 1 339 ? 27.250 20.761 -50.131 1.00 81.19 339 GLU A O 1
ATOM 2677 N N . ILE A 1 340 ? 29.156 19.782 -49.500 1.00 81.38 340 ILE A N 1
ATOM 2678 C CA . ILE A 1 340 ? 28.611 18.423 -49.601 1.00 81.38 340 ILE A CA 1
ATOM 2679 C C . ILE A 1 340 ? 27.748 18.099 -48.372 1.00 81.38 340 ILE A C 1
ATOM 2681 O O . ILE A 1 340 ? 28.199 18.185 -47.228 1.00 81.38 340 ILE A O 1
ATOM 2685 N N . ARG A 1 341 ? 26.489 17.698 -48.598 1.00 75.94 341 ARG A N 1
ATOM 2686 C CA . ARG A 1 341 ? 25.558 17.258 -47.547 1.00 75.94 341 ARG A CA 1
ATOM 2687 C C . ARG A 1 341 ? 25.407 15.740 -47.586 1.00 75.94 341 ARG A C 1
ATOM 2689 O O . ARG A 1 341 ? 25.283 15.147 -48.652 1.00 75.94 341 ARG A O 1
ATOM 2696 N N . HIS A 1 342 ? 25.362 15.116 -46.414 1.00 72.31 342 HIS A N 1
ATOM 2697 C CA . HIS A 1 342 ? 25.281 13.665 -46.271 1.00 72.31 342 HIS A CA 1
ATOM 2698 C C . HIS A 1 342 ? 24.060 13.229 -45.432 1.00 72.31 342 HIS A C 1
ATOM 2700 O O . HIS A 1 342 ? 23.781 13.816 -44.388 1.00 72.31 342 HIS A O 1
ATOM 2706 N N . LYS A 1 343 ? 23.376 12.150 -45.834 1.00 62.28 343 LYS A N 1
ATOM 2707 C CA . LYS A 1 343 ? 22.430 11.347 -45.039 1.00 62.28 343 LYS A CA 1
ATOM 2708 C C . LYS A 1 343 ? 23.184 10.281 -44.237 1.00 62.28 343 LYS A C 1
ATOM 2710 O O . LYS A 1 343 ? 23.822 9.403 -44.812 1.00 62.28 343 LYS A O 1
ATOM 2715 N N . ARG A 1 344 ? 23.092 10.282 -42.904 1.00 59.00 344 ARG A N 1
ATOM 2716 C CA . ARG A 1 344 ? 23.615 9.168 -42.087 1.00 59.00 344 ARG A CA 1
ATOM 2717 C C . ARG A 1 344 ? 22.693 7.955 -42.140 1.00 59.00 344 ARG A C 1
ATOM 2719 O O . ARG A 1 344 ? 21.488 8.088 -41.947 1.00 59.00 344 ARG A O 1
ATOM 2726 N N . ARG A 1 345 ? 23.272 6.758 -42.280 1.00 54.84 345 ARG A N 1
ATOM 2727 C CA . ARG A 1 345 ? 22.584 5.500 -41.966 1.00 54.84 345 ARG A CA 1
ATOM 2728 C C . ARG A 1 345 ? 22.636 5.317 -40.447 1.00 54.84 345 ARG A C 1
ATOM 2730 O O . ARG A 1 345 ? 23.612 4.808 -39.909 1.00 54.84 345 ARG A O 1
ATOM 2737 N N . HIS A 1 346 ? 21.627 5.819 -39.740 1.00 59.69 346 HIS A N 1
ATOM 2738 C CA . HIS A 1 346 ? 21.501 5.589 -38.301 1.00 59.69 346 HIS A CA 1
ATOM 2739 C C . HIS A 1 346 ? 21.037 4.152 -38.072 1.00 59.69 346 HIS A C 1
ATOM 2741 O O . HIS A 1 346 ? 19.863 3.831 -38.241 1.00 59.69 346 HIS A O 1
ATOM 2747 N N . LEU A 1 347 ? 21.982 3.281 -37.729 1.00 63.81 347 LEU A N 1
ATOM 2748 C CA . LEU A 1 347 ? 21.686 1.931 -37.274 1.00 63.81 347 LEU A CA 1
ATOM 2749 C C . LEU A 1 347 ? 20.920 2.018 -35.949 1.00 63.81 347 LEU A C 1
ATOM 2751 O O . LEU A 1 347 ? 21.395 2.657 -35.009 1.00 63.81 347 LEU A O 1
ATOM 2755 N N . LYS A 1 348 ? 19.741 1.391 -35.879 1.00 72.00 348 LYS A N 1
ATOM 2756 C CA . LYS A 1 348 ? 18.977 1.300 -34.629 1.00 72.00 348 LYS A CA 1
ATOM 2757 C C . LYS A 1 348 ? 19.833 0.600 -33.550 1.00 72.00 348 LYS A C 1
ATOM 2759 O O . LYS A 1 348 ? 20.574 -0.336 -33.896 1.00 72.00 348 LYS A O 1
ATOM 2764 N N . PRO A 1 349 ? 19.791 1.050 -32.283 1.00 76.69 349 PRO A N 1
ATOM 2765 C CA . PRO A 1 349 ? 20.510 0.394 -31.190 1.00 76.69 349 PRO A CA 1
ATOM 2766 C C . PRO A 1 349 ? 19.928 -1.000 -30.919 1.00 76.69 349 PRO A C 1
ATOM 2768 O O . PRO A 1 349 ? 18.778 -1.261 -31.273 1.00 76.69 349 PRO A O 1
ATOM 2771 N N . LYS A 1 350 ? 20.721 -1.892 -30.323 1.00 88.38 350 LYS A N 1
ATOM 2772 C CA . LYS A 1 350 ? 20.233 -3.163 -29.764 1.00 88.38 350 LYS A CA 1
ATOM 2773 C C . LYS A 1 350 ? 20.063 -3.005 -28.253 1.00 88.38 350 LYS A C 1
ATOM 2775 O O . LYS A 1 350 ? 20.853 -2.290 -27.636 1.00 88.38 350 LYS A O 1
ATOM 2780 N N . LEU A 1 351 ? 19.052 -3.645 -27.678 1.00 90.31 351 LEU A N 1
ATOM 2781 C CA . LEU A 1 351 ? 18.800 -3.657 -26.238 1.00 90.31 351 LEU A CA 1
ATOM 2782 C C . LEU A 1 351 ? 18.841 -5.090 -25.714 1.00 90.31 351 LEU A C 1
ATOM 2784 O O . LEU A 1 351 ? 18.281 -5.993 -26.334 1.00 90.31 351 LEU A O 1
ATOM 2788 N N . VAL A 1 352 ? 19.485 -5.269 -24.568 1.00 93.62 352 VAL A N 1
ATOM 2789 C CA . VAL A 1 352 ? 19.431 -6.498 -23.774 1.00 93.62 352 VAL A CA 1
ATOM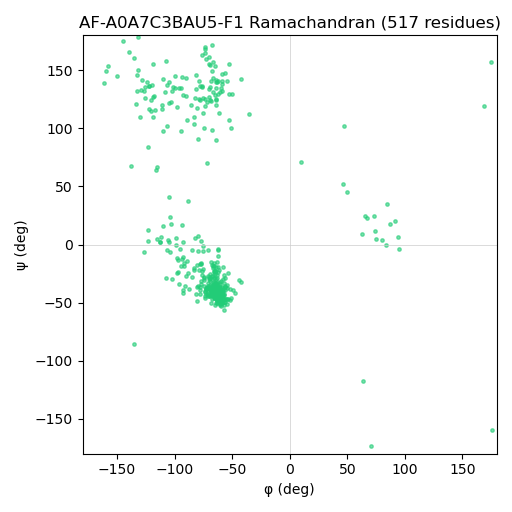 2790 C C . VAL A 1 352 ? 18.996 -6.116 -22.368 1.00 93.62 352 VAL A C 1
ATOM 2792 O O . VAL A 1 352 ? 19.606 -5.232 -21.771 1.00 93.62 352 VAL A O 1
ATOM 2795 N N . LEU A 1 353 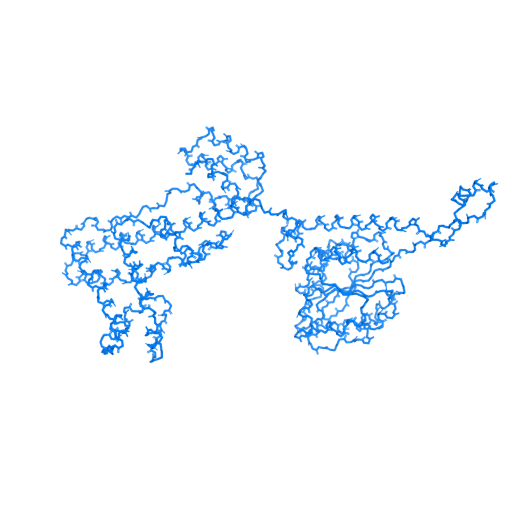? 17.944 -6.750 -21.857 1.00 93.38 353 LEU A N 1
ATOM 2796 C CA . LEU A 1 353 ? 17.483 -6.586 -20.482 1.00 93.38 353 LEU A CA 1
ATOM 2797 C C . LEU A 1 353 ? 17.786 -7.842 -19.679 1.00 93.38 353 LEU A C 1
ATOM 2799 O O . LEU A 1 353 ? 17.457 -8.933 -20.127 1.00 93.38 353 LEU A O 1
ATOM 2803 N N . ILE A 1 354 ? 18.385 -7.675 -18.505 1.00 94.06 354 ILE A N 1
ATOM 2804 C CA . ILE A 1 354 ? 18.624 -8.743 -17.531 1.00 94.06 354 ILE A CA 1
ATOM 2805 C C . ILE A 1 354 ? 17.859 -8.352 -16.267 1.00 94.06 354 ILE A C 1
ATOM 2807 O O . ILE A 1 354 ? 18.202 -7.356 -15.631 1.00 94.06 354 ILE A O 1
ATOM 2811 N N . CYS A 1 355 ? 16.784 -9.071 -15.952 1.00 91.75 355 CYS A N 1
ATOM 2812 C CA . CYS A 1 355 ? 15.803 -8.676 -14.943 1.00 91.75 355 CYS A CA 1
ATOM 2813 C C . CYS A 1 355 ? 15.709 -9.678 -13.794 1.00 91.75 355 CYS A C 1
ATOM 2815 O O . CYS A 1 355 ? 15.428 -10.851 -14.027 1.00 91.75 355 CYS A O 1
ATOM 2817 N N . ASP A 1 356 ? 15.842 -9.187 -12.566 1.00 88.88 356 ASP A N 1
ATOM 2818 C CA . ASP A 1 356 ? 15.513 -9.937 -11.358 1.00 88.88 356 ASP A CA 1
ATOM 2819 C C . ASP A 1 356 ? 13.991 -10.045 -11.219 1.00 88.88 356 ASP A C 1
ATOM 2821 O O . ASP A 1 356 ? 13.299 -9.029 -11.124 1.00 88.88 356 ASP A O 1
ATOM 2825 N N . VAL A 1 357 ? 13.447 -11.261 -11.207 1.00 83.75 357 VAL A N 1
ATOM 2826 C CA . VAL A 1 357 ? 12.000 -11.495 -11.035 1.00 83.75 357 VAL A CA 1
ATOM 2827 C C . VAL A 1 357 ? 11.625 -11.974 -9.625 1.00 83.75 357 VAL A C 1
ATOM 2829 O O . VAL A 1 357 ? 10.508 -12.465 -9.402 1.00 83.75 357 VAL A O 1
ATOM 2832 N N . SER A 1 358 ? 12.519 -11.780 -8.650 1.00 78.50 358 SER A N 1
ATOM 2833 C CA . SER A 1 358 ? 12.248 -11.960 -7.223 1.00 78.50 358 SER A CA 1
ATOM 2834 C C . SER A 1 358 ? 11.013 -11.168 -6.769 1.00 78.50 358 SER A C 1
ATOM 2836 O O . SER A 1 358 ? 10.582 -10.194 -7.393 1.00 78.50 358 SER A O 1
ATOM 2838 N N . THR A 1 359 ? 10.366 -11.619 -5.688 1.00 73.69 359 THR A N 1
ATOM 2839 C CA . THR A 1 359 ? 9.048 -11.110 -5.263 1.00 73.69 359 THR A CA 1
ATOM 2840 C C . THR A 1 359 ? 9.019 -9.594 -5.035 1.00 73.69 359 THR A C 1
ATOM 2842 O O . THR A 1 359 ? 8.026 -8.958 -5.389 1.00 73.69 359 THR A O 1
ATOM 2845 N N . SER A 1 360 ? 10.097 -9.010 -4.506 1.00 71.75 360 SER A N 1
ATOM 2846 C CA . SER A 1 360 ? 10.258 -7.562 -4.297 1.00 71.75 360 SER A CA 1
ATOM 2847 C C . SER A 1 360 ? 10.414 -6.776 -5.606 1.00 71.75 360 SER A C 1
ATOM 2849 O O . SER A 1 360 ? 10.002 -5.618 -5.679 1.00 71.75 360 SER A O 1
ATOM 2851 N N . MET A 1 361 ? 10.951 -7.406 -6.652 1.00 78.94 361 MET A N 1
ATOM 2852 C CA . MET A 1 361 ? 11.348 -6.763 -7.908 1.00 78.94 361 MET A CA 1
ATOM 2853 C C . MET A 1 361 ? 10.258 -6.749 -8.985 1.00 78.94 361 MET A C 1
ATOM 2855 O O . MET A 1 361 ? 10.311 -5.940 -9.918 1.00 78.94 361 MET A O 1
ATOM 2859 N N . ARG A 1 362 ? 9.235 -7.606 -8.858 1.00 80.50 362 ARG A N 1
ATOM 2860 C CA . ARG A 1 362 ? 8.204 -7.809 -9.899 1.00 80.50 362 ARG A CA 1
ATOM 2861 C C . ARG A 1 362 ? 7.543 -6.518 -10.390 1.00 80.50 362 ARG A C 1
ATOM 2863 O O . ARG A 1 362 ? 7.476 -6.351 -11.609 1.00 80.50 362 ARG A O 1
ATOM 2870 N N . PRO A 1 363 ? 7.089 -5.594 -9.514 1.00 79.94 363 PRO A N 1
ATOM 2871 C CA . PRO A 1 363 ? 6.424 -4.378 -9.976 1.00 79.94 363 PRO A CA 1
ATOM 2872 C C . PRO A 1 363 ? 7.340 -3.518 -10.857 1.00 79.94 363 PRO A C 1
ATOM 2874 O O . PRO A 1 363 ? 6.925 -3.035 -11.905 1.00 79.94 363 PRO A O 1
ATOM 2877 N N . VAL A 1 364 ? 8.612 -3.376 -10.472 1.00 83.94 364 VAL A N 1
ATOM 2878 C CA . VAL A 1 364 ? 9.610 -2.575 -11.201 1.00 83.94 364 VAL A CA 1
ATOM 2879 C C . VAL A 1 364 ? 9.852 -3.167 -12.592 1.00 83.94 364 VAL A C 1
ATOM 2881 O O . VAL A 1 364 ? 9.809 -2.454 -13.600 1.00 83.94 364 VAL A O 1
ATOM 2884 N N . VAL A 1 365 ? 10.065 -4.486 -12.653 1.00 86.00 365 VAL A N 1
ATOM 2885 C CA . VAL A 1 365 ? 10.312 -5.217 -13.902 1.00 86.00 365 VAL A CA 1
ATOM 2886 C C . VAL A 1 365 ? 9.113 -5.139 -14.845 1.00 86.00 365 VAL A C 1
ATOM 2888 O O . VAL A 1 365 ? 9.300 -4.926 -16.044 1.00 86.00 365 VAL A O 1
ATOM 2891 N N . GLU A 1 366 ? 7.888 -5.227 -14.322 1.00 85.44 366 GLU A N 1
ATOM 2892 C CA . GLU A 1 366 ? 6.658 -5.075 -15.105 1.00 85.44 366 GLU A CA 1
ATOM 2893 C C . GLU A 1 366 ? 6.602 -3.725 -15.833 1.00 85.44 366 GLU A C 1
ATOM 2895 O O . GLU A 1 366 ? 6.417 -3.681 -17.056 1.00 85.44 366 GLU A O 1
ATOM 2900 N N . PHE A 1 367 ? 6.811 -2.618 -15.111 1.00 86.06 367 PHE A N 1
ATOM 2901 C CA . PHE A 1 367 ? 6.766 -1.278 -15.701 1.00 86.06 367 PHE A CA 1
ATOM 2902 C C . PHE A 1 367 ? 7.889 -1.047 -16.717 1.00 86.06 367 PHE A C 1
ATOM 2904 O O . PHE A 1 367 ? 7.649 -0.452 -17.775 1.00 86.06 367 PHE A O 1
ATOM 2911 N N . LEU A 1 368 ? 9.099 -1.537 -16.435 1.00 84.38 368 LEU A N 1
ATOM 2912 C CA . LEU A 1 368 ? 10.239 -1.394 -17.335 1.00 84.38 368 LEU A CA 1
ATOM 2913 C C . LEU A 1 368 ? 10.065 -2.203 -18.624 1.00 84.38 368 LEU A C 1
ATOM 2915 O O . LEU A 1 368 ? 10.232 -1.656 -19.714 1.00 84.38 368 LEU A O 1
ATOM 2919 N N . LEU A 1 369 ? 9.726 -3.491 -18.523 1.00 84.88 369 LEU A N 1
ATOM 2920 C CA . LEU A 1 369 ? 9.547 -4.347 -19.698 1.00 84.88 369 LEU A CA 1
ATOM 2921 C C . LEU A 1 369 ? 8.424 -3.818 -20.585 1.00 84.88 369 LEU A C 1
ATOM 2923 O O . LEU A 1 369 ? 8.570 -3.778 -21.807 1.00 84.88 369 LEU A O 1
ATOM 2927 N N . ARG A 1 370 ? 7.347 -3.305 -19.979 1.00 85.44 370 ARG A N 1
ATOM 2928 C CA . ARG A 1 370 ? 6.274 -2.625 -20.709 1.00 85.44 370 ARG A CA 1
ATOM 2929 C C . ARG A 1 370 ? 6.778 -1.396 -21.460 1.00 85.44 370 ARG A C 1
ATOM 2931 O O . ARG A 1 370 ? 6.452 -1.231 -22.631 1.00 85.44 370 ARG A O 1
ATOM 2938 N N . LEU A 1 371 ? 7.600 -0.559 -20.826 1.00 82.81 371 LEU A N 1
ATOM 2939 C CA . LEU A 1 371 ? 8.206 0.600 -21.479 1.00 82.81 371 LEU A CA 1
ATOM 2940 C C . LEU A 1 371 ? 9.093 0.195 -22.665 1.00 82.81 371 LEU A C 1
ATOM 2942 O O . LEU A 1 371 ? 8.999 0.808 -23.725 1.00 82.81 371 LEU A O 1
ATOM 2946 N N . ILE A 1 372 ? 9.930 -0.834 -22.517 1.00 79.31 372 ILE A N 1
ATOM 2947 C CA . ILE A 1 372 ? 10.796 -1.310 -23.604 1.00 79.31 372 ILE A CA 1
ATOM 2948 C C . ILE A 1 372 ? 9.985 -1.903 -24.753 1.00 79.31 372 ILE A C 1
ATOM 2950 O O . ILE A 1 372 ? 10.286 -1.619 -25.912 1.00 79.31 372 ILE A O 1
ATOM 2954 N N . TYR A 1 373 ? 8.937 -2.668 -24.453 1.00 78.88 373 TYR A N 1
ATOM 2955 C CA . TYR A 1 373 ? 8.059 -3.236 -25.472 1.00 78.88 373 TYR A CA 1
ATOM 2956 C C . TYR A 1 373 ? 7.339 -2.142 -26.273 1.00 78.88 373 TYR A C 1
ATOM 2958 O O . TYR A 1 373 ? 7.324 -2.170 -27.501 1.00 78.88 373 TYR A O 1
ATOM 2966 N N . GLU A 1 374 ? 6.855 -1.092 -25.607 1.00 79.31 374 GLU A N 1
ATOM 2967 C CA . GLU A 1 374 ? 6.292 0.100 -26.267 1.00 79.31 374 GLU A CA 1
ATOM 2968 C C . GLU A 1 374 ? 7.335 0.871 -27.117 1.00 79.31 374 GLU A C 1
ATOM 2970 O O . GLU A 1 374 ? 6.984 1.708 -27.957 1.00 79.31 374 GLU A O 1
ATOM 2975 N N . LEU A 1 375 ? 8.631 0.595 -26.921 1.00 75.88 375 LEU A N 1
ATOM 2976 C CA . LEU A 1 375 ? 9.763 1.159 -27.665 1.00 75.88 375 LEU A CA 1
ATOM 2977 C C . LEU A 1 375 ? 10.394 0.184 -28.675 1.00 75.88 375 LEU A C 1
ATOM 2979 O O . LEU A 1 375 ? 11.353 0.574 -29.351 1.00 75.88 375 LEU A O 1
ATOM 2983 N N . GLN A 1 376 ? 9.866 -1.035 -28.834 1.00 76.75 376 GLN A N 1
ATOM 2984 C CA . GLN A 1 376 ? 10.485 -2.093 -29.647 1.00 76.75 376 GLN A CA 1
ATOM 2985 C C . GLN A 1 376 ? 10.743 -1.670 -31.104 1.00 76.75 376 GLN A C 1
ATOM 2987 O O . GLN A 1 376 ? 11.807 -1.942 -31.657 1.00 76.75 376 GLN A O 1
ATOM 2992 N N . ASP A 1 377 ? 9.842 -0.877 -31.698 1.00 72.31 377 ASP A N 1
ATOM 2993 C CA . ASP A 1 377 ? 9.977 -0.384 -33.076 1.00 72.31 377 ASP A CA 1
ATOM 2994 C C . ASP A 1 377 ? 11.160 0.577 -33.276 1.00 72.31 377 ASP A C 1
ATOM 2996 O O . ASP A 1 377 ? 11.594 0.819 -34.410 1.00 72.31 377 ASP A O 1
ATOM 3000 N N . GLN A 1 378 ? 11.689 1.166 -32.201 1.00 71.50 378 GLN A N 1
ATOM 3001 C CA . GLN A 1 378 ? 12.814 2.105 -32.258 1.00 71.50 378 GLN A CA 1
ATOM 3002 C C . GLN A 1 378 ? 14.174 1.413 -32.162 1.00 71.50 378 GLN A C 1
ATOM 3004 O O . GLN A 1 378 ? 15.197 2.022 -32.491 1.00 71.50 378 GLN A O 1
ATOM 3009 N N . VAL A 1 379 ? 14.203 0.142 -31.764 1.00 70.81 379 VAL A N 1
ATOM 3010 C CA . VAL A 1 379 ? 15.429 -0.647 -31.640 1.00 70.81 379 VAL A CA 1
ATOM 3011 C C . VAL A 1 379 ? 15.536 -1.686 -32.753 1.00 70.81 379 VAL A C 1
ATOM 3013 O O . VAL A 1 379 ? 14.573 -1.990 -33.449 1.00 70.81 379 VAL A O 1
ATOM 3016 N N . ALA A 1 380 ? 16.757 -2.144 -33.032 1.00 71.69 380 ALA A N 1
ATOM 3017 C CA . ALA A 1 380 ? 16.986 -3.185 -34.035 1.00 71.69 380 ALA A CA 1
ATOM 3018 C C . ALA A 1 380 ? 16.508 -4.544 -33.519 1.00 71.69 380 ALA A C 1
ATOM 3020 O O . ALA A 1 380 ? 16.000 -5.352 -34.287 1.00 71.69 380 ALA A O 1
ATOM 3021 N N . HIS A 1 381 ? 16.734 -4.781 -32.229 1.00 81.00 381 HIS A N 1
ATOM 3022 C CA . HIS A 1 381 ? 16.378 -5.996 -31.522 1.00 81.00 381 HIS A CA 1
ATOM 3023 C C . HIS A 1 381 ? 16.369 -5.689 -30.019 1.00 81.00 381 HIS A C 1
ATOM 3025 O O . HIS A 1 381 ? 17.251 -4.957 -29.552 1.00 81.00 381 HIS A O 1
ATOM 3031 N N . ALA A 1 382 ? 15.385 -6.220 -29.296 1.00 87.69 382 ALA A N 1
ATOM 3032 C CA . ALA A 1 382 ? 15.320 -6.209 -27.840 1.00 87.69 382 ALA A CA 1
ATOM 3033 C C . ALA A 1 382 ? 15.231 -7.662 -27.370 1.00 87.69 382 ALA A C 1
ATOM 3035 O O . ALA A 1 382 ? 14.269 -8.341 -27.724 1.00 87.69 382 ALA A O 1
ATOM 3036 N N . ARG A 1 383 ? 16.236 -8.132 -26.627 1.00 91.75 383 ARG A N 1
ATOM 3037 C CA . ARG A 1 383 ? 16.185 -9.427 -25.931 1.00 91.75 383 ARG A CA 1
ATOM 3038 C C . ARG A 1 383 ? 16.008 -9.172 -24.446 1.00 91.75 383 ARG A C 1
ATOM 3040 O O . ARG A 1 383 ? 16.656 -8.276 -23.905 1.00 91.75 383 ARG A O 1
ATOM 3047 N N . SER A 1 384 ? 15.152 -9.950 -23.807 1.00 92.44 384 SER A N 1
ATOM 3048 C CA . SER A 1 384 ? 14.898 -9.854 -22.374 1.00 92.44 384 SER A CA 1
ATOM 3049 C C . SER A 1 384 ? 15.194 -11.193 -21.727 1.00 92.44 384 SER A C 1
ATOM 3051 O O . SER A 1 384 ? 14.794 -12.236 -22.240 1.00 92.44 384 SER A O 1
ATOM 3053 N N . PHE A 1 385 ? 15.872 -11.147 -20.591 1.00 92.94 385 PHE A N 1
ATOM 3054 C CA . PHE A 1 385 ? 16.265 -12.291 -19.788 1.00 92.94 385 PHE A CA 1
ATOM 3055 C C . PHE A 1 385 ? 15.764 -12.072 -18.363 1.00 92.94 385 PHE A C 1
ATOM 3057 O O . PHE A 1 385 ? 15.884 -10.966 -17.837 1.00 92.94 385 PHE A O 1
ATOM 3064 N N . ALA A 1 386 ? 15.190 -13.104 -17.755 1.00 90.44 386 ALA A N 1
ATOM 3065 C CA . ALA A 1 386 ? 14.786 -13.100 -16.353 1.00 90.44 386 ALA A CA 1
ATOM 3066 C C . ALA A 1 386 ? 15.702 -14.024 -15.557 1.00 90.44 386 ALA A C 1
ATOM 3068 O O . ALA A 1 386 ? 16.072 -15.083 -16.067 1.00 90.44 386 ALA A O 1
ATOM 3069 N N . PHE A 1 387 ? 16.039 -13.640 -14.328 1.00 88.56 387 PHE A N 1
ATOM 3070 C CA . PHE A 1 387 ? 16.799 -14.484 -13.415 1.00 88.56 387 PHE A CA 1
ATOM 3071 C C . PHE A 1 387 ? 16.172 -14.555 -12.018 1.00 88.56 387 PHE A C 1
ATOM 3073 O O . PHE A 1 387 ? 15.512 -13.612 -11.575 1.00 88.56 387 PHE A O 1
ATOM 3080 N N . ILE A 1 388 ? 16.380 -15.696 -11.354 1.00 80.25 388 ILE A N 1
ATOM 3081 C CA . ILE A 1 388 ? 16.125 -15.923 -9.921 1.00 80.25 388 ILE A CA 1
ATOM 3082 C C . ILE A 1 388 ? 17.339 -16.681 -9.357 1.00 80.25 388 ILE A C 1
ATOM 3084 O O . ILE A 1 388 ? 18.289 -16.076 -8.871 1.00 80.25 388 ILE A O 1
ATOM 3088 N N . ASP A 1 389 ? 17.321 -18.004 -9.487 1.00 75.75 389 ASP A N 1
ATOM 3089 C CA . ASP A 1 389 ? 18.399 -18.956 -9.211 1.00 75.75 389 ASP A CA 1
ATOM 3090 C C . ASP A 1 389 ? 19.169 -19.333 -10.488 1.00 75.75 389 ASP A C 1
ATOM 3092 O O . ASP A 1 389 ? 20.340 -19.700 -10.429 1.00 75.75 389 ASP A O 1
ATOM 3096 N N . ASP A 1 390 ? 18.526 -19.195 -11.647 1.00 81.94 390 ASP A N 1
ATOM 3097 C CA . ASP A 1 390 ? 19.133 -19.323 -12.968 1.00 81.94 390 ASP A CA 1
ATOM 3098 C C . ASP A 1 390 ? 18.587 -18.256 -13.935 1.00 81.94 390 ASP A C 1
ATOM 3100 O O . ASP A 1 390 ? 17.564 -17.628 -13.654 1.00 81.94 390 ASP A O 1
ATOM 3104 N N . ILE A 1 391 ? 19.243 -18.055 -15.085 1.00 89.50 391 ILE A N 1
ATOM 3105 C CA . ILE A 1 391 ? 18.819 -17.116 -16.130 1.00 89.50 391 ILE A CA 1
ATOM 3106 C C . ILE A 1 391 ? 18.126 -17.816 -17.302 1.00 89.50 391 ILE A C 1
ATOM 3108 O O . ILE A 1 391 ? 18.609 -18.812 -17.839 1.00 89.50 391 ILE A O 1
ATOM 3112 N N . GLN A 1 392 ? 17.013 -17.245 -17.761 1.00 90.44 392 GLN A N 1
ATOM 3113 C CA . GLN A 1 392 ? 16.292 -17.711 -18.945 1.00 90.44 392 GLN A CA 1
ATOM 3114 C C . GLN A 1 392 ? 15.939 -16.553 -19.874 1.00 90.44 392 GLN A C 1
ATOM 3116 O O . GLN A 1 392 ? 15.633 -15.442 -19.434 1.00 90.44 392 GLN A O 1
ATOM 3121 N N . GLU A 1 393 ? 15.958 -16.813 -21.182 1.00 92.06 393 GLU A N 1
ATOM 3122 C CA . GLU A 1 393 ? 15.457 -15.859 -22.165 1.00 92.06 393 GLU A CA 1
ATOM 3123 C C . GLU A 1 393 ? 13.927 -15.852 -22.166 1.00 92.06 393 GLU A C 1
ATOM 3125 O O . GLU A 1 393 ? 13.282 -16.878 -22.362 1.00 92.06 393 GLU A O 1
ATOM 3130 N N . ILE A 1 394 ? 13.354 -14.664 -21.995 1.00 90.12 394 ILE A N 1
ATOM 3131 C CA . ILE A 1 394 ? 11.908 -14.436 -21.909 1.00 90.12 394 ILE A CA 1
ATOM 3132 C C . ILE A 1 394 ? 11.381 -13.639 -23.106 1.00 90.12 394 ILE A C 1
ATOM 3134 O O . ILE A 1 394 ? 10.198 -13.332 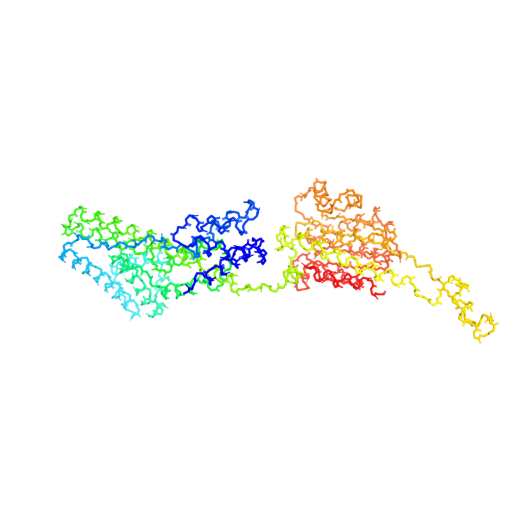-23.179 1.00 90.12 394 ILE A O 1
ATOM 3138 N N . THR A 1 395 ? 12.236 -13.299 -24.075 1.00 88.25 395 THR A N 1
ATOM 3139 C CA . THR A 1 395 ? 11.902 -12.458 -25.237 1.00 88.25 395 THR A CA 1
ATOM 3140 C C . THR A 1 395 ? 10.597 -12.872 -25.939 1.00 88.25 395 THR A C 1
ATOM 3142 O O . THR A 1 395 ? 9.799 -12.006 -26.295 1.00 88.25 395 THR A O 1
ATOM 3145 N N . GLN A 1 396 ? 10.349 -14.177 -26.116 1.00 85.12 396 GLN A N 1
ATOM 3146 C CA . GLN A 1 396 ? 9.133 -14.679 -26.774 1.00 85.12 396 GLN A CA 1
ATOM 3147 C C . GLN A 1 396 ? 7.877 -14.538 -25.903 1.00 85.12 396 GLN A C 1
ATOM 3149 O O . GLN A 1 396 ? 6.824 -14.166 -26.416 1.00 85.12 396 GLN A O 1
ATOM 3154 N N . ASP A 1 397 ? 7.982 -14.739 -24.588 1.00 85.31 397 ASP A N 1
ATOM 3155 C CA . ASP A 1 397 ? 6.838 -14.630 -23.675 1.00 85.31 397 ASP A CA 1
ATOM 3156 C C . ASP A 1 397 ? 6.222 -13.229 -23.692 1.00 85.31 397 ASP A C 1
ATOM 3158 O O . ASP A 1 397 ? 5.002 -13.075 -23.661 1.00 85.31 397 ASP A O 1
ATOM 3162 N N . PHE A 1 398 ? 7.063 -12.199 -23.796 1.00 76.69 398 PHE A N 1
ATOM 3163 C CA . PHE A 1 398 ? 6.616 -10.807 -23.892 1.00 76.69 398 PHE A CA 1
ATOM 3164 C C . PHE A 1 398 ? 6.168 -10.414 -25.302 1.00 76.69 398 PHE A C 1
ATOM 3166 O O . PHE A 1 398 ? 5.472 -9.413 -25.459 1.00 76.69 398 PHE A O 1
ATOM 3173 N N . ALA A 1 399 ? 6.548 -11.177 -26.331 1.00 78.00 399 ALA A N 1
ATOM 3174 C CA . ALA A 1 399 ? 6.014 -10.990 -27.675 1.00 78.00 399 ALA A CA 1
ATOM 3175 C C . ALA A 1 399 ? 4.574 -11.518 -27.787 1.00 78.00 399 ALA A C 1
ATOM 3177 O O . ALA A 1 399 ? 3.762 -10.918 -28.491 1.00 78.00 399 ALA A O 1
ATOM 3178 N N . GLU A 1 400 ? 4.260 -12.609 -27.085 1.00 82.38 400 GLU A N 1
ATOM 3179 C CA . GLU A 1 400 ? 2.956 -13.280 -27.141 1.00 82.38 400 GLU A CA 1
ATOM 3180 C C . GLU A 1 400 ? 1.953 -12.771 -26.098 1.00 82.38 400 GLU A C 1
ATOM 3182 O O . GLU A 1 400 ? 0.753 -12.689 -26.374 1.00 82.38 400 GLU A O 1
ATOM 3187 N N . PHE A 1 401 ? 2.420 -12.422 -24.897 1.00 82.12 401 PHE A N 1
ATOM 3188 C CA . PHE A 1 401 ? 1.560 -12.062 -23.772 1.00 82.12 401 PHE A CA 1
ATOM 3189 C C . PHE A 1 401 ? 1.792 -10.633 -23.304 1.00 82.12 401 PHE A C 1
ATOM 3191 O O . PHE A 1 401 ? 2.865 -10.049 -23.442 1.00 82.12 401 PHE A O 1
ATOM 3198 N N . ARG A 1 402 ? 0.761 -10.068 -22.668 1.00 77.12 402 ARG A N 1
ATOM 3199 C CA . ARG A 1 402 ? 0.926 -8.818 -21.924 1.00 77.12 402 ARG A CA 1
ATOM 3200 C C . ARG A 1 402 ? 1.987 -9.000 -20.825 1.00 77.12 402 ARG A C 1
ATOM 3202 O O . ARG A 1 402 ? 2.012 -10.081 -20.231 1.00 77.12 402 ARG A O 1
ATOM 3209 N N . PRO A 1 403 ? 2.786 -7.967 -20.483 1.00 73.88 403 PRO A N 1
ATOM 3210 C CA . PRO A 1 403 ? 3.886 -8.091 -19.522 1.00 73.88 403 PRO A CA 1
ATOM 3211 C C . PRO A 1 403 ? 3.489 -8.723 -18.186 1.00 73.88 403 PRO A C 1
ATOM 3213 O O . PRO A 1 403 ? 4.221 -9.555 -17.661 1.00 73.88 403 PRO A O 1
ATOM 3216 N N . GLU A 1 404 ? 2.297 -8.403 -17.678 1.00 73.38 404 GLU A N 1
ATOM 3217 C CA . GLU A 1 404 ? 1.799 -8.920 -16.398 1.00 73.38 404 GLU A CA 1
ATOM 3218 C C . GLU A 1 404 ? 1.580 -10.444 -16.445 1.00 73.38 404 GLU A C 1
ATOM 3220 O O . GLU A 1 404 ? 1.878 -11.180 -15.505 1.00 73.38 404 GLU A O 1
ATOM 3225 N N . VAL A 1 405 ? 1.080 -10.932 -17.583 1.00 81.56 405 VAL A N 1
ATOM 3226 C CA . VAL A 1 405 ? 0.840 -12.358 -17.834 1.00 81.56 405 VAL A CA 1
ATOM 3227 C C . VAL A 1 405 ? 2.147 -13.076 -18.164 1.00 81.56 405 VAL A C 1
ATOM 3229 O O . VAL A 1 405 ? 2.347 -14.198 -17.703 1.00 81.56 405 VAL A O 1
ATOM 3232 N N . ALA A 1 406 ? 3.038 -12.432 -18.923 1.00 82.12 406 ALA A N 1
ATOM 3233 C CA . ALA A 1 406 ? 4.348 -12.967 -19.274 1.00 82.12 406 ALA A CA 1
ATOM 3234 C C . ALA A 1 406 ? 5.197 -13.215 -18.019 1.00 82.12 406 ALA A C 1
ATOM 3236 O O . ALA A 1 406 ? 5.665 -14.332 -17.825 1.00 82.12 406 ALA A O 1
ATOM 3237 N N . ILE A 1 407 ? 5.304 -12.234 -17.111 1.00 78.31 407 ILE A N 1
ATOM 3238 C CA . ILE A 1 407 ? 6.031 -12.393 -15.838 1.00 78.31 407 ILE A CA 1
ATOM 3239 C C . ILE A 1 407 ? 5.436 -13.538 -15.018 1.00 78.31 407 ILE A C 1
ATOM 3241 O O . ILE A 1 407 ? 6.174 -14.398 -14.544 1.00 78.31 407 ILE A O 1
ATOM 3245 N N . ARG A 1 408 ? 4.104 -13.606 -14.886 1.00 81.44 408 ARG A N 1
ATOM 3246 C CA . ARG A 1 408 ? 3.462 -14.693 -14.135 1.00 81.44 408 ARG A CA 1
ATOM 3247 C C . ARG A 1 408 ? 3.792 -16.071 -14.719 1.00 81.44 408 ARG A C 1
ATOM 3249 O O . ARG A 1 408 ? 4.127 -16.974 -13.965 1.00 81.44 408 ARG A O 1
ATOM 3256 N N . ARG A 1 409 ? 3.760 -16.224 -16.046 1.00 83.19 409 ARG A N 1
ATOM 3257 C CA . ARG A 1 409 ? 4.116 -17.480 -16.733 1.00 83.19 409 ARG A CA 1
ATOM 3258 C C . ARG A 1 409 ? 5.594 -17.835 -16.606 1.00 83.19 409 ARG A C 1
ATOM 3260 O O . ARG A 1 409 ? 5.933 -19.007 -16.482 1.00 83.19 409 ARG A O 1
ATOM 3267 N N . VAL A 1 410 ? 6.480 -16.842 -16.646 1.00 79.75 410 VAL A N 1
ATOM 3268 C CA . VAL A 1 410 ? 7.910 -17.040 -16.374 1.00 79.75 410 VAL A CA 1
ATOM 3269 C C . VAL A 1 410 ? 8.087 -17.603 -14.966 1.00 79.75 410 VAL A C 1
ATOM 3271 O O . VAL A 1 410 ? 8.748 -18.620 -14.817 1.00 79.75 410 VAL A O 1
ATOM 3274 N N . LEU A 1 411 ? 7.412 -17.033 -13.967 1.00 73.12 411 LEU A N 1
ATOM 3275 C CA . LEU A 1 411 ? 7.460 -17.511 -12.581 1.00 73.12 411 LEU A CA 1
ATOM 3276 C C . LEU A 1 411 ? 6.832 -18.900 -12.389 1.00 73.12 411 LEU A C 1
ATOM 3278 O O . LEU A 1 411 ? 7.324 -19.687 -11.591 1.00 73.12 411 LEU A O 1
ATOM 3282 N N . GLU A 1 412 ? 5.766 -19.227 -13.121 1.00 80.69 412 GLU A N 1
ATOM 3283 C CA . GLU A 1 412 ? 5.182 -20.577 -13.121 1.00 80.69 412 GLU A CA 1
ATOM 3284 C C . GLU A 1 412 ? 6.161 -21.623 -13.698 1.00 80.69 412 GLU A C 1
ATOM 3286 O O . GLU A 1 412 ? 6.179 -22.762 -13.236 1.00 80.69 412 GLU A O 1
ATOM 3291 N N . ARG A 1 413 ? 6.994 -21.242 -14.680 1.00 78.38 413 ARG A N 1
ATOM 3292 C CA . ARG A 1 413 ? 8.051 -22.097 -15.261 1.00 78.38 413 ARG A CA 1
ATOM 3293 C C . ARG A 1 413 ? 9.348 -22.107 -14.448 1.00 78.38 413 ARG A C 1
ATOM 3295 O O . ARG A 1 413 ? 10.119 -23.053 -14.576 1.00 78.38 413 ARG A O 1
ATOM 3302 N N . MET A 1 414 ? 9.572 -21.078 -13.633 1.00 68.88 414 MET A N 1
ATOM 3303 C CA . MET A 1 414 ? 10.724 -20.909 -12.741 1.00 68.88 414 MET A CA 1
ATOM 3304 C C . MET A 1 414 ? 10.248 -20.896 -11.277 1.00 68.88 414 MET A C 1
ATOM 3306 O O . MET A 1 414 ? 10.330 -19.858 -10.612 1.00 68.88 414 MET A O 1
ATOM 3310 N N . PRO A 1 415 ? 9.674 -22.008 -10.773 1.00 61.81 415 PRO A N 1
ATOM 3311 C CA . PRO A 1 415 ? 9.236 -22.078 -9.389 1.00 61.81 415 PRO A CA 1
ATOM 3312 C C . PRO A 1 415 ? 10.450 -21.870 -8.472 1.00 61.81 415 PRO A C 1
ATOM 3314 O O . PRO A 1 415 ? 11.472 -22.523 -8.682 1.00 61.81 415 PRO A O 1
ATOM 3317 N N . PRO A 1 416 ? 10.365 -20.984 -7.465 1.00 54.75 416 PRO A N 1
ATOM 3318 C CA . PRO A 1 416 ? 11.500 -20.689 -6.606 1.00 54.75 416 PRO A CA 1
ATOM 3319 C C . PRO A 1 416 ? 11.933 -21.961 -5.872 1.00 54.75 416 PRO A C 1
ATOM 3321 O O . PRO A 1 416 ? 11.203 -22.478 -5.022 1.00 54.75 416 PRO A O 1
ATOM 3324 N N . GLY A 1 417 ? 13.126 -22.462 -6.200 1.00 51.38 417 GLY A N 1
ATOM 3325 C CA . GLY A 1 417 ? 13.840 -23.390 -5.335 1.00 51.38 417 GLY A CA 1
ATOM 3326 C C . GLY A 1 417 ? 14.028 -22.748 -3.961 1.00 51.38 417 GLY A C 1
ATOM 3327 O O . GLY A 1 417 ? 14.104 -21.524 -3.849 1.00 51.38 417 GLY A O 1
ATOM 3328 N N . HIS A 1 418 ? 14.023 -23.556 -2.900 1.00 43.25 418 HIS A N 1
ATOM 3329 C CA . HIS A 1 418 ? 14.150 -23.086 -1.522 1.00 43.25 418 HIS A CA 1
ATOM 3330 C C . HIS A 1 418 ? 15.358 -22.152 -1.354 1.00 43.25 418 HIS A C 1
ATOM 3332 O O . HIS A 1 418 ? 16.473 -22.632 -1.223 1.00 43.25 418 HIS A O 1
ATOM 3338 N N . TYR A 1 419 ? 15.069 -20.845 -1.336 1.00 50.22 419 TYR A N 1
ATOM 3339 C CA . TYR A 1 419 ? 15.899 -19.719 -0.912 1.00 50.22 419 TYR A CA 1
ATOM 3340 C C . TYR A 1 419 ? 17.331 -19.726 -1.469 1.00 50.22 419 TYR A C 1
ATOM 3342 O O . TYR A 1 419 ? 18.169 -20.453 -0.950 1.00 50.22 419 TYR A O 1
ATOM 3350 N N . ASN A 1 420 ? 17.600 -18.904 -2.497 1.00 61.16 420 ASN A N 1
ATOM 3351 C CA . ASN A 1 420 ? 18.709 -17.926 -2.575 1.00 61.16 420 ASN A CA 1
ATOM 3352 C C . ASN A 1 420 ? 18.837 -17.388 -4.015 1.00 61.16 420 ASN A C 1
ATOM 3354 O O . ASN A 1 420 ? 19.093 -18.156 -4.938 1.00 61.16 420 ASN A O 1
ATOM 3358 N N . THR A 1 421 ? 18.674 -16.074 -4.208 1.00 68.12 421 THR A N 1
ATOM 3359 C CA . THR A 1 421 ? 19.012 -15.398 -5.473 1.00 68.12 421 THR A CA 1
ATOM 3360 C C . THR A 1 421 ? 20.523 -15.505 -5.699 1.00 68.12 421 THR A C 1
ATOM 3362 O O . THR A 1 421 ? 21.299 -15.096 -4.835 1.00 68.12 421 THR A O 1
ATOM 3365 N N . ASP A 1 422 ? 20.945 -16.047 -6.844 1.00 82.19 422 ASP A N 1
ATOM 3366 C CA . ASP A 1 422 ? 22.359 -16.126 -7.240 1.00 82.19 422 ASP A CA 1
ATOM 3367 C C . ASP A 1 422 ? 22.546 -15.440 -8.601 1.00 82.19 422 ASP A C 1
ATOM 3369 O O . ASP A 1 422 ? 22.507 -16.046 -9.683 1.00 82.19 422 ASP A O 1
ATOM 3373 N N . LEU A 1 423 ? 22.712 -14.116 -8.540 1.00 86.75 423 LEU A N 1
ATOM 3374 C CA . LEU A 1 423 ? 22.966 -13.302 -9.722 1.00 86.75 423 LEU A CA 1
ATOM 3375 C C . LEU A 1 423 ? 24.322 -13.667 -10.349 1.00 86.75 423 LEU A C 1
ATOM 3377 O O . LEU A 1 423 ? 24.423 -13.726 -11.574 1.00 86.75 423 LEU A O 1
ATOM 3381 N N . GLY A 1 424 ? 25.344 -13.977 -9.551 1.00 88.31 424 GLY A N 1
ATOM 3382 C CA . GLY A 1 424 ? 26.645 -14.411 -10.053 1.00 88.31 424 GLY A CA 1
ATOM 3383 C C . GLY A 1 424 ? 26.562 -15.656 -10.944 1.00 88.31 424 GLY A C 1
ATOM 3384 O O . GLY A 1 424 ? 27.082 -15.661 -12.066 1.00 88.31 424 GLY A O 1
ATOM 3385 N N . PHE A 1 425 ? 25.875 -16.705 -10.486 1.00 88.81 425 PHE A N 1
ATOM 3386 C CA . PHE A 1 425 ? 25.623 -17.914 -11.276 1.00 88.81 425 PHE A CA 1
ATOM 3387 C C . PHE A 1 425 ? 24.855 -17.599 -12.565 1.00 88.81 425 PHE A C 1
ATOM 3389 O O . PHE A 1 425 ? 25.269 -18.015 -13.653 1.00 88.81 425 PHE A O 1
ATOM 3396 N N . SER A 1 426 ? 23.802 -16.788 -12.456 1.00 91.12 426 SER A N 1
ATOM 3397 C CA . SER A 1 426 ? 22.984 -16.338 -13.586 1.00 91.12 426 SER A CA 1
ATOM 3398 C C . SER A 1 426 ? 23.809 -15.580 -14.639 1.00 91.12 426 SER A C 1
ATOM 3400 O O . SER A 1 426 ? 23.682 -15.828 -15.839 1.00 91.12 426 SER A O 1
ATOM 3402 N N . LEU A 1 427 ? 24.728 -14.705 -14.219 1.00 92.75 427 LEU A N 1
ATOM 3403 C CA . LEU A 1 427 ? 25.643 -13.984 -15.113 1.00 92.75 427 LEU A CA 1
ATOM 3404 C C . LEU A 1 427 ? 26.644 -14.922 -15.799 1.00 92.75 427 LEU A C 1
ATOM 3406 O O . LEU A 1 427 ? 26.920 -14.775 -16.993 1.00 92.75 427 LEU A O 1
ATOM 3410 N N . ALA A 1 428 ? 27.181 -15.904 -15.074 1.00 92.69 428 ALA A N 1
ATOM 3411 C CA . ALA A 1 428 ? 28.085 -16.896 -15.650 1.00 92.69 428 ALA A CA 1
ATOM 3412 C C . ALA A 1 428 ? 27.373 -17.763 -16.702 1.00 92.69 428 ALA A C 1
ATOM 3414 O O . ALA A 1 428 ? 27.934 -18.032 -17.769 1.00 92.69 428 ALA A O 1
ATOM 3415 N N . HIS A 1 429 ? 26.128 -18.164 -16.433 1.00 93.94 429 HIS A N 1
ATOM 3416 C CA . HIS A 1 429 ? 25.298 -18.877 -17.398 1.00 93.94 429 HIS A CA 1
ATOM 3417 C C . HIS A 1 429 ? 24.984 -18.011 -18.625 1.00 93.94 429 HIS A C 1
ATOM 3419 O O . HIS A 1 429 ? 25.169 -18.465 -19.756 1.00 93.94 429 HIS A O 1
ATOM 3425 N N . PHE A 1 430 ? 24.634 -16.739 -18.422 1.00 95.44 430 PHE A N 1
ATOM 3426 C CA . PHE A 1 430 ? 24.414 -15.787 -19.510 1.00 95.44 430 PHE A CA 1
ATOM 3427 C C . PHE A 1 430 ? 25.616 -15.686 -20.453 1.00 95.44 430 PHE A C 1
ATOM 3429 O O . PHE A 1 430 ? 25.469 -15.767 -21.672 1.00 95.44 430 PHE A O 1
ATOM 3436 N N . CYS A 1 431 ? 26.821 -15.554 -19.898 1.00 94.81 431 CYS A N 1
ATOM 3437 C CA . CYS A 1 431 ? 28.051 -15.486 -20.683 1.00 94.81 431 CYS A CA 1
ATOM 3438 C C . CYS A 1 431 ? 28.361 -16.778 -21.451 1.00 94.81 431 CYS A C 1
ATOM 3440 O O . CYS A 1 431 ? 29.052 -16.723 -22.469 1.00 94.81 431 CYS A O 1
ATOM 3442 N N . ARG A 1 432 ? 27.871 -17.929 -20.981 1.00 94.50 432 ARG A N 1
ATOM 3443 C CA . ARG A 1 432 ? 28.076 -19.223 -21.637 1.00 94.50 432 ARG A CA 1
ATOM 3444 C C . ARG A 1 432 ? 27.109 -19.438 -22.802 1.00 94.50 432 ARG A C 1
ATOM 3446 O O . ARG A 1 432 ? 27.565 -19.793 -23.883 1.00 94.50 432 ARG A O 1
ATOM 3453 N N . GLU A 1 433 ? 25.816 -19.196 -22.595 1.00 94.62 433 GLU A N 1
ATOM 3454 C CA . GLU A 1 433 ? 24.768 -19.568 -23.564 1.00 94.62 433 GLU A CA 1
ATOM 3455 C C . GLU A 1 433 ? 24.255 -18.392 -24.409 1.00 94.62 433 GLU A C 1
ATOM 3457 O O . GLU A 1 433 ? 23.857 -18.582 -25.556 1.00 94.62 433 GLU A O 1
ATOM 3462 N N . PHE A 1 434 ? 24.275 -17.164 -23.878 1.00 95.31 434 PHE A N 1
ATOM 3463 C CA . PHE A 1 434 ? 23.553 -16.016 -24.454 1.00 95.31 434 PHE A CA 1
ATOM 3464 C C . PHE A 1 434 ? 24.447 -14.810 -24.784 1.00 95.31 434 PHE A C 1
ATOM 3466 O O . PHE A 1 434 ? 23.961 -13.716 -25.080 1.00 95.31 434 PHE A O 1
ATOM 3473 N N . LEU A 1 435 ? 25.773 -14.979 -24.773 1.00 93.88 435 LEU A N 1
ATOM 3474 C CA . LEU A 1 435 ? 26.720 -13.887 -25.034 1.00 93.88 435 LEU A CA 1
ATOM 3475 C C . LEU A 1 435 ? 26.652 -13.345 -26.475 1.00 93.88 435 LEU A C 1
ATOM 3477 O O . LEU A 1 435 ? 27.153 -12.255 -26.759 1.00 93.88 435 LEU A O 1
ATOM 3481 N N . ASP A 1 436 ? 26.026 -14.083 -27.392 1.00 93.56 436 ASP A N 1
ATOM 3482 C CA . ASP A 1 436 ? 25.719 -13.648 -28.757 1.00 93.56 436 ASP A CA 1
ATOM 3483 C C . ASP A 1 436 ? 24.717 -12.474 -28.796 1.00 93.56 436 ASP A C 1
ATOM 3485 O O . ASP A 1 436 ? 24.706 -11.690 -29.750 1.00 93.56 436 ASP A O 1
ATOM 3489 N N . ALA A 1 437 ? 23.922 -12.305 -27.731 1.00 92.56 437 ALA A N 1
ATOM 3490 C CA . ALA A 1 437 ? 23.009 -11.184 -27.544 1.00 92.56 437 ALA A CA 1
ATOM 3491 C C . ALA A 1 437 ? 23.737 -9.836 -27.454 1.00 92.56 437 ALA A C 1
ATOM 3493 O O . ALA A 1 437 ? 23.142 -8.799 -27.761 1.00 92.56 437 ALA A O 1
ATOM 3494 N N . VAL A 1 438 ? 25.007 -9.839 -27.028 1.00 95.38 438 VAL A N 1
ATOM 3495 C CA . VAL A 1 438 ? 25.759 -8.632 -26.674 1.00 95.38 438 VAL A CA 1
ATOM 3496 C C . VAL A 1 438 ? 26.873 -8.357 -27.682 1.00 95.38 438 VAL A C 1
ATOM 3498 O O . VAL A 1 438 ? 27.854 -9.092 -27.800 1.00 95.38 438 VAL A O 1
ATOM 3501 N N . ASP A 1 439 ? 26.751 -7.222 -28.369 1.00 91.56 439 ASP A N 1
ATOM 3502 C CA . ASP A 1 439 ? 27.770 -6.672 -29.264 1.00 91.56 439 ASP A CA 1
ATOM 3503 C C . ASP A 1 439 ? 28.037 -5.176 -29.003 1.00 91.56 439 ASP A C 1
ATOM 3505 O O . ASP A 1 439 ? 27.366 -4.518 -28.204 1.00 91.56 439 ASP A O 1
ATOM 3509 N N . HIS A 1 440 ? 28.975 -4.600 -29.758 1.00 89.00 440 HIS A N 1
ATOM 3510 C CA . HIS A 1 440 ? 29.372 -3.187 -29.677 1.00 89.00 440 HIS A CA 1
ATOM 3511 C C . HIS A 1 440 ? 28.249 -2.178 -30.008 1.00 89.00 440 HIS A C 1
ATOM 3513 O O . HIS A 1 440 ? 28.458 -0.964 -29.936 1.00 89.00 440 HIS A O 1
ATOM 3519 N N . ARG A 1 441 ? 27.059 -2.640 -30.418 1.00 86.94 441 ARG A N 1
ATOM 3520 C CA . ARG A 1 441 ? 25.855 -1.822 -30.649 1.00 86.94 441 ARG A CA 1
ATOM 3521 C C . ARG A 1 441 ? 24.800 -2.010 -29.559 1.00 86.94 441 ARG A C 1
ATOM 3523 O O . ARG A 1 441 ? 23.778 -1.318 -29.600 1.00 86.94 441 ARG A O 1
ATOM 3530 N N . THR A 1 442 ? 25.037 -2.929 -28.632 1.00 91.31 442 THR A N 1
ATOM 3531 C CA . THR A 1 442 ? 24.089 -3.360 -27.611 1.00 91.31 442 THR A CA 1
ATOM 3532 C C . THR A 1 442 ? 24.225 -2.517 -26.356 1.00 91.31 442 THR A C 1
ATOM 3534 O O . THR A 1 442 ? 25.320 -2.342 -25.826 1.00 91.31 442 THR A O 1
ATOM 3537 N N . THR A 1 443 ? 23.107 -1.977 -25.886 1.00 91.81 443 THR A N 1
ATOM 3538 C CA . THR A 1 443 ? 22.990 -1.414 -24.544 1.00 91.81 443 THR A CA 1
ATOM 3539 C C . THR A 1 443 ? 22.362 -2.469 -23.645 1.00 91.81 443 THR A C 1
ATOM 3541 O O . THR A 1 443 ? 21.245 -2.912 -23.910 1.00 91.81 443 THR A O 1
ATOM 3544 N N . VAL A 1 444 ? 23.102 -2.880 -22.620 1.00 94.62 444 VAL A N 1
ATOM 3545 C CA . VAL A 1 444 ? 22.647 -3.834 -21.607 1.00 94.62 444 VAL A CA 1
ATOM 3546 C C . VAL A 1 444 ? 22.053 -3.043 -20.447 1.00 94.62 444 VAL A C 1
ATOM 3548 O O . VAL A 1 444 ? 22.687 -2.105 -19.964 1.00 94.62 444 VAL A O 1
ATOM 3551 N N . ILE A 1 445 ? 20.839 -3.393 -20.030 1.00 93.81 445 ILE A N 1
ATOM 3552 C CA . ILE A 1 445 ? 20.158 -2.825 -18.865 1.00 93.81 445 ILE A CA 1
ATOM 3553 C C . ILE A 1 445 ? 19.940 -3.955 -17.864 1.00 93.81 445 ILE A C 1
ATOM 3555 O O . ILE A 1 445 ? 19.209 -4.902 -18.146 1.00 93.81 445 ILE A O 1
ATOM 3559 N N . VAL A 1 446 ? 20.581 -3.848 -16.708 1.00 94.31 446 VAL A N 1
ATOM 3560 C CA . VAL A 1 446 ? 20.419 -4.765 -15.580 1.00 94.31 446 VAL A CA 1
ATOM 3561 C C . VAL A 1 446 ? 19.414 -4.159 -14.611 1.00 94.31 446 VAL A C 1
ATOM 3563 O O . VAL A 1 446 ? 19.464 -2.960 -14.342 1.00 94.31 446 VAL A O 1
ATOM 3566 N N . VAL A 1 447 ? 18.480 -4.968 -14.126 1.00 92.75 447 VAL A N 1
ATOM 3567 C CA . VAL A 1 447 ? 17.377 -4.541 -13.262 1.00 92.75 447 VAL A CA 1
ATOM 3568 C C . VAL A 1 447 ? 17.357 -5.471 -12.070 1.00 92.75 447 VAL A C 1
ATOM 3570 O O . VAL A 1 447 ? 17.041 -6.646 -12.225 1.00 92.75 447 VAL A O 1
ATOM 3573 N N . GLY A 1 448 ? 17.733 -4.961 -10.908 1.00 90.62 448 GLY A N 1
ATOM 3574 C CA . GLY A 1 448 ? 17.975 -5.785 -9.729 1.00 90.62 448 GLY A CA 1
ATOM 3575 C C . GLY A 1 448 ? 18.521 -4.957 -8.578 1.00 90.62 448 GLY A C 1
ATOM 3576 O O . GLY A 1 448 ? 19.110 -3.895 -8.801 1.00 90.62 448 GLY A O 1
ATOM 3577 N N . ASP A 1 449 ? 18.342 -5.459 -7.363 1.00 88.69 449 ASP A N 1
ATOM 3578 C CA . ASP A 1 449 ? 18.889 -4.884 -6.128 1.00 88.69 449 ASP A CA 1
ATOM 3579 C C . ASP A 1 449 ? 20.376 -5.229 -5.897 1.00 88.69 449 ASP A C 1
ATOM 3581 O O . ASP A 1 449 ? 21.013 -4.656 -5.016 1.00 88.69 449 ASP A O 1
ATOM 3585 N N . ALA A 1 450 ? 20.952 -6.086 -6.750 1.00 88.56 450 ALA A N 1
ATOM 3586 C CA . ALA A 1 450 ? 22.331 -6.580 -6.688 1.00 88.56 450 ALA A CA 1
ATOM 3587 C C . ALA A 1 450 ? 22.637 -7.457 -5.462 1.00 88.56 450 ALA A C 1
ATOM 3589 O O . ALA A 1 450 ? 23.799 -7.560 -5.061 1.00 88.56 450 ALA A O 1
ATOM 3590 N N . ARG A 1 451 ? 21.620 -8.100 -4.883 1.00 86.88 451 ARG A N 1
ATOM 3591 C CA . ARG A 1 451 ? 21.790 -9.052 -3.783 1.00 86.88 451 ARG A CA 1
ATOM 3592 C C . ARG A 1 451 ? 22.186 -10.435 -4.299 1.00 86.88 451 ARG A C 1
ATOM 3594 O O . ARG A 1 451 ? 21.509 -10.994 -5.160 1.00 86.88 451 ARG A O 1
ATOM 3601 N N . ASN A 1 452 ? 23.283 -10.990 -3.777 1.00 82.69 452 ASN A N 1
ATOM 3602 C CA . ASN A 1 452 ? 23.761 -12.338 -4.134 1.00 82.69 452 ASN A CA 1
ATOM 3603 C C . ASN A 1 452 ? 23.642 -13.345 -2.986 1.00 82.69 452 ASN A C 1
ATOM 3605 O O . ASN A 1 452 ? 24.159 -14.454 -3.105 1.00 82.69 452 ASN A O 1
ATOM 3609 N N . ASN A 1 453 ? 23.018 -12.990 -1.857 1.00 80.69 453 ASN A N 1
ATOM 3610 C CA . ASN A 1 453 ? 22.935 -13.853 -0.680 1.00 80.69 453 ASN A CA 1
ATOM 3611 C C . ASN A 1 453 ? 24.311 -14.424 -0.265 1.00 80.69 453 ASN A C 1
ATOM 3613 O O . ASN A 1 453 ? 24.469 -15.619 -0.010 1.00 80.69 453 ASN A O 1
ATOM 3617 N N . PHE A 1 454 ? 25.328 -13.555 -0.248 1.00 80.19 454 PHE A N 1
ATOM 3618 C CA . PHE A 1 454 ? 26.736 -13.872 0.044 1.00 80.19 454 PHE A CA 1
ATOM 3619 C C . PHE A 1 454 ? 27.425 -14.838 -0.939 1.00 80.19 454 PHE A C 1
ATOM 3621 O O . PHE A 1 454 ? 28.551 -15.276 -0.683 1.00 80.19 454 PHE A O 1
ATOM 3628 N N . ASN A 1 455 ? 26.790 -15.167 -2.067 1.00 84.75 455 ASN A N 1
ATOM 3629 C CA . ASN A 1 455 ? 27.442 -15.882 -3.158 1.00 84.75 455 ASN A CA 1
ATOM 3630 C C . ASN A 1 455 ? 28.404 -14.960 -3.919 1.00 84.75 455 ASN A C 1
ATOM 3632 O O . ASN A 1 455 ? 28.378 -13.740 -3.790 1.00 84.75 455 ASN A O 1
ATOM 3636 N N . SER A 1 456 ? 29.286 -15.554 -4.725 1.00 87.81 456 SER A N 1
ATOM 3637 C CA . SER A 1 456 ? 30.248 -14.780 -5.512 1.00 87.81 456 SER A CA 1
ATOM 3638 C C . SER A 1 456 ? 29.529 -13.906 -6.550 1.00 87.81 456 SER A C 1
ATOM 3640 O O . SER A 1 456 ? 28.811 -14.464 -7.378 1.00 87.81 456 SER A O 1
ATOM 3642 N N . PRO A 1 457 ? 29.810 -12.592 -6.628 1.00 89.00 457 PRO A N 1
ATOM 3643 C CA . PRO A 1 457 ? 29.184 -11.704 -7.612 1.00 89.00 457 PRO A CA 1
ATOM 3644 C C . PRO A 1 457 ? 29.658 -11.940 -9.060 1.00 89.00 457 PRO A C 1
ATOM 3646 O O . PRO A 1 457 ? 29.168 -11.310 -9.990 1.00 89.00 457 PRO A O 1
ATOM 3649 N N . ARG A 1 458 ? 30.632 -12.835 -9.296 1.00 92.50 458 ARG A N 1
ATOM 3650 C CA . ARG A 1 458 ? 31.145 -13.168 -10.645 1.00 92.50 458 ARG A CA 1
ATOM 3651 C C . ARG A 1 458 ? 31.435 -11.931 -11.511 1.00 92.50 458 ARG A C 1
ATOM 3653 O O . ARG A 1 458 ? 30.997 -11.816 -12.660 1.00 92.50 458 ARG A O 1
ATOM 3660 N N . LEU A 1 459 ? 32.214 -11.000 -10.953 1.00 94.19 459 LEU A N 1
ATOM 3661 C CA . LEU A 1 459 ? 32.618 -9.763 -11.633 1.00 94.19 459 LEU A CA 1
ATOM 3662 C C . LEU A 1 459 ? 33.348 -10.029 -12.961 1.00 94.19 459 LEU A C 1
ATOM 3664 O O . LEU A 1 459 ? 33.278 -9.213 -13.872 1.00 94.19 459 LEU A O 1
ATOM 3668 N N . ASP A 1 460 ? 33.993 -11.187 -13.105 1.00 95.38 460 ASP A N 1
ATOM 3669 C CA . ASP A 1 460 ? 34.613 -11.668 -14.342 1.00 95.38 460 ASP A CA 1
ATOM 3670 C C . ASP A 1 460 ? 33.594 -11.870 -15.481 1.00 95.38 460 ASP A C 1
ATOM 3672 O O . ASP A 1 460 ? 33.825 -11.462 -16.629 1.00 95.38 460 ASP A O 1
ATOM 3676 N N . ALA A 1 461 ? 32.431 -12.449 -15.168 1.00 94.56 461 ALA A N 1
ATOM 3677 C CA . ALA A 1 461 ? 31.335 -12.596 -16.119 1.00 94.56 461 ALA A CA 1
ATOM 3678 C C . ALA A 1 461 ? 30.747 -11.224 -16.480 1.00 94.56 461 ALA A C 1
ATOM 3680 O O . ALA A 1 461 ? 30.543 -10.920 -17.660 1.00 94.56 461 ALA A O 1
ATOM 3681 N N . PHE A 1 462 ? 30.548 -10.360 -15.484 1.00 95.62 462 PHE A N 1
ATOM 3682 C CA . PHE A 1 462 ? 30.012 -9.018 -15.704 1.00 95.62 462 PHE A CA 1
ATOM 3683 C C . PHE A 1 462 ? 30.959 -8.131 -16.532 1.00 95.62 462 PHE A C 1
ATOM 3685 O O . PHE A 1 462 ? 30.532 -7.435 -17.458 1.00 95.62 462 PHE A O 1
ATOM 3692 N N . GLU A 1 463 ? 32.268 -8.211 -16.286 1.00 95.88 463 GLU A N 1
ATOM 3693 C CA . GLU A 1 463 ? 33.286 -7.516 -17.074 1.00 95.88 463 GLU A CA 1
ATOM 3694 C C . GLU A 1 463 ? 33.276 -7.981 -18.538 1.00 95.88 463 GLU A C 1
ATOM 3696 O O . GLU A 1 463 ? 33.401 -7.169 -19.460 1.00 95.88 463 GLU A O 1
ATOM 3701 N N . THR A 1 464 ? 33.072 -9.280 -18.776 1.00 96.00 464 THR A N 1
ATOM 3702 C CA . THR A 1 464 ? 32.960 -9.839 -20.131 1.00 96.00 464 THR A CA 1
ATOM 3703 C C . THR A 1 464 ? 31.796 -9.209 -20.901 1.00 96.00 464 THR A C 1
ATOM 3705 O O . THR A 1 464 ? 31.963 -8.810 -22.061 1.00 96.00 464 THR A O 1
ATOM 3708 N N . ILE A 1 465 ? 30.643 -9.035 -20.246 1.00 95.81 465 ILE A N 1
ATOM 3709 C CA . ILE A 1 465 ? 29.482 -8.328 -20.806 1.00 95.81 465 ILE A CA 1
ATOM 3710 C C . ILE A 1 465 ? 29.848 -6.868 -21.095 1.00 95.81 465 ILE A C 1
ATOM 3712 O O . ILE A 1 465 ? 29.635 -6.384 -22.212 1.00 95.81 465 ILE A O 1
ATOM 3716 N N . ARG A 1 466 ? 30.467 -6.175 -20.131 1.00 95.69 466 ARG A N 1
ATOM 3717 C CA . ARG A 1 466 ? 30.857 -4.763 -20.263 1.00 95.69 466 ARG A CA 1
ATOM 3718 C C . ARG A 1 466 ? 31.861 -4.508 -21.387 1.00 95.69 466 ARG A C 1
ATOM 3720 O O . ARG A 1 466 ? 31.786 -3.467 -22.042 1.00 95.69 466 ARG A O 1
ATOM 3727 N N . ARG A 1 467 ? 32.798 -5.423 -21.636 1.00 95.38 467 ARG A N 1
ATOM 3728 C CA . ARG A 1 467 ? 33.783 -5.298 -22.726 1.00 95.38 467 ARG A CA 1
ATOM 3729 C C . ARG A 1 467 ? 33.141 -5.427 -24.110 1.00 95.38 467 ARG A C 1
ATOM 3731 O O . ARG A 1 467 ? 33.630 -4.818 -25.059 1.00 95.38 467 ARG A O 1
ATOM 3738 N N . ARG A 1 468 ? 32.063 -6.208 -24.239 1.00 95.50 468 ARG A N 1
ATOM 3739 C CA . ARG A 1 468 ? 31.341 -6.398 -25.509 1.00 95.50 468 ARG A CA 1
ATOM 3740 C C . ARG A 1 468 ? 30.266 -5.349 -25.752 1.00 95.50 468 ARG A C 1
ATOM 3742 O O . ARG A 1 468 ? 30.078 -4.951 -26.899 1.00 95.50 468 ARG A O 1
ATOM 3749 N N . ALA A 1 469 ? 29.557 -4.937 -24.706 1.00 95.06 469 ALA A N 1
ATOM 3750 C CA . ALA A 1 469 ? 28.450 -4.001 -24.804 1.00 95.06 469 ALA A CA 1
ATOM 3751 C C . ALA A 1 469 ? 28.921 -2.599 -25.209 1.00 95.06 469 ALA A C 1
ATOM 3753 O O . ALA A 1 469 ? 29.999 -2.136 -24.842 1.00 95.06 469 ALA A O 1
ATOM 3754 N N . ARG A 1 470 ? 28.058 -1.868 -25.919 1.00 91.12 470 ARG A N 1
ATOM 3755 C CA . ARG A 1 470 ? 28.235 -0.429 -26.143 1.00 91.12 470 ARG A CA 1
ATOM 3756 C C . ARG A 1 470 ? 28.170 0.343 -24.828 1.00 91.12 470 ARG A C 1
ATOM 3758 O O . ARG A 1 470 ? 28.915 1.302 -24.650 1.00 91.12 470 ARG A O 1
ATOM 3765 N N . ARG A 1 471 ? 27.183 -0.008 -23.998 1.00 92.38 471 ARG A N 1
ATOM 3766 C CA . ARG A 1 471 ? 26.923 0.567 -22.676 1.00 92.38 471 ARG A CA 1
ATOM 3767 C C . ARG A 1 471 ? 26.281 -0.479 -21.770 1.00 92.38 471 ARG A C 1
ATOM 3769 O O . ARG A 1 471 ? 25.444 -1.242 -22.252 1.00 92.38 471 ARG A O 1
ATOM 3776 N N . VAL A 1 472 ? 26.607 -0.444 -20.488 1.00 95.06 472 VAL A N 1
ATOM 3777 C CA . VAL A 1 472 ? 25.962 -1.206 -19.416 1.00 95.06 472 VAL A CA 1
ATOM 3778 C C . VAL A 1 472 ? 25.346 -0.225 -18.433 1.00 95.06 472 VAL A C 1
ATOM 3780 O O . VAL A 1 472 ? 26.004 0.712 -17.982 1.00 95.06 472 VAL A O 1
ATOM 3783 N N . LEU A 1 473 ? 24.067 -0.412 -18.141 1.00 93.88 473 LEU A N 1
ATOM 3784 C CA . LEU A 1 473 ? 23.291 0.446 -17.261 1.00 93.88 473 LEU A CA 1
ATOM 3785 C C . LEU A 1 473 ? 22.614 -0.409 -16.210 1.00 93.88 473 LEU A C 1
ATOM 3787 O O . LEU A 1 473 ? 22.135 -1.495 -16.527 1.00 93.88 473 LEU A O 1
ATOM 3791 N N . TRP A 1 474 ? 22.549 0.098 -14.988 1.00 94.69 474 TRP A N 1
ATOM 3792 C CA . TRP A 1 474 ? 21.923 -0.612 -13.883 1.00 94.69 474 TRP A CA 1
ATOM 3793 C C . TRP A 1 474 ? 20.777 0.204 -13.304 1.00 94.69 474 TRP A C 1
ATOM 3795 O O . TRP A 1 474 ? 20.968 1.360 -12.926 1.00 94.69 474 TRP A O 1
ATOM 3805 N N . PHE A 1 475 ? 19.588 -0.386 -13.252 1.00 93.81 475 PHE A N 1
ATOM 3806 C CA . PHE A 1 475 ? 18.400 0.183 -12.627 1.00 93.81 475 PHE A CA 1
ATOM 3807 C C . PHE A 1 475 ? 18.148 -0.565 -11.320 1.00 93.81 475 PHE A C 1
ATOM 3809 O O . PHE A 1 475 ? 17.672 -1.700 -11.328 1.00 93.81 475 PHE A O 1
ATOM 3816 N N . ASN A 1 476 ? 18.522 0.066 -10.209 1.00 92.31 476 ASN A N 1
ATOM 3817 C CA . ASN A 1 476 ? 18.380 -0.504 -8.876 1.00 92.31 476 ASN A CA 1
ATOM 3818 C C . ASN A 1 476 ? 17.177 0.155 -8.183 1.00 92.31 476 ASN A C 1
ATOM 3820 O O . ASN A 1 476 ? 17.151 1.383 -8.097 1.00 92.31 476 ASN A O 1
ATOM 3824 N N . PRO A 1 477 ? 16.157 -0.591 -7.730 1.00 87.94 477 PRO A N 1
ATOM 3825 C CA . PRO A 1 477 ? 15.016 0.007 -7.044 1.00 87.94 477 PRO A CA 1
ATOM 3826 C C . PRO A 1 477 ? 15.296 0.388 -5.594 1.00 87.94 477 PRO A C 1
ATOM 3828 O O . PRO A 1 477 ? 14.528 1.165 -5.028 1.00 87.94 477 PRO A O 1
ATOM 3831 N N . GLU A 1 478 ? 16.365 -0.135 -4.992 1.00 87.50 478 GLU A N 1
ATOM 3832 C CA . GLU A 1 478 ? 16.800 0.291 -3.672 1.00 87.50 478 GLU A CA 1
ATOM 3833 C C . GLU A 1 478 ? 17.562 1.626 -3.758 1.00 87.50 478 GLU A C 1
ATOM 3835 O O . GLU A 1 478 ? 18.366 1.829 -4.679 1.00 87.50 478 GLU A O 1
ATOM 3840 N N . PRO A 1 479 ? 17.351 2.542 -2.795 1.00 85.69 479 PRO A N 1
ATOM 3841 C CA . PRO A 1 479 ? 18.091 3.793 -2.733 1.00 85.69 479 PRO A CA 1
ATOM 3842 C C . PRO A 1 479 ? 19.585 3.548 -2.462 1.00 85.69 479 PRO A C 1
ATOM 3844 O O . PRO A 1 479 ? 19.934 2.588 -1.769 1.00 85.69 479 PRO A O 1
ATOM 3847 N N . PRO A 1 480 ? 20.478 4.462 -2.893 1.00 86.44 480 PRO A N 1
ATOM 3848 C CA . PRO A 1 480 ? 21.923 4.340 -2.683 1.00 86.44 480 PRO A CA 1
ATOM 3849 C C . PRO A 1 480 ? 22.363 4.118 -1.234 1.00 86.44 480 PRO A C 1
ATOM 3851 O O . PRO A 1 480 ? 23.420 3.550 -0.988 1.00 86.44 480 PRO A O 1
ATOM 3854 N N . THR A 1 481 ? 21.550 4.539 -0.263 1.00 84.94 481 THR A N 1
ATOM 3855 C CA . THR A 1 481 ? 21.796 4.318 1.169 1.00 84.94 481 THR A CA 1
ATOM 3856 C C . THR A 1 481 ? 21.766 2.845 1.578 1.00 84.94 481 THR A C 1
ATOM 3858 O O . THR A 1 481 ? 22.327 2.509 2.615 1.00 84.94 481 THR A O 1
ATOM 3861 N N . LEU A 1 482 ? 21.096 1.984 0.805 1.00 83.50 482 LEU A N 1
ATOM 3862 C CA . LEU A 1 482 ? 21.023 0.541 1.050 1.00 83.50 482 LEU A CA 1
ATOM 3863 C C . LEU A 1 482 ? 22.046 -0.252 0.230 1.00 83.50 482 LEU A C 1
ATOM 3865 O O . LEU A 1 482 ? 22.310 -1.412 0.546 1.00 83.50 482 LEU A O 1
ATOM 3869 N N . TRP A 1 483 ? 22.680 0.366 -0.770 1.00 87.50 483 TRP A N 1
ATOM 3870 C CA . TRP A 1 483 ? 23.732 -0.288 -1.543 1.00 87.50 483 TRP A CA 1
ATOM 3871 C C . TRP A 1 483 ? 24.896 -0.641 -0.615 1.00 87.50 483 TRP A C 1
ATOM 3873 O O . TRP A 1 483 ? 25.364 0.196 0.158 1.00 87.50 483 TRP A O 1
ATOM 3883 N N . GLY A 1 484 ? 25.337 -1.897 -0.666 1.00 79.75 484 GLY A N 1
ATOM 3884 C CA . GLY A 1 484 ? 26.397 -2.423 0.202 1.00 79.75 484 GLY A CA 1
ATOM 3885 C C . GLY A 1 484 ? 25.943 -2.807 1.612 1.00 79.75 484 GLY A C 1
ATOM 3886 O O . GLY A 1 484 ? 26.779 -3.171 2.436 1.00 79.75 484 GLY A O 1
ATOM 3887 N N . THR A 1 485 ? 24.644 -2.715 1.919 1.00 81.69 485 THR A N 1
ATOM 3888 C CA . THR A 1 485 ? 24.090 -3.229 3.178 1.00 81.69 485 THR A CA 1
ATOM 3889 C C . THR A 1 485 ? 23.652 -4.683 3.017 1.00 81.69 485 THR A C 1
ATOM 3891 O O . THR A 1 485 ? 23.134 -5.078 1.973 1.00 81.69 485 THR A O 1
ATOM 3894 N N . GLY A 1 486 ? 23.852 -5.494 4.059 1.00 82.69 486 GLY A N 1
ATOM 3895 C CA . GLY A 1 486 ? 23.512 -6.917 4.016 1.00 82.69 486 GLY A CA 1
ATOM 3896 C C . GLY A 1 486 ? 24.343 -7.672 2.978 1.00 82.69 486 GLY A C 1
ATOM 3897 O O . GLY A 1 486 ? 25.560 -7.750 3.105 1.00 82.69 486 GLY A O 1
ATOM 3898 N N . ASP A 1 487 ? 23.664 -8.230 1.979 1.00 80.94 487 ASP A N 1
ATOM 3899 C CA . ASP A 1 487 ? 24.197 -9.086 0.916 1.00 80.94 487 ASP A CA 1
ATOM 3900 C C . ASP A 1 487 ? 24.201 -8.418 -0.475 1.00 80.94 487 ASP A C 1
ATOM 3902 O O . ASP A 1 487 ? 24.302 -9.102 -1.494 1.00 80.94 487 ASP A O 1
ATOM 3906 N N . SER A 1 488 ? 24.046 -7.090 -0.531 1.00 88.56 488 SER A N 1
ATOM 3907 C CA . SER A 1 488 ? 24.100 -6.316 -1.777 1.00 88.56 488 SER A CA 1
ATOM 3908 C C . SER A 1 488 ? 25.549 -6.057 -2.213 1.00 88.56 488 SER A C 1
ATOM 3910 O O . SER A 1 488 ? 26.228 -5.220 -1.613 1.00 88.56 488 SER A O 1
ATOM 3912 N N . ASP A 1 489 ? 25.946 -6.565 -3.377 1.00 91.62 489 ASP A N 1
ATOM 3913 C CA . ASP A 1 489 ? 27.271 -6.319 -3.975 1.00 91.62 489 ASP A CA 1
ATOM 3914 C C . ASP A 1 489 ? 27.282 -5.129 -4.952 1.00 91.62 489 ASP A C 1
ATOM 3916 O O . ASP A 1 489 ? 28.196 -4.969 -5.762 1.00 91.62 489 ASP A O 1
ATOM 3920 N N . MET A 1 490 ? 26.262 -4.263 -4.910 1.00 93.94 490 MET A N 1
ATOM 3921 C CA . MET A 1 490 ? 26.083 -3.148 -5.854 1.00 93.94 490 MET A CA 1
ATOM 3922 C C . MET A 1 490 ? 27.351 -2.292 -6.044 1.00 93.94 490 MET A C 1
ATOM 3924 O O . MET A 1 490 ? 27.667 -1.906 -7.171 1.00 93.94 490 MET A O 1
ATOM 3928 N N . TYR A 1 491 ? 28.111 -2.022 -4.974 1.00 93.38 491 TYR A N 1
ATOM 3929 C CA . TYR A 1 491 ? 29.356 -1.247 -5.060 1.00 93.38 491 TYR A CA 1
ATOM 3930 C C . TYR A 1 491 ? 30.463 -1.942 -5.860 1.00 93.38 491 TYR A C 1
ATOM 3932 O O . TYR A 1 491 ? 31.262 -1.255 -6.497 1.00 93.38 491 TYR A O 1
ATOM 3940 N N . GLU A 1 492 ? 30.488 -3.274 -5.886 1.00 93.56 492 GLU A N 1
ATOM 3941 C CA . GLU A 1 492 ? 31.452 -4.046 -6.672 1.00 93.56 492 GLU A CA 1
ATOM 3942 C C . GLU A 1 492 ? 31.129 -4.015 -8.170 1.00 93.56 492 GLU A C 1
ATOM 3944 O O . GLU A 1 492 ? 32.037 -4.016 -9.003 1.00 93.56 492 GLU A O 1
ATOM 3949 N N . TYR A 1 493 ? 29.846 -3.910 -8.532 1.00 94.69 493 TYR A N 1
ATOM 3950 C CA . TYR A 1 493 ? 29.410 -3.793 -9.926 1.00 94.69 493 TYR A CA 1
ATOM 3951 C C . TYR A 1 493 ? 29.564 -2.375 -10.506 1.00 94.69 493 TYR A C 1
ATOM 3953 O O . TYR A 1 493 ? 29.649 -2.226 -11.731 1.00 94.69 493 TYR A O 1
ATOM 3961 N N . LEU A 1 494 ? 29.624 -1.327 -9.668 1.00 93.44 494 LEU A N 1
ATOM 3962 C CA . LEU A 1 494 ? 29.709 0.075 -10.116 1.00 93.44 494 LEU A CA 1
ATOM 3963 C C . LEU A 1 494 ? 30.816 0.351 -11.150 1.00 93.44 494 LEU A C 1
ATOM 3965 O O . LEU A 1 494 ? 30.507 1.002 -12.150 1.00 93.44 494 LEU A O 1
ATOM 3969 N N . PRO A 1 495 ? 32.071 -0.123 -10.985 1.00 94.19 495 PRO A N 1
ATOM 3970 C CA . PRO A 1 495 ? 33.153 0.163 -11.933 1.00 94.19 495 PRO A CA 1
ATOM 3971 C C . PRO A 1 495 ? 32.894 -0.370 -13.346 1.00 94.19 495 PRO A C 1
ATOM 3973 O O . PRO A 1 495 ? 33.476 0.117 -14.315 1.00 94.19 495 PRO A O 1
ATOM 3976 N N . PHE A 1 496 ? 32.018 -1.367 -13.473 1.00 94.25 496 PHE A N 1
ATOM 3977 C CA . PHE A 1 496 ? 31.660 -1.991 -14.741 1.00 94.25 496 PHE A CA 1
ATOM 3978 C C . PHE A 1 496 ? 30.392 -1.390 -15.366 1.00 94.25 496 PHE A C 1
ATOM 3980 O O . PHE A 1 496 ? 30.027 -1.762 -16.481 1.00 94.25 496 PHE A O 1
ATOM 3987 N N . CYS A 1 497 ? 29.722 -0.458 -14.685 1.00 94.31 497 CYS A N 1
ATOM 3988 C CA . CYS A 1 497 ? 28.519 0.207 -15.171 1.00 94.31 497 CYS A CA 1
ATOM 3989 C C . CYS A 1 497 ? 28.858 1.591 -15.741 1.00 94.31 497 CYS A C 1
ATOM 3991 O O . CYS A 1 497 ? 29.564 2.379 -15.121 1.00 94.31 497 CYS A O 1
ATOM 3993 N N . ASP A 1 498 ? 28.309 1.938 -16.907 1.00 93.56 498 ASP A N 1
ATOM 3994 C CA . ASP A 1 498 ? 28.453 3.294 -17.457 1.00 93.56 498 ASP A CA 1
ATOM 3995 C C . ASP A 1 498 ? 27.551 4.306 -16.739 1.00 93.56 498 ASP A C 1
ATOM 3997 O O . ASP A 1 498 ? 27.834 5.504 -16.747 1.00 93.56 498 ASP A O 1
ATOM 4001 N N . ALA A 1 499 ? 26.436 3.844 -16.168 1.00 92.12 499 ALA A N 1
ATOM 4002 C CA . ALA A 1 499 ? 25.621 4.605 -15.231 1.00 92.12 499 ALA A CA 1
ATOM 4003 C C . ALA A 1 499 ? 24.748 3.667 -14.392 1.00 92.12 499 ALA A C 1
ATOM 4005 O O . ALA A 1 499 ? 24.297 2.623 -14.870 1.00 92.12 499 ALA A O 1
ATOM 4006 N N . VAL A 1 500 ? 24.468 4.092 -13.164 1.00 93.19 500 VAL A N 1
ATOM 4007 C CA . VAL A 1 500 ? 23.533 3.434 -12.252 1.00 93.19 500 VAL A CA 1
ATOM 4008 C C . VAL A 1 500 ? 22.459 4.435 -11.858 1.00 93.19 500 VAL A C 1
ATOM 4010 O O . VAL A 1 500 ? 22.753 5.606 -11.610 1.00 93.19 500 VAL A O 1
ATOM 4013 N N . HIS A 1 501 ? 21.211 3.984 -11.860 1.00 92.06 501 HIS A N 1
ATOM 4014 C CA . HIS A 1 501 ? 20.041 4.794 -11.567 1.00 92.06 501 HIS A CA 1
ATOM 4015 C C . HIS A 1 501 ? 19.217 4.131 -10.468 1.00 92.06 501 HIS A C 1
ATOM 4017 O O . HIS A 1 501 ? 18.908 2.944 -10.561 1.00 92.06 501 HIS A O 1
ATOM 4023 N N . GLU A 1 502 ? 18.838 4.919 -9.464 1.00 91.56 502 GLU A N 1
ATOM 4024 C CA . GLU A 1 502 ? 17.777 4.553 -8.528 1.00 91.56 502 GLU A CA 1
ATOM 4025 C C . GLU A 1 502 ? 16.439 4.571 -9.280 1.00 91.56 502 GLU A C 1
ATOM 4027 O O . GLU A 1 502 ? 16.110 5.578 -9.907 1.00 91.56 502 GLU A O 1
ATOM 4032 N N . VAL A 1 503 ? 15.699 3.461 -9.266 1.00 90.88 503 VAL A N 1
ATOM 4033 C CA . VAL A 1 503 ? 14.429 3.278 -9.989 1.00 90.88 503 VAL A CA 1
ATOM 4034 C C . VAL A 1 503 ? 13.415 2.547 -9.103 1.00 90.88 503 VAL A C 1
ATOM 4036 O O . VAL A 1 503 ? 13.031 1.408 -9.360 1.00 90.88 503 VAL A O 1
ATOM 4039 N N . GLY A 1 504 ? 12.978 3.212 -8.037 1.00 87.31 504 GLY A N 1
ATOM 4040 C CA . GLY A 1 504 ? 11.932 2.736 -7.129 1.00 87.31 504 GLY A CA 1
ATOM 4041 C C . GLY A 1 504 ? 10.516 3.192 -7.506 1.00 87.31 504 GLY A C 1
ATOM 4042 O O . GLY A 1 504 ? 9.543 2.617 -7.017 1.00 87.31 504 GLY A O 1
ATOM 4043 N N . ASN A 1 505 ? 10.372 4.201 -8.373 1.00 89.44 505 ASN A N 1
ATOM 4044 C CA . ASN A 1 505 ? 9.083 4.757 -8.811 1.00 89.44 505 ASN A CA 1
ATOM 4045 C C . ASN A 1 505 ? 9.087 5.207 -10.291 1.00 89.44 505 ASN A C 1
ATOM 4047 O O . ASN A 1 505 ? 10.111 5.166 -10.983 1.00 89.44 505 ASN A O 1
ATOM 4051 N N . LEU A 1 506 ? 7.924 5.629 -10.809 1.00 88.25 506 LEU A N 1
ATOM 4052 C CA . LEU A 1 506 ? 7.771 5.974 -12.229 1.00 88.25 506 LEU A CA 1
ATOM 4053 C C . LEU A 1 506 ? 8.496 7.273 -12.614 1.00 88.25 506 LEU A C 1
ATOM 4055 O O . LEU A 1 506 ? 8.984 7.376 -13.740 1.00 88.25 506 LEU A O 1
ATOM 4059 N N . ALA A 1 507 ? 8.584 8.253 -11.712 1.00 88.12 507 ALA A N 1
ATOM 4060 C CA . ALA A 1 507 ? 9.322 9.493 -11.956 1.00 88.12 507 ALA A CA 1
ATOM 4061 C C . ALA A 1 507 ? 10.815 9.217 -12.178 1.00 88.12 507 ALA A C 1
ATOM 4063 O O . ALA A 1 507 ? 11.394 9.674 -13.166 1.00 88.12 507 ALA A O 1
ATOM 4064 N N . GLN A 1 508 ? 11.407 8.401 -11.309 1.00 90.56 508 GLN A N 1
ATOM 4065 C CA . GLN A 1 508 ? 12.793 7.953 -11.413 1.00 90.56 508 GLN A CA 1
ATOM 4066 C C . GLN A 1 508 ? 13.036 7.135 -12.687 1.00 90.56 508 GLN A C 1
ATOM 4068 O O . GLN A 1 508 ? 14.012 7.374 -13.401 1.00 90.56 508 GLN A O 1
ATOM 4073 N N . LEU A 1 509 ? 12.113 6.230 -13.040 1.00 88.44 509 LEU A N 1
ATOM 4074 C CA . LEU A 1 509 ? 12.181 5.488 -14.301 1.00 88.44 509 LEU A CA 1
ATOM 4075 C C . LEU A 1 509 ? 12.163 6.431 -15.514 1.00 88.44 509 LEU A C 1
ATOM 4077 O O . LEU A 1 509 ? 12.953 6.269 -16.446 1.00 88.44 509 LEU A O 1
ATOM 4081 N N . ALA A 1 510 ? 11.275 7.428 -15.508 1.00 84.56 510 ALA A N 1
ATOM 4082 C CA . ALA A 1 510 ? 11.181 8.412 -16.579 1.00 84.56 510 ALA A CA 1
ATOM 4083 C C . ALA A 1 510 ? 12.482 9.209 -16.737 1.00 84.56 510 ALA A C 1
ATOM 4085 O O . ALA A 1 510 ? 12.952 9.398 -17.861 1.00 84.56 510 ALA A O 1
ATOM 4086 N N . GLU A 1 511 ? 13.095 9.620 -15.627 1.00 85.50 511 GLU A N 1
ATOM 4087 C CA . GLU A 1 511 ? 14.370 10.333 -15.627 1.00 85.50 511 GLU A CA 1
ATOM 4088 C C . GLU A 1 511 ? 15.532 9.460 -16.129 1.00 85.50 511 GLU A C 1
ATOM 4090 O O . GLU A 1 511 ? 16.309 9.892 -16.990 1.00 85.50 511 GLU A O 1
ATOM 4095 N N . ALA A 1 512 ? 15.636 8.219 -15.642 1.00 85.12 512 ALA A N 1
ATOM 4096 C CA . ALA A 1 512 ? 16.661 7.264 -16.059 1.00 85.12 512 ALA A CA 1
ATOM 4097 C C . ALA A 1 512 ? 16.586 6.994 -17.571 1.00 85.12 512 ALA A C 1
ATOM 4099 O O . ALA A 1 512 ? 17.599 6.994 -18.280 1.00 85.12 512 ALA A O 1
ATOM 4100 N N . VAL A 1 513 ? 15.369 6.841 -18.097 1.00 77.69 513 VAL A N 1
ATOM 4101 C CA . VAL A 1 513 ? 15.148 6.549 -19.514 1.00 77.69 513 VAL A CA 1
ATOM 4102 C C . VAL A 1 513 ? 15.309 7.786 -20.394 1.00 77.69 513 VAL A C 1
ATOM 4104 O O . VAL A 1 513 ? 15.805 7.679 -21.516 1.00 77.69 513 VAL A O 1
ATOM 4107 N N . ASP A 1 514 ? 14.994 8.985 -19.910 1.00 72.38 514 ASP A N 1
ATOM 4108 C CA . ASP A 1 514 ? 15.305 10.203 -20.660 1.00 72.38 514 ASP A CA 1
ATOM 4109 C C . ASP A 1 514 ? 16.822 10.343 -20.896 1.00 72.38 514 ASP A C 1
ATOM 4111 O O . ASP A 1 514 ? 17.243 10.791 -21.967 1.00 72.38 514 ASP A O 1
ATOM 4115 N N . ARG A 1 515 ? 17.660 9.870 -19.964 1.00 67.88 515 ARG A N 1
ATOM 4116 C CA . ARG A 1 515 ? 19.126 9.851 -20.110 1.00 67.88 515 ARG A CA 1
ATOM 4117 C C . ARG A 1 515 ? 19.638 8.737 -21.041 1.00 67.88 515 ARG A C 1
ATOM 4119 O O . ARG A 1 515 ? 20.701 8.914 -21.645 1.00 67.88 515 ARG A O 1
ATOM 4126 N N . LEU A 1 516 ? 18.877 7.652 -21.257 1.00 65.38 516 LEU A N 1
ATOM 4127 C CA . LEU A 1 516 ? 19.208 6.585 -22.225 1.00 65.38 516 LEU A CA 1
ATOM 4128 C C . LEU A 1 516 ? 19.374 7.125 -23.654 1.00 65.38 516 LEU A C 1
ATOM 4130 O O . LEU A 1 516 ? 20.277 6.709 -24.384 1.00 65.38 516 LEU A O 1
ATOM 4134 N N . PHE A 1 517 ? 18.520 8.076 -24.045 1.00 57.75 517 PHE A N 1
ATOM 4135 C CA . PHE A 1 517 ? 18.442 8.602 -25.412 1.00 57.75 517 PHE A CA 1
ATOM 4136 C C . PHE A 1 517 ? 19.037 10.008 -25.583 1.00 57.75 517 PHE A C 1
ATOM 4138 O O . PHE A 1 517 ? 18.949 10.562 -26.680 1.00 57.75 517 PHE A O 1
ATOM 4145 N N . VAL A 1 518 ? 19.629 10.604 -24.538 1.00 50.62 518 VAL A N 1
ATOM 4146 C CA . VAL A 1 518 ? 20.266 11.940 -24.594 1.00 50.62 518 VAL A CA 1
ATOM 4147 C C . VAL A 1 518 ? 21.770 11.887 -24.862 1.00 50.62 518 VAL A C 1
ATOM 4149 O O . VAL A 1 518 ? 22.300 12.860 -25.391 1.00 50.62 518 VAL A O 1
ATOM 4152 N N . GLY A 1 519 ? 22.431 10.747 -24.647 1.00 42.47 519 GLY A N 1
ATOM 4153 C CA . GLY A 1 519 ? 23.860 10.560 -24.953 1.00 42.47 519 GLY A CA 1
ATOM 4154 C C . GLY A 1 519 ? 24.221 10.702 -26.425 1.00 42.47 519 GLY A C 1
ATOM 4155 O O . GLY A 1 519 ? 23.424 10.224 -27.271 1.00 42.47 519 GLY A O 1
#

Solvent-accessible surface area (backbone atoms only — not comparable to full-atom values): 28298 Å² total; per-residue (Å²): 134,55,71,67,59,47,49,53,40,46,54,33,27,44,41,62,76,66,43,84,66,54,72,67,34,51,53,47,30,53,54,46,42,70,74,68,35,74,82,50,60,65,60,36,50,51,45,45,47,64,42,52,54,88,53,81,85,45,48,66,58,48,68,64,48,50,51,42,70,70,53,82,77,58,58,76,39,46,47,28,60,68,91,57,54,72,66,56,52,51,48,52,54,47,52,53,53,49,52,56,48,51,53,51,51,53,50,49,37,46,64,70,70,45,83,69,52,78,66,54,45,51,50,44,48,59,60,51,56,52,46,93,91,54,75,95,65,86,80,48,85,63,58,60,49,57,64,50,66,56,54,76,64,59,61,51,53,52,50,53,40,40,53,52,45,50,47,26,36,39,59,19,51,70,86,51,72,69,56,52,53,53,48,32,54,76,62,48,50,84,76,42,61,51,76,86,50,29,68,61,50,29,52,48,38,44,55,76,45,34,50,72,36,48,51,58,52,49,54,52,50,53,50,51,41,47,75,75,65,49,57,68,71,61,52,48,53,33,52,53,28,35,52,54,18,53,53,22,48,52,49,44,48,37,42,52,46,39,31,50,23,36,46,50,29,19,70,56,55,80,64,72,61,69,63,63,58,53,26,68,38,48,46,83,76,54,50,78,70,56,50,56,59,50,51,57,51,45,54,53,50,29,53,53,50,52,53,52,54,60,59,58,68,75,70,55,84,71,52,50,77,30,66,69,59,15,44,63,69,8,51,88,56,79,57,45,78,82,51,81,37,29,46,49,84,75,75,54,46,30,39,35,38,42,33,38,62,47,86,83,35,40,56,52,48,40,56,50,53,44,38,49,61,69,39,48,91,69,35,70,45,72,45,36,30,39,31,47,65,52,61,43,81,42,44,64,46,54,72,78,34,60,49,72,57,23,54,52,52,51,44,71,75,54,64,82,67,89,80,63,45,27,52,18,58,19,40,46,48,39,59,71,79,50,46,86,74,47,35,70,58,14,37,36,38,38,35,45,70,45,49,20,73,77,49,67,70,42,62,70,39,51,44,55,51,42,74,33,24,58,39,30,35,37,38,21,46,55,55,76,89,52,55,57,47,94,42,21,49,40,70,76,51,48,87,59,36,78,45,76,36,60,34,38,22,55,49,39,42,52,55,54,53,55,55,70,75,67,113

Mean predicted aligned error: 18.28 Å

Foldseek 3Di:
DDPLVLLLLLLLLLVLVPQDFDPQLSVQLVVLCVVQPPPDVVSNLVSNCVSRHDDPVSVVVSVVSVCLSNPPDLPQQDQLCPPPDPVLVVLLVVLVVVLLVLQVVLLVCLLVVHDDDPVSVVVNCVLPCLAPDDDDDPDDPVVSVVSNVPPPVNSVVLSVLLVVVLCCLNGSPADDLVRLVVLCVVLVLLVAQDLVCLVVSLVSSCNSSSVSSNLVSLVVSLVVCVVVPDDPVSSVSSNVSSVSSSSSRSVVSSSSSNSSNSSSNSVCPPPDPLQVVQQPDFLLPDDPVSLVVVLVVLLVLLVVLVVLLVVVQADDADAAWDQVVQQVVCVVVVSPRPDTDHRHPDAFFEEEEEAELPPSQPRLCLSVLSSVVSNCVRHPYYWYWYFFQAIDTLRVLVVVDRSVVSSVVVCVVVPDDPDDGAQLRRLVVCLVPPLVSFALRYEYEYEEQQFHQPDDSNVVSLLSRLVGHVFYEYEHQDDPVCAPPDRHPPVVCVVSHPYYFHRRGNNSVSVVVVVVSPD

Secondary structure (DSSP, 8-state):
--HHHHHHHHHHHHHHTT----HHHHHHHHHHHHHH-SSSHHHHHHHHHHHH--SGGGHHHHHHHHHHHH---PPPPP-TTTT--HHHHHHHHHHHHHHHHHHHHHHHHHHTT----HHHHHHHHHHHTTSTT--S----TTHHHHTTTS-HHHHHHHHHHHHHHHHHHHH--PPPHHHHHHHHHHHTGGG---GGGHHHHHHHHHHHTTHHHHHHHHHHHHHHHHHTT--HHHHHHHHHHHHHHHHHHHHHHHHHHHHHHHHHHHHTPSPS-HHHHHHHS-GGG--HHHHHHHHHHHHHHHHHHHHHHHHHTT--SSSEE-HHHHHHHTGGGTT--SS--EE---PPPEEEEEEE-STTTHHHHHHHHHHHHHTGGGSSEEEEEEESSSEEE-HHHHHHS-HHHHHHHHHHHS---SS---HHHHHHHHHHHSGGG--TTEEEEEES--B-TTS---HHHHHHHHHHSSEEEEEESS-TTTTTSTTB-HHHHGGG-SEEEE-SSHHHHHHHHHHHTT-

Radius of gyration: 35.79 Å; Cα contacts (8 Å, |Δi|>4): 643; chains: 1; bounding box: 72×54×114 Å

pLDDT: mean 78.25, std 13.57, range [34.53, 96.38]

Sequence (519 aa):
MGIEERLIEFIAGLRAEGVRISVAESADSFKAVEEIGVVDRDAFRAALRTTLIKEPADIPVFERLFPLYFGLDTPPMLPAMEGMSPNQQQELMRALRSLSRRLAELLQQLLSGQRLNAQEMAELRSLLQMLPDHGEMELSGQELRELQDLPDQMARELMDRLAQLLSWLLSGQGPTREALEQLGREAGLSQATHLYQQPWLTRRMLQAMGISQAIELLEQILQRLAEAGAGQEALQRLAEAIQANVEALSEQVGQFVGASIARQAAERWPRPTRIDELMHRPFHSLSPREAEELRDQVRKLAARLRSRAALRHRKGKNGILDPKATIRANLRYGGVPMEIRHKRRHLKPKLVLICDVSTSMRPVVEFLLRLIYELQDQVAHARSFAFIDDIQEITQDFAEFRPEVAIRRVLERMPPGHYNTDLGFSLAHFCREFLDAVDHRTTVIVVGDARNNFNSPRLDAFETIRRRARRVLWFNPEPPTLWGTGDSDMYEYLPFCDAVHEVGNLAQLAEAVDRLFVG

Nearest PDB structures (foldseek):
  3ibs-assembly1_B  TM=6.152E-01  e=2.495E-03  Bacteroides thetaiotaomicron
  4cn8-assembly1_A  TM=6.327E-01  e=7.860E-02  Mytilus galloprovincialis
  6mg8-assembly1_A  TM=1.482E-01  e=2.848E+00  Mus musculus